Protein AF-A0A7V5VYX4-F1 (afdb_monomer)

Foldseek 3Di:
DVVVVVVVVVVVVVVVVVVVVVVVVVVVVVVVVVVVVVVVVVVVVVVPDDDPVNVCVVPVDPPPQCWDWAADPVGIDTHRPVVLDDPPVPVDDQQDDPDPVRSVVSVVVCCVVQQDDDQPCVQPNDRDHDDRPVRSVVLPPFADFDQQDWWQFPVGIDGLVVDDFQTFTWDADPVVRDIDTDGRHDRDDRDDDDWDWQAAPVRDITTGTQQHWAWADPDDPDPDTDTDGNVPFDRVDRVSRRGDDDPDDDDAADADVLCDLLNLLLLLLCLAAWADDDLWTKGWAPCCVVRNVVSCVVSVFDWDWDADPVRIIMITGDDDPSSVVSVVQAHGNVGGRHDPNLVNHDPSSVVSSNNSNCRNDNDDD

Sequence (365 aa):
MEFLKTIARSILKDEIETDKLTISNLNKTIDEMNNEIKNLNDVITNFNYQSEDEKYYETKYPKANITYKRSDKTGDFYIDVRTFIQPNDFMLPVITGANDDEIALNSLKWVMDNIKYTPDKTIIGLDEYWMYPHETYTLKKGDCVAEYEEIYTKDGIKKAKDIRVGDLVLSYDFDNKAFVFKPIVNVWDKGIKKIFRVHFRNGQSIDVTEEHNLLVRNGQSESNYIKQQVKDIDLSRWWKRKVPISVKIPYEIKDIPWLNEDLCLVLGHYLAEGWKWRSQVCSSGYELTDTIIPLLEKNGIPFSEYTNNSGVPCINFLKSEFKDFLKKQKENSFDIHLNEELFHLPENKLKKILEGIFIGDGNYA

pLDDT: mean 85.37, std 13.32, range [48.84, 98.62]

Secondary structure (DSSP, 8-state):
-HHHHHHHHHHHHHHHHHHHHHHHHHHHHHHHHHHHHHHHHHHHHHHT---HHHHHHHHHS-----EEEEE-SS-EEEEEGGGGS-TT-TTS-----SSHHHHHHHHHHHHHHH-----HHHHTS-S-----HHHHHHT-TT--B-TT-EEEETTEEEEGGG--TT-EEEEEETTTTEEEEEE--------S--EEEEE-TTS-EEEEETTPEEEEESSSS---EEEEEGGGS-TTSHHHH-----SS--------TTS-HHHHHHHHHHHHHEEEETTEEEEE-THIIIIIHHHHHHTT--EEEEE-TTS-EEEEE-SSHHHHHHTTTBSSTT-B---GGGGGS-HHHHHHHHHHHHHHH----

Radius of gyration: 41.76 Å; Cα contacts (8 Å, |Δi|>4): 435; chains: 1; bounding box: 84×59×152 Å

Structure (mmCIF, N/CA/C/O backbone):
data_AF-A0A7V5VYX4-F1
#
_entry.id   AF-A0A7V5VYX4-F1
#
loop_
_atom_site.group_PDB
_atom_site.id
_atom_site.type_symbol
_atom_site.label_atom_id
_atom_site.label_alt_id
_atom_site.label_comp_id
_atom_site.label_asym_id
_atom_site.label_entity_id
_atom_site.label_seq_id
_atom_site.pdbx_PDB_ins_code
_atom_site.Cartn_x
_atom_site.Cartn_y
_atom_site.Cartn_z
_atom_site.occupancy
_atom_site.B_iso_or_equiv
_atom_site.auth_seq_id
_atom_site.auth_comp_id
_atom_site.auth_asym_id
_atom_site.auth_atom_id
_atom_site.pdbx_PDB_model_num
ATOM 1 N N . MET A 1 1 ? 9.128 -36.195 -111.169 1.00 76.19 1 MET A N 1
ATOM 2 C CA . MET A 1 1 ? 10.250 -36.347 -110.213 1.00 76.19 1 MET A CA 1
ATOM 3 C C . MET A 1 1 ? 11.019 -35.038 -110.016 1.00 76.19 1 MET A C 1
ATOM 5 O O . MET A 1 1 ? 11.234 -34.679 -108.868 1.00 76.19 1 MET A O 1
ATOM 9 N N . GLU A 1 2 ? 11.367 -34.297 -111.078 1.00 87.94 2 GLU A N 1
ATOM 10 C CA . GLU A 1 2 ? 12.022 -32.969 -111.006 1.00 87.94 2 GLU A CA 1
ATOM 11 C C . GLU A 1 2 ? 11.363 -31.978 -110.031 1.00 87.94 2 GLU A C 1
ATOM 13 O O . GLU A 1 2 ? 12.042 -31.395 -109.193 1.00 87.94 2 GLU A O 1
ATOM 18 N N . PHE A 1 3 ? 10.036 -31.831 -110.089 1.00 87.00 3 PHE A N 1
ATOM 19 C CA . PHE A 1 3 ? 9.293 -30.873 -109.260 1.00 87.00 3 PHE A CA 1
ATOM 20 C C . PHE A 1 3 ? 9.460 -31.116 -107.747 1.00 87.00 3 PHE A C 1
ATOM 22 O O . PHE A 1 3 ? 9.706 -30.181 -106.990 1.00 87.00 3 PHE A O 1
ATOM 29 N N . LEU A 1 4 ? 9.423 -32.383 -107.314 1.00 87.06 4 LEU A N 1
ATOM 30 C CA . LEU A 1 4 ? 9.627 -32.760 -105.910 1.00 87.06 4 LEU A CA 1
ATOM 31 C C . LEU A 1 4 ? 11.065 -32.488 -105.442 1.00 87.06 4 LEU A C 1
ATOM 33 O O . LEU A 1 4 ? 11.265 -32.078 -104.303 1.00 87.06 4 LEU A O 1
ATOM 37 N N . LYS A 1 5 ? 12.066 -32.648 -106.323 1.00 91.00 5 LYS A N 1
ATOM 38 C CA . LYS A 1 5 ? 13.463 -32.295 -106.015 1.00 91.00 5 LYS A CA 1
ATOM 39 C C . LYS A 1 5 ? 13.638 -30.786 -105.832 1.00 91.00 5 LYS A C 1
ATOM 41 O O . LYS A 1 5 ? 14.415 -30.373 -104.976 1.00 91.00 5 LYS A O 1
ATOM 46 N N . THR A 1 6 ? 12.927 -29.969 -106.608 1.00 91.38 6 THR A N 1
ATOM 47 C CA . THR A 1 6 ? 12.959 -28.505 -106.472 1.00 91.38 6 THR A CA 1
ATOM 48 C C . THR A 1 6 ? 12.329 -28.049 -105.157 1.00 91.38 6 THR A C 1
ATOM 50 O O . THR A 1 6 ? 12.933 -27.241 -104.458 1.00 91.38 6 THR A O 1
ATOM 53 N N . ILE A 1 7 ? 11.177 -28.615 -104.777 1.00 91.50 7 ILE A N 1
ATOM 54 C CA . ILE A 1 7 ? 10.531 -28.315 -103.488 1.00 91.50 7 ILE A CA 1
ATOM 55 C C . ILE A 1 7 ? 11.431 -28.732 -102.321 1.00 91.50 7 ILE A C 1
ATOM 57 O O . ILE A 1 7 ? 11.685 -27.921 -101.436 1.00 91.50 7 ILE A O 1
ATOM 61 N N . ALA A 1 8 ? 11.986 -29.949 -102.351 1.00 91.06 8 ALA A N 1
ATOM 62 C CA . ALA A 1 8 ? 12.886 -30.427 -101.301 1.00 91.06 8 ALA A CA 1
ATOM 63 C C . ALA A 1 8 ? 14.140 -29.546 -101.155 1.00 91.06 8 ALA A C 1
ATOM 65 O O . ALA A 1 8 ? 14.563 -29.263 -100.040 1.00 91.06 8 ALA A O 1
ATOM 66 N N . ARG A 1 9 ? 14.713 -29.057 -102.266 1.00 92.94 9 ARG A N 1
ATOM 67 C CA . ARG A 1 9 ? 15.844 -28.111 -102.237 1.00 92.94 9 ARG A CA 1
ATOM 68 C C . ARG A 1 9 ? 15.466 -26.747 -101.661 1.00 92.94 9 ARG A C 1
ATOM 70 O O . ARG A 1 9 ? 16.311 -26.139 -101.017 1.00 92.94 9 ARG A O 1
ATOM 77 N N . SER A 1 10 ? 14.246 -26.267 -101.911 1.00 92.75 10 SER A N 1
ATOM 78 C CA . SER A 1 10 ? 13.762 -25.006 -101.335 1.00 92.75 10 SER A CA 1
ATOM 79 C C . SER A 1 10 ? 13.600 -25.129 -99.824 1.00 92.75 10 SER A C 1
ATOM 81 O O . SER A 1 10 ? 14.176 -24.328 -99.104 1.00 92.75 10 SER A O 1
ATOM 83 N N . ILE A 1 11 ? 12.916 -26.180 -99.357 1.00 93.81 11 ILE A N 1
ATOM 84 C CA . ILE A 1 11 ? 12.711 -26.440 -97.923 1.00 93.81 11 ILE A CA 1
ATOM 85 C C . ILE A 1 11 ? 14.058 -26.570 -97.209 1.00 93.81 11 ILE A C 1
ATOM 87 O O . ILE A 1 11 ? 14.291 -25.887 -96.221 1.00 93.81 11 ILE A O 1
ATOM 91 N N . LEU A 1 12 ? 14.984 -27.362 -97.763 1.00 94.50 12 LEU A N 1
ATOM 92 C CA . LEU A 1 12 ? 16.314 -27.536 -97.177 1.00 94.50 12 LEU A CA 1
ATOM 93 C C . LEU A 1 12 ? 17.100 -26.216 -97.125 1.00 94.50 12 LEU A C 1
ATOM 95 O O . LEU A 1 12 ? 17.867 -25.981 -96.199 1.00 94.50 12 LEU A O 1
ATOM 99 N N . LYS A 1 13 ? 16.937 -25.341 -98.125 1.00 94.88 13 LYS A N 1
ATOM 100 C CA . LYS A 1 13 ? 17.596 -24.031 -98.142 1.00 94.88 13 LYS A CA 1
ATOM 101 C C . LYS A 1 13 ? 17.022 -23.107 -97.067 1.00 94.88 13 LYS A C 1
ATOM 103 O O . LYS A 1 13 ? 17.798 -22.424 -96.407 1.00 94.88 13 LYS A O 1
ATOM 108 N N . ASP A 1 14 ? 15.705 -23.112 -96.886 1.00 94.25 14 ASP A N 1
ATOM 109 C CA . ASP A 1 14 ? 15.029 -22.312 -95.863 1.00 94.25 14 ASP A CA 1
ATOM 110 C C . ASP A 1 14 ? 15.372 -22.814 -94.446 1.00 94.25 14 ASP A C 1
ATOM 112 O O . ASP A 1 14 ? 15.637 -22.005 -93.555 1.00 94.25 14 ASP A O 1
ATOM 116 N N . GLU A 1 15 ? 15.471 -24.135 -94.249 1.00 95.88 15 GLU A N 1
ATOM 117 C CA . GLU A 1 15 ? 15.973 -24.751 -93.010 1.00 95.88 15 GLU A CA 1
ATOM 118 C C . GLU A 1 15 ? 17.426 -24.340 -92.731 1.00 95.88 15 GLU A C 1
ATOM 120 O O . GLU A 1 15 ? 17.724 -23.850 -91.646 1.00 95.88 15 GLU A O 1
ATOM 125 N N . ILE A 1 16 ? 18.317 -24.424 -93.727 1.00 95.75 16 ILE A N 1
ATOM 126 C CA . ILE A 1 16 ? 19.723 -24.007 -93.584 1.00 95.75 16 ILE A CA 1
ATOM 127 C C . ILE A 1 16 ? 19.841 -22.519 -93.227 1.00 95.75 16 ILE A C 1
ATOM 129 O O . ILE A 1 16 ? 20.683 -22.151 -92.409 1.00 95.75 16 ILE A O 1
ATOM 133 N N . GLU A 1 17 ? 19.043 -21.643 -93.839 1.00 95.31 17 GLU A N 1
ATOM 134 C CA . GLU A 1 17 ? 19.064 -20.213 -93.504 1.00 95.31 17 GLU A CA 1
ATOM 135 C C . GLU A 1 17 ? 18.505 -19.943 -92.098 1.00 95.31 17 GLU A C 1
ATOM 137 O O . GLU A 1 17 ? 19.049 -19.110 -91.369 1.00 95.31 17 GLU A O 1
ATOM 142 N N . THR A 1 18 ? 17.492 -20.699 -91.671 1.00 95.44 18 THR A N 1
ATOM 143 C CA . THR A 1 18 ? 16.951 -20.633 -90.304 1.00 95.44 18 THR A CA 1
ATOM 144 C C . THR A 1 18 ? 17.981 -21.100 -89.272 1.00 95.44 18 THR A C 1
ATOM 146 O O . THR A 1 18 ? 18.182 -20.439 -88.248 1.00 95.44 18 THR A O 1
ATOM 149 N N . ASP A 1 19 ? 18.701 -22.184 -89.555 1.00 96.50 19 ASP A N 1
ATOM 150 C CA . ASP A 1 19 ? 19.765 -22.698 -88.692 1.00 96.50 19 ASP A CA 1
ATOM 151 C C . ASP A 1 19 ? 20.939 -21.722 -88.608 1.00 96.50 19 ASP A C 1
ATOM 153 O O . ASP A 1 19 ? 21.447 -21.457 -87.519 1.00 96.50 19 ASP A O 1
ATOM 157 N N . LYS A 1 20 ? 21.341 -21.106 -89.727 1.00 96.44 20 LYS A N 1
ATOM 158 C CA . LYS A 1 20 ? 22.377 -20.059 -89.728 1.00 96.44 20 LYS A CA 1
ATOM 159 C C . LYS A 1 20 ? 21.984 -18.864 -88.870 1.00 96.44 20 LYS A C 1
ATOM 161 O O . LYS A 1 20 ? 22.815 -18.366 -88.110 1.00 96.44 20 LYS A O 1
ATOM 166 N N . LEU A 1 21 ? 20.734 -18.411 -88.973 1.00 95.75 21 LEU A N 1
ATOM 167 C CA . LEU A 1 21 ? 20.222 -17.322 -88.146 1.00 95.75 21 LEU A CA 1
ATOM 168 C C . LEU A 1 21 ? 20.228 -17.712 -86.661 1.00 95.75 21 LEU A C 1
ATOM 170 O O . LEU A 1 21 ? 20.639 -16.922 -85.811 1.00 95.75 21 LEU A O 1
ATOM 174 N N . THR A 1 22 ? 19.841 -18.950 -86.355 1.00 96.00 22 THR A N 1
ATOM 175 C CA . THR A 1 22 ? 19.840 -19.493 -84.990 1.00 96.00 22 THR A CA 1
ATOM 176 C C . THR A 1 22 ? 21.256 -19.567 -84.419 1.00 96.00 22 THR A C 1
ATOM 178 O O . THR A 1 22 ? 21.493 -19.078 -83.316 1.00 96.00 22 THR A O 1
ATOM 181 N N . ILE A 1 23 ? 22.222 -20.085 -85.182 1.00 96.06 23 ILE A N 1
ATOM 182 C CA . ILE A 1 23 ? 23.643 -20.128 -84.803 1.00 96.06 23 ILE A CA 1
ATOM 183 C C . ILE A 1 23 ? 24.187 -18.713 -84.580 1.00 96.06 23 ILE A C 1
ATOM 185 O O . ILE A 1 23 ? 24.885 -18.468 -83.598 1.00 96.06 23 ILE A O 1
ATOM 189 N N . SER A 1 24 ? 23.841 -17.763 -85.453 1.00 96.38 24 SER A N 1
ATOM 190 C CA . SER A 1 24 ? 24.246 -16.364 -85.298 1.00 96.38 24 SER A CA 1
ATOM 191 C C . SER A 1 24 ? 23.711 -15.750 -84.001 1.00 96.38 24 SER A C 1
ATOM 193 O O . SER A 1 24 ? 24.445 -15.037 -83.317 1.00 96.38 24 SER A O 1
ATOM 195 N N . ASN A 1 25 ? 22.454 -16.027 -83.646 1.00 96.00 25 ASN A N 1
ATOM 196 C CA . ASN A 1 25 ? 21.855 -15.539 -82.405 1.00 96.00 25 ASN A CA 1
ATOM 197 C C . ASN A 1 25 ? 22.486 -16.197 -81.170 1.00 96.00 25 ASN A C 1
ATOM 199 O O . ASN A 1 25 ? 22.794 -15.499 -80.209 1.00 96.00 25 ASN A O 1
ATOM 203 N N . LEU A 1 26 ? 22.743 -17.509 -81.212 1.00 97.25 26 LEU A N 1
ATOM 204 C CA . LEU A 1 26 ? 23.404 -18.228 -80.119 1.00 97.25 26 LEU A CA 1
ATOM 205 C C . LEU A 1 26 ? 24.820 -17.705 -79.861 1.00 97.25 26 LEU A C 1
ATOM 207 O O . LEU A 1 26 ? 25.187 -17.500 -78.707 1.00 97.25 26 LEU A O 1
ATOM 211 N N . ASN A 1 27 ? 25.593 -17.427 -80.913 1.00 96.19 27 ASN A N 1
ATOM 212 C CA . ASN A 1 27 ? 26.928 -16.842 -80.766 1.00 96.19 27 ASN A CA 1
ATOM 213 C C . ASN A 1 27 ? 26.869 -15.461 -80.104 1.00 96.19 27 ASN A C 1
ATOM 215 O O . ASN A 1 27 ? 27.645 -15.188 -79.193 1.00 96.19 27 ASN A O 1
ATOM 219 N N . LYS A 1 28 ? 25.894 -14.627 -80.487 1.00 96.19 28 LYS A N 1
ATOM 220 C CA . LYS A 1 28 ? 25.674 -13.331 -79.838 1.00 96.19 28 LYS A CA 1
ATOM 221 C C . LYS A 1 28 ? 25.363 -13.486 -78.343 1.00 96.19 28 LYS A C 1
ATOM 223 O O . LYS A 1 28 ? 25.924 -12.757 -77.532 1.00 96.19 28 LYS A O 1
ATOM 228 N N . THR A 1 29 ? 24.520 -14.449 -77.967 1.00 95.12 29 THR A N 1
ATOM 229 C CA . THR A 1 29 ? 24.213 -14.730 -76.554 1.00 95.12 29 THR A CA 1
ATOM 230 C C . THR A 1 29 ? 25.438 -15.227 -75.782 1.00 95.12 29 THR A C 1
ATOM 232 O O . THR A 1 29 ? 25.652 -14.812 -74.646 1.00 95.12 29 THR A O 1
ATOM 235 N N . ILE A 1 30 ? 26.274 -16.074 -76.389 1.00 96.69 30 ILE A N 1
ATOM 236 C CA . ILE A 1 30 ? 27.529 -16.535 -75.774 1.00 96.69 30 ILE A CA 1
ATOM 237 C C . ILE A 1 30 ? 28.469 -15.352 -75.507 1.00 96.69 30 ILE A C 1
ATOM 239 O O . ILE A 1 30 ? 29.053 -15.264 -74.426 1.00 96.69 30 ILE A O 1
ATOM 243 N N . ASP A 1 31 ? 28.588 -14.419 -76.453 1.00 96.50 31 ASP A N 1
ATOM 244 C CA . ASP A 1 31 ? 29.416 -13.222 -76.285 1.00 96.50 31 ASP A CA 1
ATOM 245 C C . ASP A 1 31 ? 28.891 -12.307 -75.165 1.00 96.50 31 ASP A C 1
ATOM 247 O O . ASP A 1 31 ? 29.673 -11.782 -74.369 1.00 96.50 31 ASP A O 1
ATOM 251 N N . GLU A 1 32 ? 27.569 -12.147 -75.050 1.00 96.75 32 GLU A N 1
ATOM 252 C CA . GLU A 1 32 ? 26.926 -11.406 -73.956 1.00 96.75 32 GLU A CA 1
ATOM 253 C C . GLU A 1 32 ? 27.215 -12.054 -72.588 1.00 96.75 32 GLU A C 1
ATOM 255 O O . GLU A 1 32 ? 27.668 -11.366 -71.669 1.00 96.75 32 GLU A O 1
ATOM 260 N N . MET A 1 33 ? 27.064 -13.378 -72.471 1.00 96.25 33 MET A N 1
ATOM 261 C CA . MET A 1 33 ? 27.359 -14.118 -71.235 1.00 96.25 33 MET A CA 1
ATOM 262 C C . MET A 1 33 ? 28.840 -14.043 -70.840 1.00 96.25 33 MET A C 1
ATOM 264 O O . MET A 1 33 ? 29.165 -13.882 -69.664 1.00 96.25 33 MET A O 1
ATOM 268 N N . ASN A 1 34 ? 29.759 -14.128 -71.805 1.00 96.25 34 ASN A N 1
ATOM 269 C CA . ASN A 1 34 ? 31.195 -14.016 -71.533 1.00 96.25 34 ASN A CA 1
ATOM 270 C C . ASN A 1 34 ? 31.576 -12.622 -71.011 1.00 96.25 34 ASN A C 1
ATOM 272 O O . ASN A 1 34 ? 32.422 -12.504 -70.121 1.00 96.25 34 ASN A O 1
ATOM 276 N N . ASN A 1 35 ? 30.935 -11.569 -71.526 1.00 95.62 35 ASN A N 1
ATOM 277 C CA . ASN A 1 35 ? 31.118 -10.213 -71.013 1.00 95.62 35 ASN A CA 1
ATOM 278 C C . ASN A 1 35 ? 30.587 -10.068 -69.579 1.00 95.62 35 ASN A C 1
ATOM 280 O O . ASN A 1 35 ? 31.236 -9.431 -68.750 1.00 95.62 35 ASN A O 1
ATOM 284 N N . GLU A 1 36 ? 29.452 -10.689 -69.255 1.00 95.50 36 GLU A N 1
ATOM 285 C CA . GLU A 1 36 ? 28.905 -10.690 -67.895 1.00 95.50 36 GLU A CA 1
ATOM 286 C C . GLU A 1 36 ? 29.814 -11.432 -66.904 1.00 95.50 36 GLU A C 1
ATOM 288 O O . GLU A 1 36 ? 30.138 -10.894 -65.844 1.00 95.50 36 GLU A O 1
ATOM 293 N N . ILE A 1 37 ? 30.313 -12.617 -67.275 1.00 94.62 37 ILE A N 1
ATOM 294 C CA . ILE A 1 37 ? 31.279 -13.377 -66.465 1.00 94.62 37 ILE A CA 1
ATOM 295 C C . ILE A 1 37 ? 32.537 -12.546 -66.199 1.00 94.62 37 ILE A C 1
ATOM 297 O O . ILE A 1 37 ? 33.039 -12.521 -65.074 1.00 94.62 37 ILE A O 1
ATOM 301 N N . LYS A 1 38 ? 33.048 -11.841 -67.215 1.00 94.75 38 LYS A N 1
ATOM 302 C CA . LYS A 1 38 ? 34.204 -10.955 -67.056 1.00 94.75 38 LYS A CA 1
ATOM 303 C C . LYS A 1 38 ? 33.922 -9.838 -66.047 1.00 94.75 38 LYS A C 1
ATOM 305 O O . LYS A 1 38 ? 34.713 -9.652 -65.128 1.00 94.75 38 LYS A O 1
ATOM 310 N N . ASN A 1 39 ? 32.776 -9.166 -66.161 1.00 92.25 39 ASN A N 1
ATOM 311 C CA . ASN A 1 39 ? 32.379 -8.110 -65.227 1.00 92.25 39 ASN A CA 1
ATOM 312 C C . ASN A 1 39 ? 32.249 -8.630 -63.786 1.00 92.25 39 ASN A C 1
ATOM 314 O O . ASN A 1 39 ? 32.700 -7.972 -62.850 1.00 92.25 39 ASN A O 1
ATOM 318 N N . LEU A 1 40 ? 31.669 -9.818 -63.591 1.00 90.62 40 LEU A N 1
ATOM 319 C CA . LEU A 1 40 ? 31.554 -10.438 -62.267 1.00 90.62 40 LEU A CA 1
ATOM 320 C C . LEU A 1 40 ? 32.925 -10.780 -61.671 1.00 90.62 40 LEU A C 1
ATOM 322 O O . LEU A 1 40 ? 33.150 -10.544 -60.486 1.00 90.62 40 LEU A O 1
ATOM 326 N N . ASN A 1 41 ? 33.858 -11.282 -62.482 1.00 87.50 41 ASN A N 1
ATOM 327 C CA . ASN A 1 41 ? 35.224 -11.552 -62.031 1.00 87.50 41 ASN A CA 1
ATOM 328 C C . ASN A 1 41 ? 35.967 -10.270 -61.634 1.00 87.50 41 ASN A C 1
ATOM 330 O O . ASN A 1 41 ? 36.679 -10.272 -60.628 1.00 87.50 41 ASN A O 1
ATOM 334 N N . ASP A 1 42 ? 35.768 -9.172 -62.365 1.00 83.69 42 ASP A N 1
ATOM 335 C CA . ASP A 1 42 ? 36.336 -7.869 -62.009 1.00 83.69 42 ASP A CA 1
ATOM 336 C C . ASP A 1 42 ? 35.765 -7.372 -60.664 1.00 83.69 42 ASP A C 1
ATOM 338 O O . ASP A 1 42 ? 36.510 -6.900 -59.804 1.00 83.69 42 ASP A O 1
ATOM 342 N N . VAL A 1 43 ? 34.461 -7.562 -60.416 1.00 81.69 43 VAL A N 1
ATOM 343 C CA . VAL A 1 43 ? 33.822 -7.247 -59.123 1.00 81.69 43 VAL A CA 1
ATOM 344 C C . VAL A 1 43 ? 34.386 -8.104 -57.988 1.00 81.69 43 VAL A C 1
ATOM 346 O O . VAL A 1 43 ? 34.738 -7.562 -56.943 1.00 81.69 43 VAL A O 1
ATOM 349 N N . ILE A 1 44 ? 34.523 -9.419 -58.182 1.00 76.69 44 ILE A N 1
ATOM 350 C CA . ILE A 1 44 ? 35.102 -10.331 -57.178 1.00 76.69 44 ILE A CA 1
ATOM 351 C C . ILE A 1 44 ? 36.551 -9.945 -56.865 1.00 76.69 44 ILE A C 1
ATOM 353 O O . ILE A 1 44 ? 36.955 -9.936 -55.703 1.00 76.69 44 ILE A O 1
ATOM 357 N N . THR A 1 45 ? 37.331 -9.594 -57.888 1.00 76.06 45 THR A N 1
ATOM 358 C CA . THR A 1 45 ? 38.729 -9.174 -57.722 1.00 76.06 45 THR A CA 1
ATOM 359 C C . THR A 1 45 ? 38.823 -7.879 -56.916 1.00 76.06 45 THR A C 1
ATOM 361 O O . THR A 1 45 ? 39.674 -7.772 -56.036 1.00 76.06 45 THR A O 1
ATOM 364 N N . ASN A 1 46 ? 37.906 -6.934 -57.142 1.00 72.69 46 ASN A N 1
ATOM 365 C CA . ASN A 1 46 ? 37.823 -5.703 -56.357 1.00 72.69 46 ASN A CA 1
ATOM 366 C C . ASN A 1 46 ? 37.330 -5.940 -54.920 1.00 72.69 46 ASN A C 1
ATOM 368 O O . ASN A 1 46 ? 37.787 -5.259 -54.010 1.00 72.69 46 ASN A O 1
ATOM 372 N N . PHE A 1 47 ? 36.443 -6.913 -54.689 1.00 68.94 47 PHE A N 1
ATOM 373 C CA . PHE A 1 47 ? 35.994 -7.285 -53.340 1.00 68.94 47 PHE A CA 1
ATOM 374 C C . PHE A 1 47 ? 37.081 -7.986 -52.516 1.00 68.94 47 PHE A C 1
ATOM 376 O O . PHE A 1 47 ? 37.140 -7.806 -51.306 1.00 68.94 47 PHE A O 1
ATOM 383 N N . ASN A 1 48 ? 37.952 -8.760 -53.165 1.00 60.09 48 ASN A N 1
ATOM 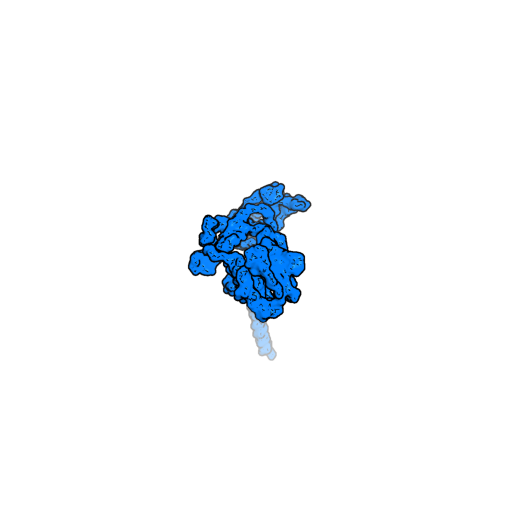384 C CA . ASN A 1 48 ? 39.094 -9.415 -52.519 1.00 60.09 48 ASN A CA 1
ATOM 385 C C . ASN A 1 48 ? 40.323 -8.502 -52.387 1.00 60.09 48 ASN A C 1
ATOM 387 O O . ASN A 1 48 ? 41.395 -8.961 -51.980 1.00 60.09 48 ASN A O 1
ATOM 391 N N . TYR A 1 49 ? 40.202 -7.220 -52.739 1.00 62.69 49 TYR A N 1
ATOM 392 C CA . TYR A 1 49 ? 41.259 -6.254 -52.499 1.00 62.69 49 TYR A CA 1
ATOM 393 C C . TYR A 1 49 ? 41.308 -5.913 -51.007 1.00 62.69 49 TYR A C 1
ATOM 395 O O . TYR A 1 49 ? 40.622 -5.011 -50.535 1.00 62.69 49 TYR A O 1
ATOM 403 N N . GLN A 1 50 ? 42.155 -6.628 -50.270 1.00 63.75 50 GLN A N 1
ATOM 404 C CA . GLN A 1 50 ? 42.582 -6.175 -48.951 1.00 63.75 50 GLN A CA 1
ATOM 405 C C . GLN A 1 50 ? 43.536 -4.998 -49.129 1.00 63.75 50 GLN A C 1
ATOM 407 O O . GLN A 1 50 ? 44.559 -5.120 -49.819 1.00 63.75 50 GLN A O 1
ATOM 412 N N . SER A 1 51 ? 43.211 -3.864 -48.513 1.00 74.88 51 SER A N 1
ATOM 413 C CA . SER A 1 51 ? 44.085 -2.694 -48.545 1.00 74.88 51 SER A CA 1
ATOM 414 C C . SER A 1 51 ? 45.436 -3.008 -47.885 1.00 74.88 51 SER A C 1
ATOM 416 O O . SER A 1 51 ? 45.554 -3.910 -47.051 1.00 74.88 51 SER A O 1
ATOM 418 N N . GLU A 1 52 ? 46.483 -2.267 -48.257 1.00 75.50 52 GLU A N 1
ATOM 419 C CA . GLU A 1 52 ? 47.787 -2.361 -47.579 1.00 75.50 52 GLU A CA 1
ATOM 420 C C . GLU A 1 52 ? 47.646 -2.108 -46.066 1.00 75.50 52 GLU A C 1
ATOM 422 O O . GLU A 1 52 ? 48.310 -2.769 -45.268 1.00 75.50 52 GLU A O 1
ATOM 427 N N . ASP A 1 53 ? 46.714 -1.235 -45.669 1.00 67.31 53 ASP A N 1
ATOM 428 C CA . ASP A 1 53 ? 46.382 -0.981 -44.268 1.00 67.31 53 ASP A CA 1
ATOM 429 C C . ASP A 1 53 ? 45.743 -2.206 -43.600 1.00 67.31 53 ASP A C 1
ATOM 431 O O . ASP A 1 53 ? 46.144 -2.580 -42.501 1.00 67.31 53 ASP A O 1
ATOM 435 N N . GLU A 1 54 ? 44.797 -2.885 -44.254 1.00 65.62 54 GLU A N 1
ATOM 436 C CA . GLU A 1 54 ? 44.160 -4.096 -43.718 1.00 65.62 54 GLU A CA 1
ATOM 437 C C . GLU A 1 54 ? 45.190 -5.211 -43.490 1.00 65.62 54 GLU A C 1
ATOM 439 O O . GLU A 1 54 ? 45.289 -5.753 -42.385 1.00 65.62 54 GLU A O 1
ATOM 444 N N . LYS A 1 55 ? 46.043 -5.476 -44.489 1.00 77.12 55 LYS A N 1
ATOM 445 C CA . LYS A 1 55 ? 47.150 -6.442 -44.365 1.00 77.12 55 LYS A CA 1
ATOM 446 C C . LYS A 1 55 ? 48.112 -6.062 -43.245 1.00 77.12 55 LYS A C 1
ATOM 448 O O . LYS A 1 55 ? 48.585 -6.928 -42.501 1.00 77.12 55 LYS A O 1
ATOM 453 N N . TYR A 1 56 ? 48.411 -4.771 -43.119 1.00 76.56 56 TYR A N 1
ATOM 454 C CA . TYR A 1 56 ? 49.236 -4.252 -42.042 1.00 76.56 56 TYR A CA 1
ATOM 455 C C . TYR A 1 56 ? 48.582 -4.521 -40.685 1.00 76.56 56 TYR A C 1
ATOM 457 O O . TYR A 1 56 ? 49.219 -5.131 -39.837 1.00 76.56 56 TYR A O 1
ATOM 465 N N . TYR A 1 57 ? 47.314 -4.171 -40.466 1.00 63.53 57 TYR A N 1
ATOM 466 C CA . TYR A 1 57 ? 46.653 -4.366 -39.170 1.00 63.53 57 TYR A CA 1
ATOM 467 C C . TYR A 1 57 ? 46.427 -5.840 -38.799 1.00 63.53 57 TYR A C 1
ATOM 469 O O . TYR A 1 57 ? 46.551 -6.178 -37.621 1.00 63.53 57 TYR A O 1
ATOM 477 N N . GLU A 1 58 ? 46.193 -6.732 -39.767 1.00 68.19 58 GLU A N 1
ATOM 478 C CA . GLU A 1 58 ? 46.083 -8.178 -39.511 1.00 68.19 58 GLU A CA 1
ATOM 479 C C . GLU A 1 58 ? 47.391 -8.822 -39.023 1.00 68.19 58 GLU A C 1
ATOM 481 O O . GLU A 1 58 ? 47.367 -9.884 -38.387 1.00 68.19 58 GLU A O 1
ATOM 486 N N . THR A 1 59 ? 48.532 -8.195 -39.323 1.00 75.19 59 THR A N 1
ATOM 487 C CA . THR A 1 59 ? 49.873 -8.735 -39.050 1.00 75.19 59 THR A CA 1
ATOM 488 C C . THR A 1 59 ? 50.691 -7.896 -38.063 1.00 75.19 59 THR A C 1
ATOM 490 O O . THR A 1 59 ? 51.651 -8.401 -37.482 1.00 75.19 59 THR A O 1
ATOM 493 N N . LYS A 1 60 ? 50.304 -6.634 -37.831 1.00 69.88 60 LYS A N 1
ATOM 494 C CA . LYS A 1 60 ? 51.019 -5.638 -37.012 1.00 69.88 60 LYS A CA 1
ATOM 495 C C . LYS A 1 60 ? 51.189 -6.061 -35.562 1.00 69.88 60 LYS A C 1
ATOM 497 O O . LYS A 1 60 ? 52.203 -5.740 -34.945 1.00 69.88 60 LYS A O 1
ATOM 502 N N . TYR A 1 61 ? 50.196 -6.743 -35.009 1.00 54.69 61 TYR A N 1
ATOM 503 C CA . TYR A 1 61 ? 50.241 -7.239 -33.644 1.00 54.69 61 TYR A CA 1
ATOM 504 C C . TYR A 1 61 ? 50.234 -8.765 -33.676 1.00 54.69 61 TYR A C 1
ATOM 506 O O . TYR A 1 61 ? 49.499 -9.344 -34.481 1.00 54.69 61 TYR A O 1
ATOM 514 N N . PRO A 1 62 ? 51.017 -9.451 -32.816 1.00 58.03 62 PRO A N 1
ATOM 515 C CA . PRO A 1 62 ? 50.807 -10.877 -32.625 1.00 58.03 62 PRO A CA 1
ATOM 516 C C . PRO A 1 62 ? 49.323 -11.077 -32.325 1.00 58.03 62 PRO A C 1
ATOM 518 O O . PRO A 1 62 ? 48.749 -10.291 -31.565 1.00 58.03 62 PRO A O 1
ATOM 521 N N . LYS A 1 63 ? 48.705 -12.106 -32.919 1.00 61.91 63 LYS A N 1
ATOM 522 C CA . LYS A 1 63 ? 47.342 -12.541 -32.577 1.00 61.91 63 LYS A CA 1
ATOM 523 C C . LYS A 1 63 ? 47.360 -13.123 -31.159 1.00 61.91 63 LYS A C 1
ATOM 525 O O . LYS A 1 63 ? 47.155 -14.312 -30.948 1.00 61.91 63 LYS A O 1
ATOM 530 N N . ALA A 1 64 ? 47.727 -12.293 -30.189 1.00 54.41 64 ALA A N 1
ATOM 531 C CA . ALA A 1 64 ? 47.616 -12.575 -28.785 1.00 54.41 64 ALA A CA 1
ATOM 532 C C . ALA A 1 64 ? 46.133 -12.786 -28.523 1.00 54.41 64 ALA A C 1
ATOM 534 O O . ALA A 1 64 ? 45.290 -12.064 -29.060 1.00 54.41 64 ALA A O 1
ATOM 535 N N . ASN A 1 65 ? 45.815 -13.792 -27.718 1.00 56.12 65 ASN A N 1
ATOM 536 C CA . ASN A 1 65 ? 44.478 -13.902 -27.176 1.00 56.12 65 ASN A CA 1
ATOM 537 C C . ASN A 1 65 ? 44.226 -12.597 -26.416 1.00 56.12 65 ASN A C 1
ATOM 539 O O . ASN A 1 65 ? 44.861 -12.353 -25.389 1.00 56.12 65 ASN A O 1
ATOM 543 N N . ILE A 1 66 ? 43.379 -11.725 -26.970 1.00 64.06 66 ILE A N 1
ATOM 544 C CA . ILE A 1 66 ? 42.995 -10.460 -26.346 1.00 64.06 66 ILE A CA 1
ATOM 545 C C . ILE A 1 66 ? 41.996 -10.826 -25.250 1.00 64.06 66 ILE A C 1
ATOM 547 O O . ILE A 1 66 ? 40.785 -10.653 -25.369 1.00 64.06 66 ILE A O 1
ATOM 551 N N . THR A 1 67 ? 42.519 -11.472 -24.217 1.00 62.94 67 THR A N 1
ATOM 552 C CA . THR A 1 67 ? 41.767 -11.929 -23.065 1.00 62.94 67 THR A CA 1
ATOM 553 C C . THR A 1 67 ? 42.126 -11.044 -21.890 1.00 62.94 67 THR A C 1
ATOM 555 O O . THR A 1 67 ? 43.308 -10.899 -21.574 1.00 62.94 67 THR A O 1
ATOM 558 N N . TYR A 1 68 ? 41.126 -10.475 -21.231 1.00 67.81 68 TYR A N 1
ATOM 559 C CA . TYR A 1 68 ? 41.324 -9.664 -20.036 1.00 67.81 68 TYR A CA 1
ATOM 560 C C . TYR A 1 68 ? 40.952 -10.457 -18.800 1.00 67.81 68 TYR A C 1
ATOM 562 O O . TYR A 1 68 ? 40.052 -11.298 -18.826 1.00 67.81 68 TYR A O 1
ATOM 570 N N . LYS A 1 69 ? 41.663 -10.174 -17.714 1.00 73.75 69 LYS A N 1
ATOM 571 C CA . LYS A 1 69 ? 41.370 -10.740 -16.409 1.00 73.75 69 LYS A CA 1
ATOM 572 C C . LYS A 1 69 ? 40.093 -10.086 -15.869 1.00 73.75 69 LYS A C 1
ATOM 574 O O . LYS A 1 69 ? 40.039 -8.870 -15.725 1.00 73.75 69 LYS A O 1
ATOM 579 N N . ARG A 1 70 ? 39.076 -10.892 -15.577 1.00 72.38 70 ARG A N 1
ATOM 580 C CA . ARG A 1 70 ? 37.891 -10.514 -14.803 1.00 72.38 70 ARG A CA 1
ATOM 581 C C . ARG A 1 70 ? 37.948 -11.234 -13.465 1.00 72.38 70 ARG A C 1
ATOM 583 O O . ARG A 1 70 ? 38.284 -12.415 -13.417 1.00 72.38 70 ARG A O 1
ATOM 590 N N . SER A 1 71 ? 37.570 -10.528 -12.412 1.00 73.06 71 SER A N 1
ATOM 591 C CA . SER A 1 71 ? 37.358 -11.095 -11.085 1.00 73.06 71 SER A CA 1
ATOM 592 C C . SER A 1 71 ? 35.872 -11.024 -10.746 1.00 73.06 71 SER A C 1
ATOM 594 O O . SER A 1 71 ? 35.236 -9.995 -10.969 1.00 73.06 71 SER A O 1
ATOM 596 N N . ASP A 1 72 ? 35.302 -12.100 -10.210 1.00 71.12 72 ASP A N 1
ATOM 597 C CA . ASP A 1 72 ? 33.978 -12.091 -9.580 1.00 71.12 72 ASP A CA 1
ATOM 598 C C . ASP A 1 72 ? 34.019 -12.757 -8.189 1.00 71.12 72 ASP A C 1
ATOM 600 O O . ASP A 1 72 ? 35.089 -12.988 -7.626 1.00 71.12 72 ASP A O 1
ATOM 604 N N . LYS A 1 73 ? 32.854 -13.050 -7.592 1.00 69.50 73 LYS A N 1
ATOM 605 C CA . LYS A 1 73 ? 32.774 -13.689 -6.261 1.00 69.50 73 LYS A CA 1
ATOM 606 C C . LYS A 1 73 ? 33.299 -15.133 -6.231 1.00 69.50 73 LYS A C 1
ATOM 608 O O . LYS A 1 73 ? 33.480 -15.678 -5.146 1.00 69.50 73 LYS A O 1
ATOM 613 N N . THR A 1 74 ? 33.476 -15.764 -7.387 1.00 72.88 74 THR A N 1
ATOM 614 C CA . THR A 1 74 ? 33.895 -17.162 -7.548 1.00 72.88 74 THR A CA 1
ATOM 615 C C . THR A 1 74 ? 35.367 -17.302 -7.930 1.00 72.88 74 THR A C 1
ATOM 617 O O . THR A 1 74 ? 35.948 -18.362 -7.698 1.00 72.88 74 THR A O 1
ATOM 620 N N . GLY A 1 75 ? 35.994 -16.235 -8.434 1.00 79.25 75 GLY A N 1
ATOM 621 C CA . GLY A 1 75 ? 37.433 -16.169 -8.665 1.00 79.25 75 GLY A CA 1
ATOM 622 C C . GLY A 1 75 ? 37.818 -15.318 -9.870 1.00 79.25 75 GLY A C 1
ATOM 623 O O . GLY A 1 75 ? 37.031 -14.521 -10.381 1.00 79.25 75 GLY A O 1
ATOM 624 N N . ASP A 1 76 ? 39.057 -15.513 -10.315 1.00 79.81 76 ASP A N 1
ATOM 625 C CA . ASP A 1 76 ? 39.632 -14.830 -11.469 1.00 79.81 76 ASP A CA 1
ATOM 626 C C . ASP A 1 76 ? 39.530 -15.709 -12.719 1.00 79.81 76 ASP A C 1
ATOM 628 O O . ASP A 1 76 ? 39.902 -16.884 -12.698 1.00 79.81 76 ASP A O 1
ATOM 632 N N . PHE A 1 77 ? 39.096 -15.132 -13.835 1.00 80.75 77 PHE A N 1
ATOM 633 C CA . PHE A 1 77 ? 39.052 -15.810 -15.126 1.00 80.75 77 PHE A CA 1
ATOM 634 C C . PHE A 1 77 ? 39.350 -14.844 -16.272 1.00 80.75 77 PHE A C 1
ATOM 636 O O . PHE A 1 77 ? 39.174 -13.634 -16.162 1.00 80.75 77 PHE A O 1
ATOM 643 N N . TYR A 1 78 ? 39.849 -15.383 -17.382 1.00 79.00 78 TYR A N 1
ATOM 644 C CA . TYR A 1 78 ? 40.229 -14.601 -18.554 1.00 79.00 78 TYR A CA 1
ATOM 645 C C . TYR A 1 78 ? 39.115 -14.655 -19.598 1.00 79.00 78 TYR A C 1
ATOM 647 O O . TYR A 1 78 ? 38.755 -15.733 -20.066 1.00 79.00 78 TYR A O 1
ATOM 655 N N . ILE A 1 79 ? 38.575 -13.493 -19.960 1.00 68.00 79 ILE A N 1
ATOM 656 C CA . ILE A 1 79 ? 37.509 -13.357 -20.954 1.00 68.00 79 ILE A CA 1
ATOM 657 C C . ILE A 1 79 ? 38.082 -12.761 -22.231 1.00 68.00 79 ILE A C 1
ATOM 659 O O . ILE A 1 79 ? 38.727 -11.717 -22.197 1.00 68.00 79 ILE A O 1
ATOM 663 N N . ASP A 1 80 ? 37.794 -13.394 -23.364 1.00 72.56 80 ASP A N 1
ATOM 664 C CA . ASP A 1 80 ? 38.051 -12.845 -24.694 1.00 72.56 80 ASP A CA 1
ATOM 665 C C . ASP A 1 80 ? 37.184 -11.601 -24.938 1.00 72.56 80 ASP A C 1
ATOM 667 O O . ASP A 1 80 ? 35.956 -11.687 -24.868 1.00 72.56 80 ASP A O 1
ATOM 671 N N . VAL A 1 81 ? 37.794 -10.453 -25.254 1.00 63.00 81 VAL A N 1
ATOM 672 C CA . VAL A 1 81 ? 37.063 -9.187 -25.476 1.00 63.00 81 VAL A CA 1
ATOM 673 C C . VAL A 1 81 ? 35.950 -9.289 -26.505 1.00 63.00 81 VAL A C 1
ATOM 675 O O . VAL A 1 81 ? 34.953 -8.581 -26.407 1.00 63.00 81 VAL A O 1
ATOM 678 N N . ARG A 1 82 ? 36.083 -10.196 -27.474 1.00 62.62 82 ARG A N 1
ATOM 679 C CA .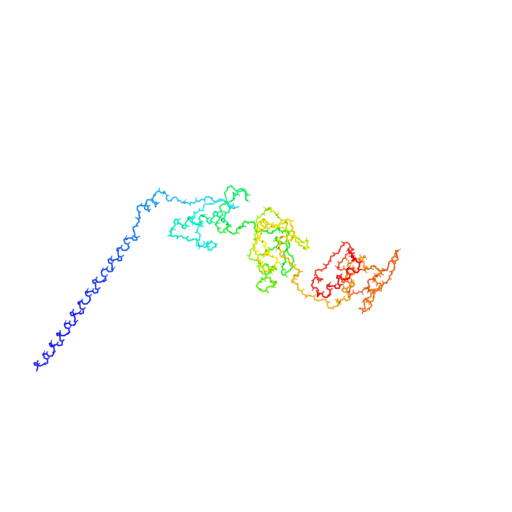 ARG A 1 82 ? 35.080 -10.403 -28.522 1.00 62.62 82 ARG A CA 1
ATOM 680 C C . ARG A 1 82 ? 33.773 -10.958 -27.961 1.00 62.62 82 ARG A C 1
ATOM 682 O O . ARG A 1 82 ? 32.727 -10.772 -28.564 1.00 62.62 82 ARG A O 1
ATOM 689 N N . THR A 1 83 ? 33.811 -11.588 -26.788 1.00 62.62 83 THR A N 1
ATOM 690 C CA . THR A 1 83 ? 32.617 -12.107 -26.105 1.00 62.62 83 THR A CA 1
ATOM 691 C C . THR A 1 83 ? 31.813 -11.035 -25.366 1.00 62.62 83 THR A C 1
ATOM 693 O O . THR A 1 83 ? 30.692 -11.323 -24.948 1.00 62.62 83 THR A O 1
ATOM 696 N N . PHE A 1 84 ? 32.341 -9.809 -25.220 1.00 59.62 84 PHE A N 1
ATOM 697 C CA . PHE A 1 84 ? 31.575 -8.670 -24.694 1.00 59.62 84 PHE A CA 1
ATOM 698 C C . PHE A 1 84 ? 30.559 -8.120 -25.696 1.00 59.62 84 PHE A C 1
ATOM 700 O O . PHE A 1 84 ? 29.652 -7.406 -25.284 1.00 59.62 84 PHE A O 1
ATOM 707 N N . ILE A 1 85 ? 30.707 -8.443 -26.983 1.00 56.78 85 ILE A N 1
ATOM 708 C CA . ILE A 1 85 ? 29.751 -8.094 -28.032 1.00 56.78 85 ILE A CA 1
ATOM 709 C C . ILE A 1 85 ? 28.952 -9.359 -28.328 1.00 56.78 85 ILE A C 1
ATOM 711 O O . ILE A 1 85 ? 29.364 -10.190 -29.139 1.00 56.78 85 ILE A O 1
ATOM 715 N N . GLN A 1 86 ? 27.835 -9.555 -27.627 1.00 57.06 86 GLN A N 1
ATOM 716 C CA . GLN A 1 86 ? 26.979 -10.703 -27.900 1.00 57.06 86 GLN A CA 1
ATOM 717 C C . GLN A 1 86 ? 25.926 -10.337 -28.951 1.00 57.06 86 GLN A C 1
ATOM 719 O O . GLN A 1 86 ? 25.311 -9.275 -28.856 1.00 57.06 86 GLN A O 1
ATOM 724 N N . PRO A 1 87 ? 25.609 -11.239 -29.901 1.00 50.25 87 PRO A N 1
ATOM 725 C CA . PRO A 1 87 ? 24.465 -11.069 -30.805 1.00 50.25 87 PRO A CA 1
ATOM 726 C C . PRO A 1 87 ? 23.129 -10.843 -30.069 1.00 50.25 87 PRO A C 1
ATOM 728 O O . PRO A 1 87 ? 22.168 -10.362 -30.659 1.00 50.25 87 PRO A O 1
ATOM 731 N N . ASN A 1 88 ? 23.082 -11.184 -28.774 1.00 48.84 88 ASN A N 1
ATOM 732 C CA . ASN A 1 88 ? 21.933 -11.040 -27.886 1.00 48.84 88 ASN A CA 1
ATOM 733 C C . ASN A 1 88 ? 21.913 -9.731 -27.068 1.00 48.84 88 ASN A C 1
ATOM 735 O O . ASN A 1 88 ? 21.015 -9.570 -26.246 1.00 48.84 88 ASN A O 1
ATOM 739 N N . ASP A 1 89 ? 22.819 -8.769 -27.277 1.00 58.47 89 ASP A N 1
ATOM 740 C CA . ASP A 1 89 ? 22.746 -7.442 -26.631 1.00 58.47 89 ASP A CA 1
ATOM 741 C C . ASP A 1 89 ? 21.691 -6.517 -27.296 1.00 58.47 89 ASP A C 1
ATOM 743 O O . ASP A 1 89 ? 21.871 -5.307 -27.416 1.00 58.47 89 ASP A O 1
ATOM 747 N N . PHE A 1 90 ? 20.531 -7.064 -27.689 1.00 55.53 90 PHE A N 1
ATOM 748 C CA . PHE A 1 90 ? 19.401 -6.335 -28.301 1.00 55.53 90 PHE A CA 1
ATOM 749 C C . PHE A 1 90 ? 18.778 -5.260 -27.386 1.00 55.53 90 PHE A C 1
ATOM 751 O O . PHE A 1 90 ? 17.875 -4.531 -27.791 1.00 55.53 90 PHE A O 1
ATOM 758 N N . MET A 1 91 ? 19.227 -5.186 -26.131 1.00 56.81 91 MET A N 1
ATOM 759 C CA . MET A 1 91 ? 18.824 -4.184 -25.142 1.00 56.81 91 MET A CA 1
ATOM 760 C C . MET A 1 91 ? 19.539 -2.837 -25.339 1.00 56.81 91 MET A C 1
ATOM 762 O O . MET A 1 91 ? 19.123 -1.839 -24.748 1.00 56.81 91 MET A O 1
ATOM 766 N N . LEU A 1 92 ? 20.611 -2.796 -26.139 1.00 65.00 92 LEU A N 1
ATOM 767 C CA . LEU A 1 92 ? 21.305 -1.561 -26.492 1.00 65.00 92 LEU A CA 1
ATOM 768 C C . LEU A 1 92 ? 20.605 -0.873 -27.677 1.00 65.00 92 LEU A C 1
ATOM 770 O O . LEU A 1 92 ? 20.107 -1.550 -28.578 1.00 65.00 92 LEU A O 1
ATOM 774 N N . PRO A 1 93 ? 20.538 0.470 -27.702 1.00 73.06 93 PRO A N 1
ATOM 775 C CA . PRO A 1 93 ? 19.971 1.179 -28.841 1.00 73.06 93 PRO A CA 1
ATOM 776 C C . PRO A 1 93 ? 20.820 0.951 -30.095 1.00 73.06 93 PRO A C 1
ATOM 778 O O . PRO A 1 93 ? 22.047 0.896 -30.026 1.00 73.06 93 PRO A O 1
ATOM 781 N N . VAL A 1 94 ? 20.163 0.873 -31.254 1.00 81.12 94 VAL A N 1
ATOM 782 C CA . VAL A 1 94 ? 20.859 0.871 -32.545 1.00 81.12 94 VAL A CA 1
ATOM 783 C C . VAL A 1 94 ? 21.461 2.258 -32.759 1.00 81.12 94 VAL A C 1
ATOM 785 O O . VAL A 1 94 ? 20.734 3.233 -32.951 1.00 81.12 94 VAL A O 1
ATOM 788 N N . ILE A 1 95 ? 22.787 2.350 -32.700 1.00 81.00 95 ILE A N 1
ATOM 789 C CA . ILE A 1 95 ? 23.529 3.576 -32.991 1.00 81.00 95 ILE A CA 1
ATOM 790 C C . ILE A 1 95 ? 23.852 3.602 -34.488 1.00 81.00 95 ILE A C 1
ATOM 792 O O . ILE A 1 95 ? 24.406 2.645 -35.022 1.00 81.00 95 ILE A O 1
ATOM 796 N N . THR A 1 96 ? 23.515 4.695 -35.169 1.00 88.94 96 THR A N 1
ATOM 797 C CA . THR A 1 96 ? 23.742 4.868 -36.614 1.00 88.94 96 THR A CA 1
ATOM 798 C C . THR A 1 96 ? 24.815 5.927 -36.901 1.00 88.94 96 THR A C 1
ATOM 800 O O . THR A 1 96 ? 25.022 6.842 -36.101 1.00 88.94 96 THR A O 1
ATOM 803 N N . GLY A 1 97 ? 25.459 5.839 -38.067 1.00 90.38 97 GLY A N 1
ATOM 804 C CA . GLY A 1 97 ? 26.453 6.791 -38.580 1.00 90.38 97 GLY A CA 1
ATOM 805 C C . GLY A 1 97 ? 26.676 6.580 -40.082 1.00 90.38 97 GLY A C 1
ATOM 806 O O . GLY A 1 97 ? 26.242 5.562 -40.622 1.00 90.38 97 GLY A O 1
ATOM 807 N N . ALA A 1 98 ? 27.300 7.538 -40.773 1.00 88.50 98 ALA A N 1
ATOM 808 C CA . ALA A 1 98 ? 27.561 7.448 -42.212 1.00 88.50 98 ALA A CA 1
ATOM 809 C C . ALA A 1 98 ? 28.665 6.433 -42.561 1.00 88.50 98 ALA A C 1
ATOM 811 O O . ALA A 1 98 ? 28.737 5.976 -43.700 1.00 88.50 98 ALA A O 1
ATOM 812 N N . ASN A 1 99 ? 29.522 6.092 -41.595 1.00 82.06 99 ASN A N 1
ATOM 813 C CA . ASN A 1 99 ? 30.565 5.071 -41.687 1.00 82.06 99 ASN A CA 1
ATOM 814 C C . ASN A 1 99 ? 30.860 4.468 -40.299 1.00 82.06 99 ASN A C 1
ATOM 816 O O . ASN A 1 99 ? 30.339 4.944 -39.286 1.00 82.06 99 ASN A O 1
ATOM 820 N N . ASP A 1 100 ? 31.703 3.436 -40.260 1.00 63.53 100 ASP A N 1
ATOM 821 C CA . ASP A 1 100 ? 32.028 2.693 -39.036 1.00 63.53 100 ASP A CA 1
ATOM 822 C C . ASP A 1 100 ? 32.674 3.570 -37.952 1.00 63.53 100 ASP A C 1
ATOM 824 O O . ASP A 1 100 ? 32.343 3.431 -36.773 1.00 63.53 100 ASP A O 1
ATOM 828 N N . ASP A 1 101 ? 33.522 4.528 -38.336 1.00 63.53 101 ASP A N 1
ATOM 829 C CA . ASP A 1 101 ? 34.154 5.465 -37.399 1.00 63.53 101 ASP A CA 1
ATOM 830 C C . ASP A 1 101 ? 33.120 6.382 -36.736 1.00 63.53 101 ASP A C 1
ATOM 832 O O . ASP A 1 101 ? 33.175 6.645 -35.531 1.00 63.53 101 ASP A O 1
ATOM 836 N N . GLU A 1 102 ? 32.137 6.854 -37.503 1.00 69.88 102 GLU A N 1
ATOM 837 C CA . GLU A 1 102 ? 31.048 7.669 -36.979 1.00 69.88 102 GLU A CA 1
ATOM 838 C C . GLU A 1 102 ? 30.110 6.847 -36.084 1.00 69.88 102 GLU A C 1
ATOM 840 O O . GLU A 1 102 ? 29.692 7.332 -35.031 1.00 69.88 102 GLU A O 1
ATOM 845 N N . ILE A 1 103 ? 29.831 5.586 -36.440 1.00 69.75 103 ILE A N 1
ATOM 846 C CA . ILE A 1 103 ? 29.072 4.654 -35.591 1.00 69.75 103 ILE A CA 1
ATOM 847 C C . ILE A 1 103 ? 29.806 4.432 -34.263 1.00 69.75 103 ILE A C 1
ATOM 849 O O . ILE A 1 103 ? 29.191 4.530 -33.197 1.00 69.75 103 ILE A O 1
ATOM 853 N N . ALA A 1 104 ? 31.118 4.187 -34.300 1.00 66.88 104 ALA A N 1
ATOM 854 C CA . ALA A 1 104 ? 31.939 3.992 -33.109 1.00 66.88 104 ALA A CA 1
ATOM 855 C C . ALA A 1 104 ? 31.974 5.251 -32.227 1.00 66.88 104 ALA A C 1
ATOM 857 O O . ALA A 1 104 ? 31.766 5.170 -31.012 1.00 66.88 104 ALA A O 1
ATOM 858 N N . LEU A 1 105 ? 32.158 6.430 -32.828 1.00 71.44 105 LEU A N 1
ATOM 859 C CA . LEU A 1 105 ? 32.160 7.706 -32.113 1.00 71.44 105 LEU A CA 1
ATOM 860 C C . LEU A 1 105 ? 30.799 8.014 -31.476 1.00 71.44 105 LEU A C 1
ATOM 862 O O . LEU A 1 105 ? 30.740 8.436 -30.319 1.00 71.44 105 LEU A O 1
ATOM 866 N N . ASN A 1 106 ? 29.703 7.802 -32.205 1.00 75.38 106 ASN A N 1
ATOM 867 C CA . ASN A 1 106 ? 28.351 7.996 -31.684 1.00 75.38 106 ASN A CA 1
ATOM 868 C C . ASN A 1 106 ? 28.040 6.997 -30.561 1.00 75.38 106 ASN A C 1
ATOM 870 O O . ASN A 1 106 ? 27.409 7.368 -29.570 1.00 75.38 106 ASN A O 1
ATOM 874 N N . SER A 1 107 ? 28.550 5.767 -30.666 1.00 77.25 107 SER A N 1
ATOM 875 C CA . SER A 1 107 ? 28.407 4.743 -29.626 1.00 77.25 107 SER A CA 1
ATOM 876 C C . SER A 1 107 ? 29.142 5.154 -28.352 1.00 77.25 107 SER A C 1
ATOM 878 O O . SER A 1 107 ? 28.577 5.080 -27.262 1.00 77.25 107 SER A O 1
ATOM 880 N N . LEU A 1 108 ? 30.370 5.670 -28.479 1.00 73.12 108 LEU A N 1
ATOM 881 C CA . LEU A 1 108 ? 31.144 6.182 -27.349 1.00 73.12 108 LEU A CA 1
ATOM 882 C C . LEU A 1 108 ? 30.450 7.366 -26.665 1.00 73.12 108 LEU A C 1
ATOM 884 O O . LEU A 1 108 ? 30.329 7.371 -25.442 1.00 73.12 108 LEU A O 1
ATOM 888 N N . LYS A 1 109 ? 29.965 8.348 -27.437 1.00 77.69 109 LYS A N 1
ATOM 889 C CA . LYS A 1 109 ? 29.209 9.488 -26.890 1.00 77.69 109 LYS A CA 1
ATOM 890 C C . LYS A 1 109 ? 27.986 9.014 -26.113 1.00 77.69 109 LYS A C 1
ATOM 892 O O . LYS A 1 109 ? 27.796 9.416 -24.971 1.00 77.69 109 LYS A O 1
ATOM 897 N N . TRP A 1 110 ? 27.215 8.090 -26.690 1.00 84.31 110 TRP A N 1
ATOM 898 C CA . TRP A 1 110 ? 26.063 7.509 -26.011 1.00 84.31 110 TRP A CA 1
ATOM 899 C C . TRP A 1 110 ? 26.456 6.843 -24.687 1.00 84.31 110 TRP A C 1
ATOM 901 O O . TRP A 1 110 ? 25.808 7.091 -23.670 1.00 84.31 110 TRP A O 1
ATOM 911 N N . VAL A 1 111 ? 27.535 6.051 -24.668 1.00 74.44 111 VAL A N 1
ATOM 912 C CA . VAL A 1 111 ? 28.055 5.431 -23.438 1.00 74.44 111 VAL A CA 1
ATOM 913 C C . VAL A 1 111 ? 28.432 6.495 -22.408 1.00 74.44 111 VAL A C 1
ATOM 915 O O . VAL A 1 111 ? 28.018 6.383 -21.259 1.00 74.44 111 VAL A O 1
ATOM 918 N N . MET A 1 112 ? 29.167 7.537 -22.795 1.00 71.44 112 MET A N 1
ATOM 919 C CA . MET A 1 112 ? 29.579 8.607 -21.879 1.00 71.44 112 MET A CA 1
ATOM 920 C C . MET A 1 112 ? 28.387 9.360 -21.275 1.00 71.44 112 MET A C 1
ATOM 922 O O . MET A 1 112 ? 28.404 9.676 -20.084 1.00 71.44 112 MET A O 1
ATOM 926 N N . ASP A 1 113 ? 27.348 9.601 -22.072 1.00 76.81 113 ASP A N 1
ATOM 927 C CA . ASP A 1 113 ? 26.160 10.341 -21.645 1.00 76.81 113 ASP A CA 1
ATOM 928 C C . ASP A 1 113 ? 25.208 9.492 -20.783 1.00 76.81 113 ASP A C 1
ATOM 930 O O . ASP A 1 113 ? 24.525 10.019 -19.903 1.00 76.81 113 ASP A O 1
ATOM 934 N N . ASN A 1 114 ? 25.156 8.173 -21.008 1.00 72.12 114 ASN A N 1
ATOM 935 C CA . ASN A 1 114 ? 24.161 7.283 -20.391 1.00 72.12 114 ASN A CA 1
ATOM 936 C C . ASN A 1 114 ? 24.741 6.339 -19.326 1.00 72.12 114 ASN A C 1
ATOM 938 O O . ASN A 1 114 ? 23.994 5.801 -18.504 1.00 72.12 114 ASN A O 1
ATOM 942 N N . ILE A 1 115 ? 26.060 6.133 -19.302 1.00 68.62 115 ILE A N 1
ATOM 943 C CA . ILE A 1 115 ? 26.744 5.212 -18.390 1.00 68.62 115 ILE A CA 1
ATOM 944 C C . ILE A 1 115 ? 27.763 5.987 -17.554 1.00 68.62 115 ILE A C 1
ATOM 946 O O . ILE A 1 115 ? 28.903 6.228 -17.941 1.00 68.62 115 ILE A O 1
ATOM 950 N N . LYS A 1 116 ? 27.372 6.344 -16.328 1.00 65.25 116 LYS A N 1
ATOM 951 C CA . LYS A 1 116 ? 28.291 6.967 -15.367 1.00 65.25 116 LYS A CA 1
ATOM 952 C C . LYS A 1 116 ? 29.274 5.915 -14.844 1.00 65.25 116 LYS A C 1
ATOM 954 O O . LYS A 1 116 ? 28.870 5.052 -14.064 1.00 65.25 116 LYS A O 1
ATOM 959 N N . TYR A 1 117 ? 30.556 6.024 -15.181 1.00 60.19 117 TYR A N 1
ATOM 960 C CA . TYR A 1 117 ? 31.601 5.179 -14.593 1.00 60.19 117 TYR A CA 1
ATOM 961 C C . TYR A 1 117 ? 31.635 5.332 -13.061 1.00 60.19 117 TYR A C 1
ATOM 963 O O . TYR A 1 117 ? 31.422 6.418 -12.510 1.00 60.19 117 TYR A O 1
ATOM 971 N N . THR A 1 118 ? 31.836 4.243 -12.328 1.00 57.44 118 THR A N 1
ATOM 972 C CA . THR A 1 118 ? 32.107 4.281 -10.885 1.00 57.44 118 THR A CA 1
ATOM 973 C C . THR A 1 118 ? 33.133 3.207 -10.584 1.00 57.44 118 THR A C 1
ATOM 975 O O . THR A 1 118 ? 32.893 2.077 -10.987 1.00 57.44 118 THR A O 1
ATOM 978 N N . PRO A 1 119 ? 34.249 3.534 -9.908 1.00 61.94 119 PRO A N 1
ATOM 979 C CA . PRO A 1 119 ? 35.297 2.556 -9.657 1.00 61.94 119 PRO A CA 1
ATOM 980 C C . PRO A 1 119 ? 34.755 1.371 -8.857 1.00 61.94 119 PRO A C 1
ATOM 982 O O . PRO A 1 119 ? 34.091 1.572 -7.832 1.00 61.94 119 PRO A O 1
ATOM 985 N N . ASP A 1 120 ? 35.083 0.162 -9.293 1.00 59.19 120 ASP A N 1
ATOM 986 C CA . ASP A 1 120 ? 34.581 -1.103 -8.741 1.00 59.19 120 ASP A CA 1
ATOM 987 C C . ASP A 1 120 ? 34.881 -1.265 -7.248 1.00 59.19 120 ASP A C 1
ATOM 989 O O . ASP A 1 120 ? 34.035 -1.718 -6.466 1.00 59.19 120 ASP A O 1
ATOM 993 N N . LYS A 1 121 ? 36.026 -0.730 -6.814 1.00 67.19 121 LYS A N 1
ATOM 994 C CA . LYS A 1 121 ? 36.450 -0.688 -5.409 1.00 67.19 121 LYS A CA 1
ATOM 995 C C . LYS A 1 121 ? 35.418 -0.019 -4.506 1.00 67.19 121 LYS A C 1
ATOM 997 O O . LYS A 1 121 ? 35.273 -0.384 -3.344 1.00 67.19 121 LYS A O 1
ATOM 1002 N N . THR A 1 122 ? 34.683 0.947 -5.050 1.00 57.06 122 THR A N 1
ATOM 1003 C CA . THR A 1 122 ? 33.691 1.746 -4.325 1.00 57.06 122 THR A CA 1
ATOM 1004 C C . THR A 1 122 ? 32.337 1.047 -4.195 1.00 57.06 122 THR A C 1
ATOM 1006 O O . THR A 1 122 ? 31.600 1.349 -3.263 1.00 57.06 122 THR A O 1
ATOM 1009 N N . ILE A 1 123 ? 31.982 0.156 -5.129 1.00 54.06 123 ILE A N 1
ATOM 1010 C CA . ILE A 1 123 ? 30.663 -0.504 -5.174 1.00 54.06 123 ILE A CA 1
ATOM 1011 C C . ILE A 1 123 ? 30.708 -1.896 -4.525 1.00 54.06 123 ILE A C 1
ATOM 1013 O O . ILE A 1 123 ? 29.757 -2.288 -3.856 1.00 54.06 123 ILE A O 1
ATOM 1017 N N . ILE A 1 124 ? 31.806 -2.634 -4.693 1.00 62.22 124 ILE A N 1
ATOM 1018 C CA . ILE A 1 124 ? 31.892 -4.069 -4.350 1.00 62.22 124 ILE A CA 1
ATOM 1019 C C . ILE A 1 124 ? 33.220 -4.472 -3.699 1.00 62.22 124 ILE A C 1
ATOM 1021 O O . ILE A 1 124 ? 33.402 -5.641 -3.371 1.00 62.22 124 ILE A O 1
ATOM 1025 N N . GLY A 1 125 ? 34.135 -3.524 -3.470 1.00 67.00 125 GLY A N 1
ATOM 1026 C CA . GLY A 1 125 ? 35.397 -3.778 -2.767 1.00 67.00 125 GLY A CA 1
ATOM 1027 C C . GLY A 1 125 ? 36.445 -4.551 -3.576 1.00 67.00 125 GLY A C 1
ATOM 1028 O O . GLY A 1 125 ? 37.431 -4.998 -2.998 1.00 67.00 125 GLY A O 1
ATOM 1029 N N . LEU A 1 126 ? 36.248 -4.700 -4.889 1.00 64.69 126 LEU A N 1
ATOM 1030 C CA . LEU A 1 126 ? 37.207 -5.315 -5.811 1.00 64.69 126 LEU A CA 1
ATOM 1031 C C . LEU A 1 126 ? 37.934 -4.231 -6.605 1.00 64.69 126 LEU A C 1
ATOM 1033 O O . LEU A 1 126 ? 37.314 -3.252 -7.005 1.00 64.69 126 LEU A O 1
ATOM 1037 N N . ASP A 1 127 ? 39.237 -4.392 -6.833 1.00 61.56 127 ASP A N 1
ATOM 1038 C CA . ASP A 1 127 ? 40.018 -3.393 -7.573 1.00 61.56 127 ASP A CA 1
ATOM 1039 C C . ASP A 1 127 ? 39.626 -3.330 -9.067 1.00 61.56 127 ASP A C 1
ATOM 1041 O O . ASP A 1 127 ? 39.724 -2.256 -9.655 1.00 61.56 127 ASP A O 1
ATOM 1045 N N . GLU A 1 128 ? 39.105 -4.425 -9.648 1.00 58.97 128 GLU A N 1
ATOM 1046 C CA . GLU A 1 128 ? 38.620 -4.505 -11.038 1.00 58.97 128 GLU A CA 1
ATOM 1047 C C . GLU A 1 128 ? 37.432 -5.486 -11.156 1.00 58.97 128 GLU A C 1
ATOM 1049 O O . GLU A 1 128 ? 37.581 -6.692 -10.957 1.00 58.97 128 GLU A O 1
ATOM 1054 N N . TYR A 1 129 ? 36.243 -4.988 -11.497 1.00 61.81 129 TYR A N 1
ATOM 1055 C CA . TYR A 1 129 ? 35.034 -5.779 -11.747 1.00 61.81 129 TYR A CA 1
ATOM 1056 C C . TYR A 1 129 ? 34.394 -5.363 -13.067 1.00 61.81 129 TYR A C 1
ATOM 1058 O O . TYR A 1 129 ? 33.592 -4.437 -13.170 1.00 61.81 129 TYR A O 1
ATOM 1066 N N . TRP A 1 130 ? 34.731 -6.112 -14.106 1.00 61.22 130 TRP A N 1
ATOM 1067 C CA . TRP A 1 130 ? 34.203 -5.880 -15.439 1.00 61.22 130 TRP A CA 1
ATOM 1068 C C . TRP A 1 130 ? 32.812 -6.494 -15.572 1.00 61.22 130 TRP A C 1
ATOM 1070 O O . TRP A 1 130 ? 32.654 -7.716 -15.601 1.00 61.22 130 TRP A O 1
ATOM 1080 N N . MET A 1 131 ? 31.806 -5.628 -15.656 1.00 62.19 131 MET A N 1
ATOM 1081 C CA . MET A 1 131 ? 30.439 -6.000 -16.003 1.00 62.19 131 MET A CA 1
ATOM 1082 C C . MET A 1 131 ? 30.214 -5.954 -17.512 1.00 62.19 131 MET A C 1
ATOM 1084 O O . MET A 1 131 ? 30.710 -5.059 -18.199 1.00 62.19 131 MET A O 1
ATOM 1088 N N . TYR A 1 132 ? 29.391 -6.863 -18.026 1.00 63.50 132 TYR A N 1
ATOM 1089 C CA . TYR A 1 132 ? 28.887 -6.772 -19.389 1.00 63.50 132 TYR A CA 1
ATOM 1090 C C . TYR A 1 132 ? 28.030 -5.503 -19.580 1.00 63.50 132 TYR A C 1
ATOM 1092 O O . TYR A 1 132 ? 27.394 -5.024 -18.630 1.00 63.50 132 TYR A O 1
ATOM 1100 N N . PRO A 1 133 ? 27.954 -4.950 -20.806 1.00 58.69 133 PRO A N 1
ATOM 1101 C CA . PRO A 1 133 ? 27.101 -3.802 -21.111 1.00 58.69 133 PRO A CA 1
ATOM 1102 C C . PRO A 1 133 ? 25.639 -4.015 -20.710 1.00 58.69 133 PRO A C 1
ATOM 1104 O O . PRO A 1 133 ? 25.044 -3.120 -20.110 1.00 58.69 133 PRO A O 1
ATOM 1107 N N . HIS A 1 134 ? 25.070 -5.204 -20.944 1.00 60.62 134 HIS A N 1
ATOM 1108 C CA . HIS A 1 134 ? 23.715 -5.514 -20.488 1.00 60.62 134 HIS A CA 1
ATOM 1109 C C . HIS A 1 134 ? 23.617 -5.583 -18.964 1.00 60.62 134 HIS A C 1
ATOM 1111 O O . HIS A 1 134 ? 22.631 -5.094 -18.429 1.00 60.62 134 HIS A O 1
ATOM 1117 N N . GLU A 1 135 ? 24.608 -6.117 -18.240 1.00 61.25 135 GLU A N 1
ATOM 1118 C CA . GLU A 1 135 ? 24.620 -6.102 -16.768 1.00 61.25 135 GLU A CA 1
ATOM 1119 C C . GLU A 1 135 ? 24.647 -4.652 -16.263 1.00 61.25 135 GLU A C 1
ATOM 1121 O O . GLU A 1 135 ? 23.891 -4.286 -15.366 1.00 61.25 135 GLU A O 1
ATOM 1126 N N . THR A 1 136 ? 25.461 -3.795 -16.886 1.00 61.97 136 THR A N 1
ATOM 1127 C CA . THR A 1 136 ? 25.598 -2.370 -16.546 1.00 61.97 136 THR A CA 1
ATOM 1128 C C . THR A 1 136 ? 24.304 -1.606 -16.817 1.00 61.97 136 THR A C 1
ATOM 1130 O O . THR A 1 136 ? 23.814 -0.865 -15.962 1.00 61.97 136 THR A O 1
ATOM 1133 N N . TYR A 1 137 ? 23.710 -1.838 -17.989 1.00 56.56 137 TYR A N 1
ATOM 1134 C CA . TYR A 1 137 ? 22.408 -1.306 -18.375 1.00 56.56 137 TYR A CA 1
ATOM 1135 C C . TYR A 1 137 ? 21.295 -1.804 -17.451 1.00 56.56 137 TYR A C 1
ATOM 1137 O O . TYR A 1 137 ? 20.364 -1.068 -17.148 1.00 56.56 137 TYR A O 1
ATOM 1145 N N . THR A 1 138 ? 21.390 -3.043 -16.984 1.00 54.09 138 THR A N 1
ATOM 1146 C CA . THR A 1 138 ? 20.393 -3.696 -16.138 1.00 54.09 138 THR A CA 1
ATOM 1147 C C . THR A 1 138 ? 20.484 -3.232 -14.683 1.00 54.09 138 THR A C 1
ATOM 1149 O O . THR A 1 138 ? 19.459 -2.982 -14.047 1.00 54.09 138 THR A O 1
ATOM 1152 N N . LEU A 1 139 ? 21.692 -2.993 -14.164 1.00 58.34 139 LEU A N 1
ATOM 1153 C CA . LEU A 1 139 ? 21.909 -2.493 -12.805 1.00 58.34 139 LEU A CA 1
ATOM 1154 C C . LEU A 1 139 ? 21.470 -1.034 -12.582 1.00 58.34 139 LEU A C 1
ATOM 1156 O O . LEU A 1 139 ? 21.594 -0.577 -11.442 1.00 58.34 139 LEU A O 1
ATOM 1160 N N . LYS A 1 140 ? 20.963 -0.323 -13.616 1.00 54.78 140 LYS A N 1
ATOM 1161 C CA . LYS A 1 140 ? 20.461 1.078 -13.631 1.00 54.78 140 LYS A CA 1
ATOM 1162 C C . LYS A 1 140 ? 20.617 1.810 -12.298 1.00 54.78 140 LYS A C 1
ATOM 1164 O O . LYS A 1 140 ? 19.926 1.510 -11.309 1.00 54.78 140 LYS A O 1
ATOM 1169 N N . LYS A 1 141 ? 21.515 2.799 -12.269 1.00 52.81 141 LYS A N 1
ATOM 1170 C CA . LYS A 1 141 ? 21.841 3.557 -11.056 1.00 52.81 141 LYS A CA 1
ATOM 1171 C C . LYS A 1 141 ? 20.589 4.128 -10.389 1.00 52.81 141 LYS A C 1
ATOM 1173 O O . LYS A 1 141 ? 19.857 4.910 -10.971 1.00 52.81 141 LYS A O 1
ATOM 1178 N N . GLY A 1 142 ? 20.409 3.728 -9.131 1.00 57.44 142 GLY A N 1
ATOM 1179 C CA . GLY A 1 142 ? 19.677 4.490 -8.120 1.00 57.44 142 GLY A CA 1
ATOM 1180 C C . GLY A 1 142 ? 18.155 4.533 -8.251 1.00 57.44 142 GLY A C 1
ATOM 1181 O O . GLY A 1 142 ? 17.550 5.393 -7.627 1.00 57.44 142 GLY A O 1
ATOM 1182 N N . ASP A 1 143 ? 17.535 3.624 -8.997 1.00 78.00 143 ASP A N 1
ATOM 1183 C CA . ASP A 1 143 ? 16.079 3.451 -8.961 1.00 78.00 143 ASP A CA 1
ATOM 1184 C C . ASP A 1 143 ? 15.716 2.312 -7.993 1.00 78.00 143 ASP A C 1
ATOM 1186 O O . ASP A 1 143 ? 15.704 1.147 -8.399 1.00 78.00 143 ASP A O 1
ATOM 1190 N N . CYS A 1 144 ? 15.571 2.623 -6.698 1.00 88.19 144 CYS A N 1
ATOM 1191 C CA . CYS A 1 144 ? 15.265 1.674 -5.622 1.00 88.19 144 CYS A CA 1
ATOM 1192 C C . CYS A 1 144 ? 14.363 2.297 -4.547 1.00 88.19 144 CYS A C 1
ATOM 1194 O O . CYS A 1 144 ? 14.476 3.481 -4.225 1.00 88.19 144 CYS A O 1
ATOM 1196 N N . VAL A 1 145 ? 13.546 1.438 -3.942 1.00 93.44 145 VAL A N 1
ATOM 1197 C CA . VAL A 1 145 ? 12.767 1.697 -2.725 1.00 93.44 145 VAL A CA 1
ATOM 1198 C C . VAL A 1 145 ? 13.462 0.998 -1.551 1.00 93.44 145 VAL A C 1
ATOM 1200 O O . VAL A 1 145 ? 14.100 -0.038 -1.756 1.00 93.44 145 VAL A O 1
ATOM 1203 N N . ALA A 1 146 ? 13.398 1.565 -0.344 1.00 95.56 146 ALA A N 1
ATOM 1204 C CA . ALA A 1 146 ? 14.007 0.961 0.837 1.00 95.56 146 ALA A CA 1
ATOM 1205 C C . ALA A 1 146 ? 13.378 -0.403 1.179 1.00 95.56 146 ALA A C 1
ATOM 1207 O O . ALA A 1 146 ? 12.190 -0.641 0.981 1.00 95.56 146 ALA A O 1
ATOM 1208 N N . GLU A 1 147 ? 14.190 -1.313 1.717 1.00 95.31 147 GLU A N 1
ATOM 1209 C 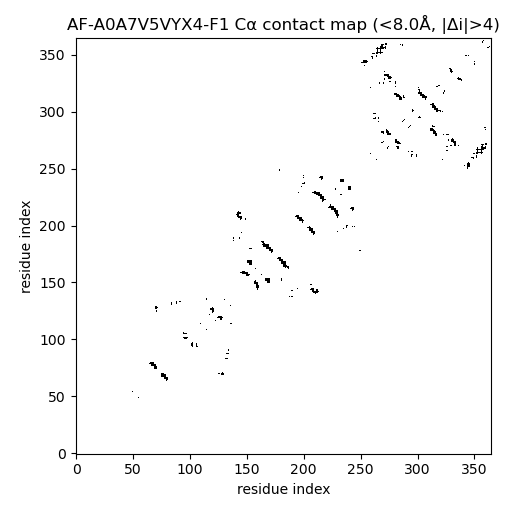CA . GLU A 1 147 ? 13.832 -2.728 1.887 1.00 95.31 147 GLU A CA 1
ATOM 1210 C C . GLU A 1 147 ? 12.642 -2.991 2.831 1.00 95.31 147 GLU A C 1
ATOM 1212 O O . GLU A 1 147 ? 11.988 -4.032 2.742 1.00 95.31 147 GLU A O 1
ATOM 1217 N N . TYR A 1 148 ? 12.378 -2.055 3.746 1.00 95.62 148 TYR A N 1
ATOM 1218 C CA . TYR A 1 148 ? 11.321 -2.131 4.753 1.00 95.62 148 TYR A CA 1
ATOM 1219 C C . TYR A 1 148 ? 10.013 -1.479 4.309 1.00 95.62 148 TYR A C 1
ATOM 1221 O O . TYR A 1 148 ? 9.031 -1.591 5.038 1.00 95.62 148 TYR A O 1
ATOM 1229 N N . GLU A 1 149 ? 10.003 -0.795 3.165 1.00 96.56 149 GLU A N 1
ATOM 1230 C CA . GLU A 1 149 ? 8.800 -0.162 2.637 1.00 96.56 149 GLU A CA 1
ATOM 1231 C C . GLU A 1 149 ? 7.749 -1.211 2.293 1.00 96.56 149 GLU A C 1
ATOM 1233 O O . GLU A 1 149 ? 8.057 -2.322 1.851 1.00 96.56 149 GLU A O 1
ATOM 1238 N N . GLU A 1 150 ? 6.497 -0.841 2.516 1.00 95.25 150 GLU A N 1
ATOM 1239 C CA . GLU A 1 150 ? 5.348 -1.718 2.362 1.00 95.25 150 GLU A CA 1
ATOM 1240 C C . GLU A 1 150 ? 4.801 -1.660 0.935 1.00 95.25 150 GLU A C 1
ATOM 1242 O O . GLU A 1 150 ? 4.548 -0.595 0.370 1.00 95.25 150 GLU A O 1
ATOM 1247 N N . ILE A 1 151 ? 4.598 -2.834 0.345 1.00 94.69 151 ILE A N 1
ATOM 1248 C CA . ILE A 1 151 ? 4.098 -3.018 -1.011 1.00 94.69 151 ILE 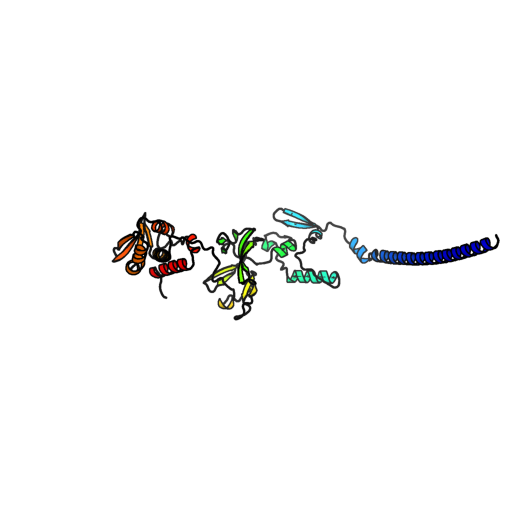A CA 1
ATOM 1249 C C . ILE A 1 151 ? 2.786 -3.791 -0.937 1.00 94.69 151 ILE A C 1
ATOM 1251 O O . ILE A 1 151 ? 2.711 -4.891 -0.387 1.00 94.69 151 ILE A O 1
ATOM 1255 N N . TYR A 1 152 ? 1.745 -3.211 -1.530 1.00 93.75 152 TYR A N 1
ATOM 1256 C CA . TYR A 1 152 ? 0.441 -3.850 -1.651 1.00 93.75 152 TYR A CA 1
ATOM 1257 C C . TYR A 1 152 ? 0.508 -4.977 -2.678 1.00 93.75 152 TYR A C 1
ATOM 1259 O O . TYR A 1 152 ? 0.695 -4.735 -3.874 1.00 93.75 152 TYR A O 1
ATOM 1267 N N . THR A 1 153 ? 0.322 -6.207 -2.210 1.00 94.12 153 THR A N 1
ATOM 1268 C CA . THR A 1 153 ? 0.195 -7.395 -3.054 1.00 94.12 153 THR A CA 1
ATOM 1269 C C . THR A 1 153 ? -1.243 -7.902 -3.046 1.00 94.12 153 THR A C 1
ATOM 1271 O O . THR A 1 153 ? -2.062 -7.474 -2.232 1.00 94.12 153 THR A O 1
ATOM 1274 N N . LYS A 1 154 ? -1.574 -8.807 -3.968 1.00 91.25 154 LYS A N 1
ATOM 1275 C CA . LYS A 1 154 ? -2.901 -9.435 -4.020 1.00 91.25 154 LYS A CA 1
ATOM 1276 C C . LYS A 1 154 ? -3.239 -10.201 -2.733 1.00 91.25 154 LYS A C 1
ATOM 1278 O O . LYS A 1 154 ? -4.406 -10.265 -2.367 1.00 91.25 154 LYS A O 1
ATOM 1283 N N . ASP A 1 155 ? -2.221 -10.727 -2.056 1.00 88.88 155 ASP A N 1
ATOM 1284 C CA . ASP A 1 155 ? -2.355 -11.555 -0.853 1.00 88.88 155 ASP A CA 1
ATOM 1285 C C . ASP A 1 155 ? -2.112 -10.761 0.445 1.00 88.88 155 ASP A C 1
ATOM 1287 O O . ASP A 1 155 ? -1.898 -11.355 1.498 1.00 88.88 155 ASP A O 1
ATOM 1291 N N . GLY A 1 156 ? -2.096 -9.424 0.372 1.00 88.31 156 GLY A N 1
ATOM 1292 C CA . GLY A 1 156 ? -1.850 -8.536 1.512 1.00 88.31 156 GLY A CA 1
ATOM 1293 C C . GLY A 1 156 ? -0.583 -7.692 1.368 1.00 88.31 156 GLY A C 1
ATOM 1294 O O . GLY A 1 156 ? 0.031 -7.612 0.299 1.00 88.31 156 GLY A O 1
ATOM 1295 N N . ILE A 1 157 ? -0.195 -7.012 2.443 1.00 91.56 157 ILE A N 1
ATOM 1296 C CA . ILE A 1 157 ? 0.982 -6.134 2.459 1.00 91.56 157 ILE A CA 1
ATOM 1297 C C . ILE A 1 157 ? 2.249 -6.968 2.692 1.00 91.56 157 ILE A C 1
ATOM 1299 O O . ILE A 1 157 ? 2.317 -7.766 3.624 1.00 91.56 157 ILE A O 1
ATOM 1303 N N . LYS A 1 158 ? 3.277 -6.762 1.861 1.00 95.12 158 LYS A N 1
ATOM 1304 C CA . LYS A 1 158 ? 4.619 -7.341 2.040 1.00 95.12 158 LYS A CA 1
ATOM 1305 C C . LYS A 1 158 ? 5.668 -6.238 2.081 1.00 95.12 158 LYS A C 1
ATOM 1307 O O . LYS A 1 158 ? 5.504 -5.211 1.430 1.00 95.12 158 LYS A O 1
ATOM 1312 N N . LYS A 1 159 ? 6.776 -6.456 2.790 1.00 96.94 159 LYS A N 1
ATOM 1313 C CA . LYS A 1 159 ? 7.929 -5.549 2.703 1.00 96.94 159 LYS A CA 1
ATOM 1314 C C . LYS A 1 159 ? 8.641 -5.732 1.369 1.00 96.94 159 LYS A C 1
ATOM 1316 O O . LYS A 1 159 ? 8.656 -6.837 0.830 1.00 96.94 159 LYS A O 1
ATOM 1321 N N . ALA A 1 160 ? 9.290 -4.683 0.872 1.00 95.75 160 ALA A N 1
ATOM 1322 C CA . ALA A 1 160 ? 10.013 -4.719 -0.396 1.00 95.75 160 ALA A CA 1
ATOM 1323 C C . ALA A 1 160 ? 11.050 -5.856 -0.475 1.00 95.75 160 ALA A C 1
ATOM 1325 O O . ALA A 1 160 ? 11.164 -6.497 -1.516 1.00 95.75 160 ALA A O 1
ATOM 1326 N N . LYS A 1 161 ? 11.743 -6.174 0.628 1.00 94.75 161 LYS A N 1
ATOM 1327 C CA . LYS A 1 161 ? 12.681 -7.314 0.695 1.00 94.75 161 LYS A CA 1
ATOM 1328 C C . LYS A 1 161 ? 12.046 -8.699 0.590 1.00 94.75 161 LYS A C 1
ATOM 1330 O O . LYS A 1 161 ? 12.735 -9.658 0.259 1.00 94.75 161 LYS A O 1
ATOM 1335 N N . ASP A 1 162 ? 10.761 -8.808 0.908 1.00 96.31 162 ASP A N 1
ATOM 1336 C CA . ASP A 1 162 ? 10.035 -10.078 0.934 1.00 96.31 162 ASP A CA 1
ATOM 1337 C C . ASP A 1 162 ? 9.305 -10.346 -0.397 1.00 96.31 162 ASP A C 1
ATOM 1339 O O . ASP A 1 162 ? 8.739 -11.427 -0.583 1.00 96.31 162 ASP A O 1
ATOM 1343 N N . ILE A 1 163 ? 9.333 -9.383 -1.330 1.00 96.38 163 ILE A N 1
ATOM 1344 C CA . ILE A 1 163 ? 8.767 -9.507 -2.676 1.00 96.38 163 ILE A CA 1
ATOM 1345 C C . ILE A 1 163 ? 9.584 -10.476 -3.525 1.00 96.38 163 ILE A C 1
ATOM 1347 O O . ILE A 1 163 ? 10.816 -10.454 -3.540 1.00 96.38 163 ILE A O 1
ATOM 1351 N N . ARG A 1 164 ? 8.879 -11.308 -4.291 1.00 94.56 164 ARG A N 1
ATOM 1352 C CA . ARG A 1 164 ? 9.474 -12.295 -5.195 1.00 94.56 164 ARG A CA 1
ATOM 1353 C C . ARG A 1 164 ? 8.968 -12.116 -6.620 1.00 94.56 164 ARG A C 1
ATOM 1355 O O . ARG A 1 164 ? 7.878 -11.599 -6.855 1.00 94.56 164 ARG A O 1
ATOM 1362 N N . VAL A 1 165 ? 9.755 -12.585 -7.588 1.00 93.75 165 VAL A N 1
ATOM 1363 C CA . VAL A 1 165 ? 9.311 -12.681 -8.986 1.00 93.75 165 VAL A CA 1
ATOM 1364 C C . VAL A 1 165 ? 8.037 -13.526 -9.053 1.00 93.75 165 VAL A C 1
ATOM 1366 O O . VAL A 1 165 ? 7.973 -14.605 -8.470 1.00 93.75 165 VAL A O 1
ATOM 1369 N N . GLY A 1 166 ? 7.024 -13.013 -9.750 1.00 94.25 166 GLY A N 1
ATOM 1370 C CA . GLY A 1 166 ? 5.693 -13.609 -9.848 1.00 94.25 166 GLY A CA 1
ATOM 1371 C C . GLY A 1 166 ? 4.669 -13.076 -8.842 1.00 94.25 166 GLY A C 1
ATOM 1372 O O . GLY A 1 166 ? 3.476 -13.220 -9.105 1.00 94.25 166 GLY A O 1
ATOM 1373 N N . ASP A 1 167 ? 5.086 -12.411 -7.754 1.00 96.00 167 ASP A N 1
ATOM 1374 C CA . ASP A 1 167 ? 4.143 -11.757 -6.838 1.00 96.00 167 ASP A CA 1
ATOM 1375 C C . ASP A 1 167 ? 3.304 -10.720 -7.599 1.00 96.00 167 ASP A C 1
ATOM 1377 O O . ASP A 1 167 ? 3.823 -9.928 -8.390 1.00 96.00 167 ASP A O 1
ATOM 1381 N N . LEU A 1 168 ? 1.994 -10.720 -7.356 1.00 96.94 168 LEU A N 1
ATOM 1382 C CA . LEU A 1 168 ? 1.063 -9.781 -7.971 1.00 96.94 168 LEU A CA 1
ATOM 1383 C C . LEU A 1 168 ? 0.974 -8.514 -7.120 1.00 96.94 168 LEU A C 1
ATOM 1385 O O . LEU A 1 168 ? 0.392 -8.541 -6.037 1.00 96.94 168 LEU A O 1
ATOM 1389 N N . VAL A 1 169 ? 1.516 -7.403 -7.620 1.00 96.50 169 VAL A N 1
ATOM 1390 C CA . VAL A 1 169 ? 1.545 -6.111 -6.918 1.00 96.50 169 VAL A CA 1
ATOM 1391 C C . VAL A 1 169 ? 0.537 -5.127 -7.488 1.00 96.50 169 VAL A C 1
ATOM 1393 O O . VAL A 1 169 ? 0.262 -5.108 -8.693 1.00 96.50 169 VAL A O 1
ATOM 1396 N N . LEU A 1 170 ? -0.016 -4.293 -6.613 1.00 95.56 170 LEU A N 1
ATOM 1397 C CA . LEU A 1 170 ? -0.968 -3.263 -6.988 1.00 95.56 170 LEU A CA 1
ATOM 1398 C C . LEU A 1 170 ? -0.271 -2.176 -7.813 1.00 95.56 170 LEU A C 1
ATOM 1400 O O . LEU A 1 170 ? 0.640 -1.496 -7.351 1.00 95.56 170 LEU A O 1
ATOM 1404 N N . SER A 1 171 ? -0.726 -2.005 -9.046 1.00 93.75 171 SER A N 1
ATOM 1405 C CA . SER A 1 171 ? -0.276 -0.978 -9.981 1.00 93.75 171 SER A CA 1
ATOM 1406 C C . SER A 1 171 ? -1.450 -0.094 -10.391 1.00 93.75 171 SER A C 1
ATOM 1408 O O . SER A 1 171 ? -2.613 -0.468 -10.233 1.00 93.75 171 SER A O 1
ATOM 1410 N N . TYR A 1 172 ? -1.154 1.075 -10.952 1.00 91.06 172 TYR A N 1
ATOM 1411 C CA . TYR A 1 172 ? -2.166 1.952 -11.533 1.00 91.06 172 TYR A CA 1
ATOM 1412 C C . TYR A 1 172 ? -2.024 1.982 -13.056 1.00 91.06 172 TYR A C 1
ATOM 1414 O O . TYR A 1 172 ? -0.947 2.271 -13.582 1.00 91.06 172 TYR A O 1
ATOM 1422 N N . ASP A 1 173 ? -3.105 1.654 -13.755 1.00 90.50 173 ASP A N 1
ATOM 1423 C CA . ASP A 1 173 ? -3.233 1.780 -15.200 1.00 90.50 173 ASP A CA 1
ATOM 1424 C C . ASP A 1 173 ? -3.789 3.172 -15.527 1.00 90.50 173 ASP A C 1
ATOM 1426 O O . ASP A 1 173 ? -4.933 3.491 -15.196 1.00 90.50 173 ASP A O 1
ATOM 1430 N N . PHE A 1 174 ? -2.960 4.019 -16.141 1.00 84.56 174 PHE A N 1
ATOM 1431 C CA . PHE A 1 174 ? -3.327 5.397 -16.469 1.00 84.56 174 PHE A CA 1
ATOM 1432 C C . PHE A 1 174 ? -4.299 5.499 -17.645 1.00 84.56 174 PHE A C 1
ATOM 1434 O O . PHE A 1 174 ? -5.103 6.434 -17.659 1.00 84.56 174 PHE A O 1
ATOM 1441 N N . ASP A 1 175 ? -4.270 4.542 -18.574 1.00 88.00 175 ASP A N 1
ATOM 1442 C CA . ASP A 1 175 ? -5.136 4.539 -19.754 1.00 88.00 175 ASP A CA 1
ATOM 1443 C C . ASP A 1 175 ? -6.563 4.170 -19.344 1.00 88.00 175 ASP A C 1
ATOM 1445 O O . ASP A 1 175 ? -7.525 4.874 -19.658 1.00 88.00 175 ASP A O 1
ATOM 1449 N N . ASN A 1 176 ? -6.685 3.115 -18.535 1.00 90.19 176 ASN A N 1
ATOM 1450 C CA . ASN A 1 176 ? -7.968 2.631 -18.022 1.00 90.19 176 ASN A CA 1
ATOM 1451 C C . ASN A 1 176 ? -8.416 3.329 -16.727 1.00 90.19 176 ASN A C 1
ATOM 1453 O O . ASN A 1 176 ? -9.528 3.097 -16.254 1.00 90.19 176 ASN A O 1
ATOM 1457 N N . LYS A 1 177 ? -7.562 4.182 -16.146 1.00 88.88 177 LYS A N 1
ATOM 1458 C CA . LYS A 1 177 ? -7.781 4.892 -14.871 1.00 88.88 177 LYS A CA 1
ATOM 1459 C C . LYS A 1 177 ? -8.224 3.958 -13.741 1.00 88.88 177 LYS A C 1
ATOM 1461 O O . LYS A 1 177 ? -9.129 4.277 -12.969 1.00 88.88 177 LYS A O 1
ATOM 1466 N N . ALA A 1 178 ? -7.588 2.794 -13.661 1.00 91.44 178 ALA A N 1
ATOM 1467 C CA . ALA A 1 178 ? -7.971 1.726 -12.752 1.00 91.44 178 ALA A CA 1
ATOM 1468 C C . ALA A 1 178 ? -6.750 1.112 -12.070 1.00 91.44 178 ALA A C 1
ATOM 1470 O O . ALA A 1 178 ? -5.653 1.048 -12.625 1.00 91.44 178 ALA A O 1
ATOM 1471 N N . PHE A 1 179 ? -6.957 0.623 -10.852 1.00 94.12 179 PHE A N 1
ATOM 1472 C CA . PHE A 1 179 ? -5.967 -0.207 -10.188 1.00 94.12 179 PHE A CA 1
ATOM 1473 C C . PHE A 1 179 ? -5.985 -1.616 -10.776 1.00 94.12 179 PHE A C 1
ATOM 1475 O O . PHE A 1 179 ? -7.047 -2.213 -10.950 1.00 94.12 179 PHE A O 1
ATOM 1482 N N . VAL A 1 180 ? -4.801 -2.150 -11.055 1.00 95.50 180 VAL A N 1
ATOM 1483 C CA . VAL A 1 180 ? -4.609 -3.477 -11.643 1.00 95.50 180 VAL A CA 1
ATOM 1484 C C . VAL A 1 180 ? -3.470 -4.193 -10.933 1.00 95.50 180 VAL A C 1
ATOM 1486 O O . VAL A 1 180 ? -2.469 -3.577 -10.573 1.00 95.50 180 VAL A O 1
ATOM 1489 N N . PHE A 1 181 ? -3.596 -5.502 -10.748 1.00 95.56 181 PHE A N 1
ATOM 1490 C CA . PHE A 1 181 ? -2.500 -6.314 -10.231 1.00 95.56 181 PHE A CA 1
ATOM 1491 C C . PHE A 1 181 ? -1.587 -6.751 -11.376 1.00 95.56 181 PHE A C 1
ATOM 1493 O O . PHE A 1 181 ? -2.057 -7.335 -12.353 1.00 95.56 181 PHE A O 1
ATOM 1500 N N . LYS A 1 182 ? -0.284 -6.474 -11.258 1.00 95.81 182 LYS A N 1
ATOM 1501 C CA . LYS A 1 182 ? 0.734 -6.880 -12.239 1.00 95.81 182 LYS A CA 1
ATOM 1502 C C . LYS A 1 182 ? 1.791 -7.770 -11.582 1.00 95.81 182 LYS A C 1
ATOM 1504 O O . LYS A 1 182 ? 2.142 -7.514 -10.431 1.00 95.81 182 LYS A O 1
ATOM 1509 N N . PRO A 1 183 ? 2.301 -8.797 -12.282 1.00 96.25 183 PRO A N 1
ATOM 1510 C CA . PRO A 1 183 ? 3.351 -9.647 -11.742 1.00 96.25 183 PRO A CA 1
ATOM 1511 C C . PRO A 1 183 ? 4.681 -8.896 -11.685 1.00 96.25 183 PRO A C 1
ATOM 1513 O O . PRO A 1 183 ? 5.057 -8.192 -12.627 1.00 96.25 183 PRO A O 1
ATOM 1516 N N . ILE A 1 184 ? 5.421 -9.089 -10.599 1.00 92.06 184 ILE A N 1
ATOM 1517 C CA . ILE A 1 184 ? 6.817 -8.674 -10.508 1.00 92.06 184 ILE A CA 1
ATOM 1518 C C . ILE A 1 184 ? 7.643 -9.530 -11.464 1.00 92.06 184 ILE A C 1
ATOM 1520 O O . ILE A 1 184 ? 7.700 -10.750 -11.331 1.00 92.06 184 ILE A O 1
ATOM 1524 N N . VAL A 1 185 ? 8.293 -8.882 -12.427 1.00 87.38 185 VAL A N 1
ATOM 1525 C CA . VAL A 1 185 ? 9.133 -9.558 -13.430 1.00 87.38 185 VAL A CA 1
ATOM 1526 C C . VAL A 1 185 ? 10.578 -9.734 -12.970 1.00 87.38 185 VAL A C 1
ATOM 1528 O O . VAL A 1 185 ? 11.270 -10.616 -13.465 1.00 87.38 185 VAL A O 1
ATOM 1531 N N . ASN A 1 186 ? 11.050 -8.890 -12.048 1.00 81.44 186 ASN A N 1
ATOM 1532 C CA . ASN A 1 186 ? 12.417 -8.938 -11.545 1.00 81.44 186 ASN A CA 1
ATOM 1533 C C . ASN A 1 186 ? 12.543 -8.251 -10.175 1.00 81.44 186 ASN A C 1
ATOM 1535 O O . ASN A 1 186 ? 11.780 -7.329 -9.881 1.00 81.44 186 ASN A O 1
ATOM 1539 N N . VAL A 1 187 ? 13.519 -8.674 -9.370 1.00 85.81 187 VAL A N 1
ATOM 1540 C CA . VAL A 1 187 ? 13.838 -8.115 -8.047 1.00 85.81 187 VAL A CA 1
ATOM 1541 C C . VAL A 1 187 ? 15.335 -7.826 -7.991 1.00 85.81 187 VAL A C 1
ATOM 1543 O O . VAL A 1 187 ? 16.152 -8.690 -8.296 1.00 85.81 187 VAL A O 1
ATOM 1546 N N . TRP A 1 188 ? 15.692 -6.603 -7.598 1.00 82.88 188 TRP A N 1
ATOM 1547 C CA . TRP A 1 188 ? 17.074 -6.126 -7.588 1.00 82.88 188 TRP A CA 1
ATOM 1548 C C . TRP A 1 188 ? 17.518 -5.790 -6.170 1.00 82.88 188 TRP A C 1
ATOM 1550 O O . TRP A 1 188 ? 17.000 -4.842 -5.580 1.00 82.88 188 TRP A O 1
ATOM 1560 N N . ASP A 1 189 ? 18.533 -6.489 -5.670 1.00 84.00 189 ASP A N 1
ATOM 1561 C CA . ASP A 1 189 ? 19.295 -6.041 -4.506 1.00 84.00 189 ASP A CA 1
ATOM 1562 C C . ASP A 1 189 ? 20.477 -5.193 -4.990 1.00 84.00 189 ASP A C 1
ATOM 1564 O O . ASP A 1 189 ? 21.370 -5.677 -5.689 1.00 84.00 189 ASP A O 1
ATOM 1568 N N . LYS A 1 190 ? 20.454 -3.897 -4.662 1.00 80.25 190 LYS A N 1
ATOM 1569 C CA . LYS A 1 190 ? 21.516 -2.949 -5.031 1.00 80.25 190 LYS A CA 1
ATOM 1570 C C . LYS A 1 190 ? 22.395 -2.552 -3.839 1.00 80.25 190 LYS A C 1
ATOM 1572 O O . LYS A 1 190 ? 23.113 -1.554 -3.943 1.00 80.25 190 LYS A O 1
ATOM 1577 N N . GLY A 1 191 ? 22.338 -3.305 -2.740 1.00 84.12 191 GLY A N 1
ATOM 1578 C CA . GLY A 1 191 ? 23.101 -3.061 -1.523 1.00 84.12 191 GLY A CA 1
ATOM 1579 C C . GLY A 1 191 ? 22.727 -1.759 -0.812 1.00 84.12 191 GLY A C 1
ATOM 1580 O O . GLY A 1 191 ? 21.664 -1.172 -1.019 1.00 84.12 191 GLY A O 1
ATOM 1581 N N . ILE A 1 192 ? 23.634 -1.289 0.044 1.00 84.94 192 ILE A N 1
ATOM 1582 C CA . ILE A 1 192 ? 23.415 -0.108 0.883 1.00 84.94 192 ILE A CA 1
ATOM 1583 C C . ILE A 1 192 ? 23.598 1.165 0.050 1.00 84.94 192 ILE A C 1
ATOM 1585 O O . ILE A 1 192 ? 24.662 1.410 -0.519 1.00 84.94 192 ILE A O 1
ATOM 1589 N N . LYS A 1 193 ? 22.561 2.007 0.010 1.00 86.81 193 LYS A N 1
ATOM 1590 C CA . LYS A 1 193 ? 22.563 3.302 -0.683 1.00 86.81 193 LYS A CA 1
ATOM 1591 C C . LYS A 1 193 ? 22.001 4.400 0.205 1.00 86.81 193 LYS A C 1
ATOM 1593 O O . LYS A 1 193 ? 21.245 4.144 1.137 1.00 86.81 193 LYS A O 1
ATOM 1598 N N . LYS A 1 194 ? 22.346 5.647 -0.116 1.00 90.25 194 LYS A N 1
ATOM 1599 C CA . LYS A 1 194 ? 21.731 6.818 0.512 1.00 90.25 194 LYS A CA 1
ATOM 1600 C C . LYS A 1 194 ? 20.254 6.905 0.112 1.00 90.25 194 LYS A C 1
ATOM 1602 O O . LYS A 1 194 ? 19.942 6.909 -1.078 1.00 90.25 194 LYS A O 1
ATOM 1607 N N . ILE A 1 195 ? 19.381 7.014 1.109 1.00 93.38 195 ILE A N 1
ATOM 1608 C CA . ILE A 1 195 ? 17.931 7.163 0.943 1.00 93.38 195 ILE A CA 1
ATOM 1609 C C . ILE A 1 195 ? 17.481 8.601 1.212 1.00 93.38 195 ILE A C 1
ATOM 1611 O O . ILE A 1 195 ? 18.121 9.349 1.954 1.00 93.38 195 ILE A O 1
ATOM 1615 N N . PHE A 1 196 ? 16.363 8.971 0.602 1.00 93.50 196 PHE A N 1
ATOM 1616 C CA . PHE A 1 196 ? 15.682 10.249 0.724 1.00 93.50 196 PHE A CA 1
ATOM 1617 C C . PHE A 1 196 ? 14.232 9.980 1.105 1.00 93.50 196 PHE A C 1
ATOM 1619 O O . PHE A 1 196 ? 13.525 9.251 0.409 1.00 93.50 196 PHE A O 1
ATOM 1626 N N . ARG A 1 197 ? 13.794 10.601 2.201 1.00 93.62 197 ARG A N 1
ATOM 1627 C CA . ARG A 1 197 ? 12.417 10.499 2.673 1.00 93.62 197 ARG A CA 1
ATOM 1628 C C . ARG A 1 197 ? 11.530 11.506 1.959 1.00 93.62 197 ARG A C 1
ATOM 1630 O O . ARG A 1 197 ? 11.668 12.718 2.144 1.00 93.62 197 ARG A O 1
ATOM 1637 N N . VAL A 1 198 ? 10.581 11.010 1.177 1.00 92.25 198 VAL A N 1
ATOM 1638 C CA . VAL A 1 198 ? 9.583 11.831 0.491 1.00 92.25 198 VAL A CA 1
ATOM 1639 C C . VAL A 1 198 ? 8.291 11.788 1.289 1.00 92.25 198 VAL A C 1
ATOM 1641 O O . VAL A 1 198 ? 7.599 10.780 1.313 1.00 92.25 198 VAL A O 1
ATOM 1644 N N . HIS A 1 199 ? 7.955 12.893 1.953 1.00 90.94 199 HIS A N 1
ATOM 1645 C CA . HIS A 1 199 ? 6.686 13.017 2.672 1.00 90.94 199 HIS A CA 1
ATOM 1646 C C . HIS A 1 199 ? 5.531 13.358 1.714 1.00 90.94 199 HIS A C 1
ATOM 1648 O O . HIS A 1 199 ? 5.698 14.109 0.747 1.00 90.94 199 HIS A O 1
ATOM 1654 N N . PHE A 1 200 ? 4.327 12.897 2.024 1.00 88.62 200 PHE A N 1
ATOM 1655 C CA . PHE A 1 200 ? 3.112 13.149 1.256 1.00 88.62 200 PHE A CA 1
ATOM 1656 C C . PHE A 1 200 ? 2.102 13.991 2.040 1.00 88.62 200 PHE A C 1
ATOM 1658 O O . PHE A 1 200 ? 2.234 14.211 3.242 1.00 88.62 200 PHE A O 1
ATOM 1665 N N . ARG A 1 201 ? 1.078 14.503 1.344 1.00 84.69 201 ARG A N 1
ATOM 1666 C CA . ARG A 1 201 ? 0.050 15.372 1.947 1.00 84.69 201 ARG A CA 1
ATOM 1667 C C . ARG A 1 201 ? -0.781 14.653 3.018 1.00 84.69 201 ARG A C 1
ATOM 1669 O O . ARG A 1 201 ? -1.251 15.301 3.941 1.00 84.69 201 ARG A O 1
ATOM 1676 N N . ASN A 1 202 ? -0.960 13.341 2.890 1.00 82.88 202 ASN A N 1
ATOM 1677 C CA . ASN A 1 202 ? -1.698 12.509 3.842 1.00 82.88 202 ASN A CA 1
ATOM 1678 C C . ASN A 1 202 ? -0.856 12.076 5.059 1.00 82.88 202 ASN A C 1
ATOM 1680 O O . ASN A 1 202 ? -1.285 11.202 5.801 1.00 82.88 202 ASN A O 1
ATOM 1684 N N . GLY A 1 203 ? 0.345 12.634 5.245 1.00 85.94 203 GLY A N 1
ATOM 1685 C CA . GLY A 1 203 ? 1.238 12.285 6.354 1.00 85.94 203 GLY A CA 1
ATOM 1686 C C . GLY A 1 203 ? 2.086 11.033 6.120 1.00 85.94 203 GLY A C 1
ATOM 1687 O O . GLY A 1 203 ? 3.046 10.825 6.857 1.00 85.94 203 GLY A O 1
ATOM 1688 N N . GLN A 1 204 ? 1.805 10.247 5.076 1.00 89.81 204 GLN A N 1
ATOM 1689 C CA . GLN A 1 204 ? 2.649 9.115 4.695 1.00 89.81 204 GLN A CA 1
ATOM 1690 C C . GLN A 1 204 ? 4.006 9.591 4.171 1.00 89.81 204 GLN A C 1
ATOM 1692 O O . GLN A 1 204 ? 4.186 10.750 3.779 1.00 89.81 204 GLN A O 1
ATOM 1697 N N . SER A 1 205 ? 4.963 8.676 4.120 1.00 92.94 205 SER A N 1
ATOM 1698 C CA . SER A 1 205 ? 6.249 8.895 3.473 1.00 92.94 205 SER A CA 1
ATOM 1699 C C . SER A 1 205 ? 6.722 7.636 2.773 1.00 92.94 205 SER A C 1
ATOM 1701 O O . SER A 1 205 ? 6.272 6.552 3.119 1.00 92.94 205 SER A O 1
ATOM 1703 N N . ILE A 1 206 ? 7.639 7.803 1.828 1.00 94.88 206 ILE A N 1
ATOM 1704 C CA . ILE A 1 206 ? 8.389 6.705 1.223 1.00 94.88 206 ILE A CA 1
ATOM 1705 C C . ILE A 1 206 ? 9.880 7.040 1.250 1.00 94.88 206 ILE A C 1
ATOM 1707 O O . ILE A 1 206 ? 10.267 8.183 0.974 1.00 94.88 206 ILE A O 1
ATOM 1711 N N . ASP A 1 207 ? 10.706 6.053 1.570 1.00 96.12 207 ASP A N 1
ATOM 1712 C CA . ASP A 1 207 ? 12.158 6.148 1.535 1.00 96.12 207 ASP A CA 1
ATOM 1713 C C . ASP A 1 207 ? 12.703 5.517 0.248 1.00 96.12 207 ASP A C 1
ATOM 1715 O O . ASP A 1 207 ? 12.577 4.317 -0.008 1.00 96.12 207 ASP A O 1
ATOM 1719 N N . VAL A 1 208 ? 13.318 6.351 -0.589 1.00 95.56 208 VAL A N 1
ATOM 1720 C CA . VAL A 1 208 ? 13.776 5.980 -1.936 1.00 95.56 208 VAL A CA 1
ATOM 1721 C C . VAL A 1 208 ? 15.144 6.582 -2.238 1.00 95.56 208 VAL A C 1
ATOM 1723 O O . VAL A 1 208 ? 15.585 7.527 -1.589 1.00 95.56 208 VAL A O 1
ATOM 1726 N N . THR A 1 209 ? 15.854 6.050 -3.224 1.00 93.88 209 THR A N 1
ATOM 1727 C CA . THR A 1 209 ? 17.132 6.619 -3.680 1.00 93.88 209 THR A CA 1
ATOM 1728 C C . THR A 1 209 ? 16.932 7.876 -4.543 1.00 93.88 209 THR A C 1
ATOM 1730 O O . THR A 1 209 ? 15.873 8.077 -5.129 1.00 93.88 209 THR A O 1
ATOM 1733 N N . GLU A 1 210 ? 17.953 8.736 -4.657 1.00 93.00 210 GLU A N 1
ATOM 1734 C CA . GLU A 1 210 ? 17.841 10.044 -5.348 1.00 93.00 210 GLU A CA 1
ATOM 1735 C C . GLU A 1 210 ? 17.482 9.962 -6.840 1.00 93.00 210 GLU A C 1
ATOM 1737 O O . GLU A 1 210 ? 16.881 10.881 -7.392 1.00 93.00 210 GLU A O 1
ATOM 1742 N N . GLU A 1 211 ? 17.829 8.850 -7.487 1.00 89.94 211 GLU A N 1
ATOM 1743 C CA . GLU A 1 211 ? 17.557 8.603 -8.906 1.00 89.94 211 GLU A CA 1
ATOM 1744 C C . GLU A 1 211 ? 16.224 7.853 -9.123 1.00 89.94 211 GLU A C 1
ATOM 1746 O O . GLU A 1 211 ? 15.885 7.543 -10.267 1.00 89.94 211 GLU A O 1
ATOM 1751 N N . HIS A 1 212 ? 15.471 7.549 -8.051 1.00 92.06 212 HIS A N 1
ATOM 1752 C CA . HIS A 1 212 ? 14.196 6.835 -8.132 1.00 92.06 212 HIS A CA 1
ATOM 1753 C C . HIS A 1 212 ? 13.157 7.699 -8.836 1.00 92.06 212 HIS A C 1
ATOM 1755 O O . HIS A 1 212 ? 12.992 8.878 -8.512 1.00 92.06 212 HIS A O 1
ATOM 1761 N N . ASN A 1 213 ? 12.465 7.121 -9.814 1.00 91.31 213 ASN A N 1
ATOM 1762 C CA . ASN A 1 213 ? 11.472 7.855 -10.585 1.00 91.31 213 ASN A CA 1
ATOM 1763 C C . ASN A 1 213 ? 10.134 7.858 -9.855 1.00 91.31 213 ASN A C 1
ATOM 1765 O O . ASN A 1 213 ? 9.508 6.815 -9.682 1.00 91.31 213 ASN A O 1
ATOM 1769 N N . LEU A 1 214 ? 9.646 9.047 -9.519 1.00 92.19 214 LEU A N 1
ATOM 1770 C CA . LEU A 1 214 ? 8.275 9.243 -9.074 1.00 92.19 214 LEU A CA 1
ATOM 1771 C C . LEU A 1 214 ? 7.428 9.777 -10.225 1.00 92.19 214 LEU A C 1
ATOM 1773 O O . LEU A 1 214 ? 7.906 10.486 -11.113 1.00 92.19 214 LEU A O 1
ATOM 1777 N N . LEU A 1 215 ? 6.144 9.435 -10.201 1.00 90.88 215 LEU A N 1
ATOM 1778 C CA . LEU A 1 215 ? 5.165 10.048 -11.086 1.00 90.88 215 LEU A CA 1
ATOM 1779 C C . LEU A 1 215 ? 4.793 11.414 -10.515 1.00 90.88 215 LEU A C 1
ATOM 1781 O O . LEU A 1 215 ? 4.391 11.524 -9.362 1.00 90.88 215 LEU A O 1
ATOM 1785 N N . VAL A 1 216 ? 4.928 12.458 -11.321 1.00 91.12 216 VAL A N 1
ATOM 1786 C CA . VAL A 1 216 ? 4.711 13.851 -10.924 1.00 91.12 216 VAL A CA 1
ATOM 1787 C C . VAL A 1 216 ? 3.724 14.488 -11.892 1.00 91.12 216 VAL A C 1
ATOM 1789 O O . VAL A 1 216 ? 3.802 14.268 -13.100 1.00 91.12 216 VAL A O 1
ATOM 1792 N N . ARG A 1 217 ? 2.776 15.284 -11.386 1.00 89.19 217 ARG A N 1
ATOM 1793 C CA . ARG A 1 217 ? 1.853 16.030 -12.255 1.00 89.19 217 ARG A CA 1
ATOM 1794 C C . ARG A 1 217 ? 2.575 17.143 -13.016 1.00 89.19 217 ARG A C 1
ATOM 1796 O O . ARG A 1 217 ? 3.191 18.027 -12.411 1.00 89.19 217 ARG A O 1
ATOM 1803 N N . ASN A 1 218 ? 2.413 17.150 -14.336 1.00 86.38 218 ASN A N 1
ATOM 1804 C CA . ASN A 1 218 ? 2.898 18.193 -15.230 1.00 86.38 218 ASN A CA 1
ATOM 1805 C C . ASN A 1 218 ? 1.932 19.392 -15.230 1.00 86.38 218 ASN A C 1
ATOM 1807 O O . ASN A 1 218 ? 1.125 19.565 -16.133 1.00 86.38 218 ASN A O 1
ATOM 1811 N N . GLY A 1 219 ? 1.958 20.181 -14.152 1.00 78.06 219 GLY A N 1
ATOM 1812 C CA . GLY A 1 219 ? 1.077 21.344 -13.970 1.00 78.06 219 GLY A CA 1
ATOM 1813 C C . GLY A 1 219 ? 0.148 21.222 -12.760 1.00 78.06 219 GLY A C 1
ATOM 1814 O O . GLY A 1 219 ? 0.233 20.268 -11.990 1.00 78.06 219 GLY A O 1
ATOM 1815 N N . GLN A 1 220 ? -0.685 22.242 -12.532 1.00 68.56 220 GLN A N 1
ATOM 1816 C CA . GLN A 1 220 ? -1.675 22.247 -11.439 1.00 68.56 220 GLN A CA 1
ATOM 1817 C C . GLN A 1 220 ? -3.065 21.784 -11.895 1.00 68.56 220 GLN A C 1
ATOM 1819 O O . GLN A 1 220 ? -3.781 21.168 -11.110 1.00 68.56 220 GLN A O 1
ATOM 1824 N N . SER A 1 221 ? -3.433 22.068 -13.145 1.00 67.81 221 SER A N 1
ATOM 1825 C CA . SER A 1 221 ? -4.767 21.832 -13.711 1.00 67.81 221 SER A CA 1
ATOM 1826 C C . SER A 1 221 ? -4.877 20.555 -14.546 1.00 67.81 221 SER A C 1
ATOM 1828 O O . SER A 1 221 ? -5.979 20.046 -14.729 1.00 67.81 221 SER A O 1
ATOM 1830 N N . GLU A 1 222 ? -3.765 20.023 -15.054 1.00 63.78 222 GLU A N 1
ATOM 1831 C CA . GLU A 1 222 ? -3.777 18.887 -15.977 1.00 63.78 222 GLU A CA 1
ATOM 1832 C C . GLU A 1 222 ? -3.551 17.548 -15.266 1.00 63.78 222 GLU A C 1
ATOM 1834 O O . GLU A 1 222 ? -2.758 17.433 -14.329 1.00 63.78 222 GLU A O 1
ATOM 1839 N N . SER A 1 223 ? -4.229 16.503 -15.753 1.00 71.19 223 SER A N 1
ATOM 1840 C CA . SER A 1 223 ? -4.019 15.106 -15.332 1.00 71.19 223 SER A CA 1
ATOM 1841 C C . SER A 1 223 ? -2.907 14.425 -16.137 1.00 71.19 223 SER A C 1
ATOM 1843 O O . SER A 1 223 ? -2.975 13.230 -16.408 1.00 71.19 223 SER A O 1
ATOM 1845 N N . ASN A 1 224 ? -1.899 15.197 -16.539 1.00 84.75 224 ASN A N 1
ATOM 1846 C CA . ASN A 1 224 ? -0.733 14.699 -17.250 1.00 84.75 224 ASN A CA 1
ATOM 1847 C C . ASN A 1 224 ? 0.358 14.368 -16.232 1.00 84.75 224 ASN A C 1
ATOM 1849 O O . ASN A 1 224 ? 0.676 15.184 -15.365 1.00 84.75 224 ASN A O 1
ATOM 1853 N N . TYR A 1 225 ? 0.921 13.166 -16.328 1.00 88.25 225 TYR A N 1
ATOM 1854 C CA . TYR A 1 225 ? 1.934 12.669 -15.403 1.00 88.25 225 TYR A CA 1
ATOM 1855 C C . TYR A 1 225 ? 3.245 12.435 -16.143 1.00 88.25 225 TYR A C 1
ATOM 1857 O O . TYR A 1 225 ? 3.263 11.828 -17.211 1.00 88.25 225 TYR A O 1
ATOM 1865 N N . ILE A 1 226 ? 4.339 12.903 -15.556 1.00 90.12 226 ILE A N 1
ATOM 1866 C CA . ILE A 1 226 ? 5.699 12.673 -16.038 1.00 90.12 226 ILE A CA 1
ATOM 1867 C C . ILE A 1 226 ? 6.479 11.882 -14.995 1.00 90.12 226 ILE A C 1
ATOM 1869 O O . ILE A 1 226 ? 6.192 11.959 -13.800 1.00 90.12 226 ILE A O 1
ATOM 1873 N N . LYS A 1 227 ? 7.463 11.105 -15.445 1.00 90.44 227 LYS A N 1
ATOM 1874 C CA . LYS A 1 227 ? 8.442 10.489 -14.548 1.00 90.44 227 LYS A CA 1
ATOM 1875 C C . LYS A 1 227 ? 9.527 11.510 -14.254 1.00 90.44 227 LYS A C 1
ATOM 1877 O O . LYS A 1 227 ? 10.071 12.100 -15.183 1.00 90.44 227 LYS A O 1
ATOM 1882 N N . GLN A 1 228 ? 9.824 11.706 -12.980 1.00 92.12 228 GLN A N 1
ATOM 1883 C CA . GLN A 1 228 ? 10.867 12.615 -12.536 1.00 92.12 228 GLN A CA 1
ATOM 1884 C C . GLN A 1 228 ? 11.654 11.961 -11.406 1.00 92.12 228 GLN A C 1
ATOM 1886 O O . GLN A 1 228 ? 11.069 11.327 -10.524 1.00 92.12 228 GLN A O 1
ATOM 1891 N N . GLN A 1 229 ? 12.976 12.100 -11.440 1.00 92.75 229 GLN A N 1
ATOM 1892 C CA . GLN A 1 229 ? 13.830 11.567 -10.389 1.00 92.75 229 GLN A CA 1
ATOM 1893 C C . GLN A 1 229 ? 13.669 12.387 -9.112 1.00 92.75 229 GLN A C 1
ATOM 1895 O O . GLN A 1 229 ? 13.469 13.600 -9.165 1.00 92.75 229 GLN A O 1
ATOM 1900 N N . VAL A 1 230 ? 13.796 11.741 -7.955 1.00 93.56 230 VAL A N 1
ATOM 1901 C CA . VAL A 1 230 ? 13.654 12.391 -6.641 1.00 93.56 230 VAL A CA 1
ATOM 1902 C C . VAL A 1 230 ? 14.549 13.624 -6.503 1.00 93.56 230 VAL A C 1
ATOM 1904 O O . VAL A 1 230 ? 14.094 14.637 -5.975 1.00 93.56 230 VAL A O 1
ATOM 1907 N N . LYS A 1 231 ? 15.783 13.574 -7.018 1.00 92.50 231 LYS A N 1
ATOM 1908 C CA . LYS A 1 231 ? 16.732 14.699 -6.990 1.00 92.50 231 LYS A CA 1
ATOM 1909 C C . LYS A 1 231 ? 16.246 15.952 -7.732 1.00 92.50 231 LYS A C 1
ATOM 1911 O O . LYS A 1 231 ? 16.662 17.054 -7.388 1.00 92.50 231 LYS A O 1
ATOM 1916 N N . ASP A 1 232 ? 15.360 15.783 -8.713 1.00 93.12 232 ASP A N 1
ATOM 1917 C CA . ASP A 1 232 ? 14.834 16.874 -9.534 1.00 93.12 232 ASP A CA 1
ATOM 1918 C C . ASP A 1 232 ? 13.513 17.431 -8.974 1.00 93.12 232 ASP A C 1
ATOM 1920 O O . ASP A 1 232 ? 13.019 18.453 -9.452 1.00 93.12 232 ASP A O 1
ATOM 1924 N N . ILE A 1 233 ? 12.911 16.775 -7.975 1.00 91.50 233 ILE A N 1
ATOM 1925 C CA . ILE A 1 233 ? 11.647 17.197 -7.362 1.00 91.50 233 ILE A CA 1
ATOM 1926 C C . ILE A 1 233 ? 11.931 18.203 -6.240 1.00 91.50 233 ILE A C 1
ATOM 1928 O O . ILE A 1 233 ? 12.709 17.941 -5.326 1.00 91.50 233 ILE A O 1
ATOM 1932 N N . ASP A 1 234 ? 11.232 19.344 -6.237 1.00 90.69 234 ASP A N 1
ATOM 1933 C CA . ASP A 1 234 ? 11.300 20.293 -5.119 1.00 90.69 234 ASP A CA 1
ATOM 1934 C C . ASP A 1 234 ? 10.600 19.709 -3.874 1.00 90.69 234 ASP A C 1
ATOM 1936 O O . ASP A 1 234 ? 9.377 19.789 -3.703 1.00 90.69 234 ASP A O 1
ATOM 1940 N N . LEU A 1 235 ? 11.400 19.120 -2.982 1.00 88.88 235 LEU A N 1
ATOM 1941 C CA . LEU A 1 235 ? 10.941 18.520 -1.729 1.00 88.88 235 LEU A CA 1
ATOM 1942 C C . LEU A 1 235 ? 10.732 19.536 -0.592 1.00 88.88 235 LEU A C 1
ATOM 1944 O O . LEU A 1 235 ? 10.231 19.137 0.466 1.00 88.88 235 LEU A O 1
ATOM 1948 N N . SER A 1 236 ? 11.052 20.826 -0.786 1.00 88.12 236 SER A N 1
ATOM 1949 C CA . SER A 1 236 ? 11.021 21.854 0.274 1.00 88.12 236 SER A CA 1
ATOM 1950 C C . SER A 1 236 ? 9.630 22.068 0.869 1.00 88.12 236 SER A C 1
ATOM 1952 O O . SER A 1 236 ? 9.488 22.381 2.051 1.00 88.12 236 SER A O 1
ATOM 1954 N N . ARG A 1 237 ? 8.583 21.896 0.055 1.00 82.62 237 ARG A N 1
ATOM 1955 C CA . ARG A 1 237 ? 7.180 22.068 0.446 1.00 82.62 237 ARG A CA 1
ATOM 1956 C C . ARG A 1 237 ? 6.328 20.976 -0.189 1.00 82.62 237 ARG A C 1
ATOM 1958 O O . ARG A 1 237 ? 6.461 20.700 -1.377 1.00 82.62 237 ARG A O 1
ATOM 1965 N N . TRP A 1 238 ? 5.404 20.393 0.574 1.00 80.25 238 TRP A N 1
ATOM 1966 C CA . TRP A 1 238 ? 4.613 19.241 0.119 1.00 80.25 238 TRP A CA 1
ATOM 1967 C C . TRP A 1 238 ? 3.798 19.518 -1.155 1.00 80.25 238 TRP A C 1
ATOM 1969 O O . TRP A 1 238 ? 3.695 18.644 -2.011 1.00 80.25 238 TRP A O 1
ATOM 1979 N N . TRP A 1 239 ? 3.272 20.736 -1.332 1.00 78.88 239 TRP A N 1
ATOM 1980 C CA . TRP A 1 239 ? 2.469 21.099 -2.508 1.00 78.88 239 TRP A CA 1
ATOM 1981 C C . TRP A 1 239 ? 3.293 21.243 -3.792 1.00 78.88 239 TRP A C 1
ATOM 1983 O O . TRP A 1 239 ? 2.736 21.182 -4.887 1.00 78.88 239 TRP A O 1
ATOM 1993 N N . LYS A 1 240 ? 4.613 21.429 -3.680 1.00 85.00 240 LYS A N 1
ATOM 1994 C CA . LYS A 1 240 ? 5.510 21.527 -4.837 1.00 85.00 240 LYS A CA 1
ATOM 1995 C C . LYS A 1 240 ? 5.905 20.166 -5.401 1.00 85.00 240 LYS A C 1
ATOM 1997 O O . LYS A 1 240 ? 6.222 20.083 -6.581 1.00 85.00 240 LYS A O 1
ATOM 2002 N N . ARG A 1 241 ? 5.812 19.112 -4.583 1.00 85.38 241 ARG A N 1
ATOM 2003 C CA . ARG A 1 241 ? 6.182 17.737 -4.950 1.00 85.38 241 ARG A CA 1
ATOM 2004 C C . ARG A 1 241 ? 5.310 17.190 -6.075 1.00 85.38 241 ARG A C 1
ATOM 2006 O O . ARG A 1 241 ? 5.800 16.438 -6.902 1.00 85.38 241 ARG A O 1
ATOM 2013 N N . LYS A 1 242 ? 4.019 17.558 -6.096 1.00 87.06 242 LYS A N 1
ATOM 2014 C CA . LYS A 1 242 ? 3.033 17.151 -7.120 1.00 87.06 242 LYS A CA 1
ATOM 2015 C C . LYS A 1 242 ? 2.968 15.630 -7.378 1.00 87.06 242 LYS A C 1
ATOM 2017 O O . LYS A 1 242 ? 2.496 15.209 -8.434 1.00 87.06 242 LYS A O 1
ATOM 2022 N N . VAL A 1 243 ? 3.401 14.818 -6.413 1.00 89.31 243 VAL A N 1
ATOM 2023 C CA . VAL A 1 243 ? 3.323 13.354 -6.466 1.00 89.31 243 VAL A CA 1
ATOM 2024 C C . VAL A 1 243 ?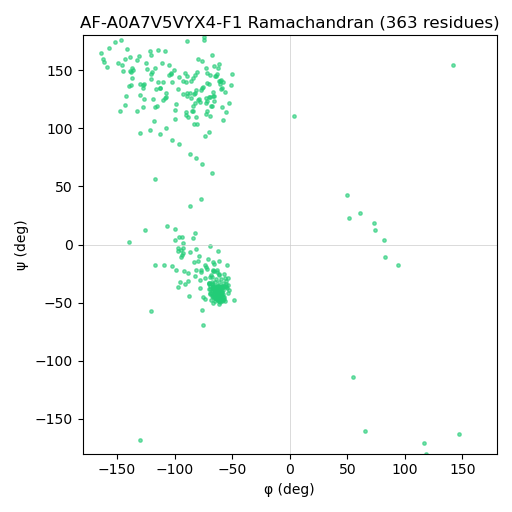 1.893 12.936 -6.101 1.00 89.31 243 VAL A C 1
ATOM 2026 O O . VAL A 1 243 ? 1.396 13.362 -5.052 1.00 89.31 243 VAL A O 1
ATOM 2029 N N . PRO A 1 244 ? 1.190 12.166 -6.950 1.00 87.38 244 PRO A N 1
ATOM 2030 C CA . PRO A 1 244 ? -0.129 11.659 -6.622 1.00 87.38 244 PRO A CA 1
ATOM 2031 C C . PRO A 1 244 ? -0.028 10.605 -5.519 1.00 87.38 244 PRO A C 1
ATOM 2033 O O . PRO A 1 244 ? 0.913 9.819 -5.470 1.00 87.38 244 PRO A O 1
ATOM 2036 N N . ILE A 1 245 ? -1.046 10.568 -4.670 1.00 88.62 245 ILE A N 1
ATOM 2037 C CA . ILE A 1 245 ? -1.248 9.515 -3.677 1.00 88.62 245 ILE A CA 1
ATOM 2038 C C . ILE A 1 245 ? -2.575 8.825 -3.956 1.00 88.62 245 ILE A C 1
ATOM 2040 O O . ILE A 1 245 ? -3.521 9.460 -4.433 1.00 88.62 245 ILE A O 1
ATOM 2044 N N . SER A 1 246 ? -2.650 7.533 -3.649 1.00 87.12 246 SER A N 1
ATOM 2045 C CA . SER A 1 246 ? -3.931 6.840 -3.657 1.00 87.12 246 SER A CA 1
ATOM 2046 C C . SER A 1 246 ? -4.779 7.340 -2.491 1.00 87.12 246 SER A C 1
ATOM 2048 O O . SER A 1 246 ? -4.330 7.347 -1.348 1.00 87.12 246 SER A O 1
ATOM 2050 N N . VAL A 1 247 ? -6.002 7.779 -2.786 1.00 84.00 247 VAL A N 1
ATOM 2051 C CA . VAL A 1 247 ? -6.994 8.143 -1.760 1.00 84.00 247 VAL A CA 1
ATOM 2052 C C . VAL A 1 247 ? -7.807 6.917 -1.342 1.00 84.00 247 VAL A C 1
ATOM 2054 O O . VAL A 1 247 ? -8.231 6.813 -0.197 1.00 84.00 247 VAL A O 1
ATOM 2057 N N . LYS A 1 248 ? -8.016 5.981 -2.274 1.00 85.50 248 LYS A N 1
ATOM 2058 C CA . LYS A 1 248 ? -8.759 4.739 -2.065 1.00 85.50 248 LYS A CA 1
ATOM 2059 C C . LYS A 1 248 ? -8.082 3.629 -2.857 1.00 85.50 248 LYS A C 1
ATOM 2061 O O . LYS A 1 248 ? -7.963 3.720 -4.076 1.00 85.50 248 LYS A O 1
ATOM 2066 N N . ILE A 1 249 ? -7.639 2.600 -2.150 1.00 88.12 249 ILE A N 1
ATOM 2067 C CA . ILE A 1 249 ? -7.068 1.377 -2.720 1.00 88.12 249 ILE A CA 1
ATOM 2068 C C . ILE A 1 249 ? -8.216 0.368 -2.881 1.00 88.12 249 ILE A C 1
ATOM 2070 O O . ILE A 1 249 ? -9.108 0.336 -2.026 1.00 88.12 249 ILE A O 1
ATOM 2074 N N . PRO A 1 250 ? -8.268 -0.417 -3.974 1.00 87.75 250 PRO A N 1
ATOM 2075 C CA . PRO A 1 250 ? -9.213 -1.520 -4.065 1.00 87.75 250 PRO A CA 1
ATOM 2076 C C . PRO A 1 250 ? -8.958 -2.532 -2.947 1.00 87.75 250 PRO A C 1
ATOM 2078 O O . PRO A 1 250 ? -7.814 -2.860 -2.642 1.00 87.75 250 PRO A O 1
ATOM 2081 N N . TYR A 1 251 ? -10.038 -3.055 -2.384 1.00 88.25 251 TYR A N 1
ATOM 2082 C CA . TYR A 1 251 ? -10.009 -4.156 -1.435 1.00 88.25 251 TYR A CA 1
ATOM 2083 C C . TYR A 1 251 ? -11.121 -5.142 -1.780 1.00 88.25 251 TYR A C 1
ATOM 2085 O O . TYR A 1 251 ? -12.135 -4.782 -2.384 1.00 88.25 251 TYR A O 1
ATOM 2093 N N . GLU A 1 252 ? -10.906 -6.404 -1.432 1.00 89.94 252 GLU A N 1
ATOM 2094 C CA . GLU A 1 252 ? -11.936 -7.428 -1.550 1.00 89.94 252 GLU A CA 1
ATOM 2095 C C . GLU A 1 252 ? -12.987 -7.206 -0.460 1.00 89.94 252 GLU A C 1
ATOM 2097 O O . GLU A 1 252 ? -12.633 -7.130 0.717 1.00 89.94 252 GLU A O 1
ATOM 2102 N N . ILE A 1 253 ? -14.261 -7.108 -0.844 1.00 94.06 253 ILE A N 1
ATOM 2103 C CA . ILE A 1 253 ? -15.361 -6.963 0.112 1.00 94.06 253 ILE A CA 1
ATOM 2104 C C . ILE A 1 253 ? -15.770 -8.355 0.603 1.00 94.06 253 ILE A C 1
ATOM 2106 O O . ILE A 1 253 ? -16.289 -9.161 -0.170 1.00 94.06 253 ILE A O 1
ATOM 2110 N N . LYS A 1 254 ? -15.570 -8.618 1.895 1.00 95.50 254 LYS A N 1
ATOM 2111 C CA . LYS A 1 254 ? -16.016 -9.818 2.610 1.00 95.50 254 LYS A CA 1
ATOM 2112 C C . LYS A 1 254 ? -16.986 -9.395 3.694 1.00 95.50 254 LYS A C 1
ATOM 2114 O O . LYS A 1 254 ? -16.588 -8.820 4.703 1.00 95.50 254 LYS A O 1
ATOM 2119 N N . ASP A 1 255 ? -18.267 -9.658 3.467 1.00 96.31 255 ASP A N 1
ATOM 2120 C CA . ASP A 1 255 ? -19.279 -9.319 4.454 1.00 96.31 255 ASP A CA 1
ATOM 2121 C C . ASP A 1 255 ? -19.384 -10.382 5.556 1.00 96.31 255 ASP A C 1
ATOM 2123 O O . ASP A 1 255 ? -19.246 -11.578 5.300 1.00 96.31 255 ASP A O 1
ATOM 2127 N N . ILE A 1 256 ? -19.680 -9.934 6.776 1.00 96.25 256 ILE A N 1
ATOM 2128 C CA . ILE A 1 256 ? -20.038 -10.783 7.916 1.00 96.25 256 ILE A CA 1
ATOM 2129 C C . ILE A 1 256 ? -21.544 -10.583 8.145 1.00 96.25 256 ILE A C 1
ATOM 2131 O O . ILE A 1 256 ? -21.931 -9.563 8.724 1.00 96.25 256 ILE A O 1
ATOM 2135 N N . PRO A 1 257 ? -22.416 -11.502 7.677 1.00 96.69 257 PRO A N 1
ATOM 2136 C CA . PRO A 1 257 ? -23.852 -11.234 7.577 1.00 96.69 257 PRO A CA 1
ATOM 2137 C C . PRO A 1 257 ? -24.529 -10.868 8.901 1.00 96.69 257 PRO A C 1
ATOM 2139 O O . PRO A 1 257 ? -25.396 -9.998 8.925 1.00 96.69 257 PRO A O 1
ATOM 2142 N N . TRP A 1 258 ? -24.123 -11.495 10.008 1.00 97.44 258 TRP A N 1
ATOM 2143 C CA . TRP A 1 258 ? -24.706 -11.236 11.327 1.00 97.44 258 TRP A CA 1
ATOM 2144 C C . TRP A 1 258 ? -24.209 -9.923 11.957 1.00 97.44 258 TRP A C 1
ATOM 2146 O O . TRP A 1 258 ? -24.896 -9.356 12.804 1.00 97.44 258 TRP A O 1
ATOM 2156 N N . LEU A 1 259 ? -23.046 -9.410 11.538 1.00 97.62 259 LEU A N 1
ATOM 2157 C CA . LEU A 1 259 ? -22.461 -8.167 12.042 1.00 97.62 259 LEU A CA 1
ATOM 2158 C C . LEU A 1 259 ? -23.016 -6.985 11.244 1.00 97.62 259 LEU A C 1
ATOM 2160 O O . LEU A 1 259 ? -22.386 -6.505 10.306 1.00 97.62 259 LEU A O 1
ATOM 2164 N N . ASN A 1 260 ? -24.241 -6.567 11.545 1.00 98.06 260 ASN A N 1
ATOM 2165 C CA . ASN A 1 260 ? -24.900 -5.460 10.849 1.00 98.06 260 ASN A CA 1
ATOM 2166 C C . ASN A 1 260 ? -24.344 -4.076 11.254 1.00 98.06 260 ASN A C 1
ATOM 2168 O O . ASN A 1 260 ? -23.460 -3.962 12.097 1.00 98.06 260 ASN A O 1
ATOM 2172 N N . GLU A 1 261 ? -24.869 -3.015 10.639 1.00 98.62 261 GLU A N 1
ATOM 2173 C CA . GLU A 1 261 ? -24.439 -1.630 10.882 1.00 98.62 261 GLU A CA 1
ATOM 2174 C C . GLU A 1 261 ? -24.564 -1.181 12.348 1.00 98.62 261 GLU A C 1
ATOM 2176 O O . GLU A 1 261 ? -23.681 -0.473 12.833 1.00 98.62 261 GLU A O 1
ATOM 2181 N N . ASP A 1 262 ? -25.602 -1.625 13.064 1.00 98.62 262 ASP A N 1
ATOM 2182 C CA . ASP A 1 262 ? -25.786 -1.308 14.485 1.00 98.62 262 ASP A CA 1
ATOM 2183 C C . ASP A 1 262 ? -24.660 -1.937 15.317 1.00 98.62 262 ASP A C 1
ATOM 2185 O O . ASP A 1 262 ? -24.006 -1.264 16.111 1.00 98.62 262 ASP A O 1
ATOM 2189 N N . LEU A 1 263 ? -24.384 -3.227 15.096 1.00 98.44 263 LEU A N 1
ATOM 2190 C CA . LEU A 1 263 ? -23.319 -3.940 15.803 1.00 98.44 263 LEU A CA 1
ATOM 2191 C C . LEU A 1 263 ? -21.923 -3.455 15.400 1.00 98.44 263 LEU A C 1
ATOM 2193 O O . LEU A 1 263 ? -21.010 -3.491 16.221 1.00 98.44 263 LEU A O 1
ATOM 2197 N N . CYS A 1 264 ? -21.749 -2.954 14.176 1.00 98.31 264 CYS A N 1
ATOM 2198 C CA . CYS A 1 264 ? -20.537 -2.259 13.751 1.00 98.31 264 CYS A CA 1
ATOM 2199 C C . CYS A 1 264 ? -20.315 -0.956 14.529 1.00 98.31 264 CYS A C 1
ATOM 2201 O O . CYS A 1 264 ? -19.181 -0.679 14.914 1.00 98.31 264 CYS A O 1
ATOM 2203 N N . LEU A 1 265 ? -21.373 -0.189 14.813 1.00 98.50 265 LEU A N 1
ATOM 2204 C CA . LEU A 1 265 ? -21.280 0.997 15.669 1.00 98.50 265 LEU A CA 1
ATOM 2205 C C . LEU A 1 265 ? -20.905 0.608 17.102 1.00 98.50 265 LEU A C 1
ATOM 2207 O O . LEU A 1 265 ? -19.970 1.175 17.666 1.00 98.50 265 LEU A O 1
ATOM 2211 N N . VAL A 1 266 ? -21.548 -0.423 17.661 1.00 98.25 266 VAL A N 1
ATOM 2212 C CA . VAL A 1 266 ? -21.192 -0.930 18.997 1.00 98.25 266 VAL A CA 1
ATOM 2213 C C . VAL A 1 266 ? -19.751 -1.451 19.048 1.00 98.25 266 VAL A C 1
ATOM 2215 O O . VAL A 1 266 ? -19.043 -1.205 20.022 1.00 98.25 266 VAL A O 1
ATOM 2218 N N . LEU A 1 267 ? -19.288 -2.138 18.000 1.00 97.38 267 LEU A N 1
ATOM 2219 C CA . LEU A 1 267 ? -17.896 -2.570 17.865 1.00 97.38 267 LEU A CA 1
ATOM 2220 C C . LEU A 1 267 ? -16.945 -1.369 17.855 1.00 97.38 267 LEU A C 1
ATOM 2222 O O . LEU A 1 267 ? -15.945 -1.394 18.564 1.00 97.38 267 LEU A O 1
ATOM 2226 N N . GLY A 1 268 ? -17.260 -0.324 17.086 1.00 96.69 268 GLY A N 1
ATOM 2227 C CA . GLY A 1 268 ? -16.490 0.917 17.064 1.00 96.69 268 GLY A CA 1
ATOM 2228 C C . GLY A 1 268 ? -16.353 1.541 18.451 1.00 96.69 268 GLY A C 1
ATOM 2229 O O . GLY A 1 268 ? -15.245 1.827 18.897 1.00 96.69 268 GLY A O 1
ATOM 2230 N N . HIS A 1 269 ? -17.465 1.655 19.175 1.00 97.00 269 HIS A N 1
ATOM 2231 C CA . HIS A 1 269 ? -17.464 2.155 20.549 1.00 97.00 269 HIS A CA 1
ATOM 2232 C C . HIS A 1 269 ? -16.647 1.256 21.485 1.00 97.00 269 HIS A C 1
ATOM 2234 O O . HIS A 1 269 ? -15.851 1.744 22.279 1.00 97.00 269 HIS A O 1
ATOM 2240 N N . TYR A 1 270 ? -16.776 -0.070 21.372 1.00 96.31 270 TYR A N 1
ATOM 2241 C CA . TYR A 1 270 ? -15.942 -1.004 22.131 1.00 96.31 270 TYR A CA 1
ATOM 2242 C C . TYR A 1 270 ? -14.449 -0.834 21.807 1.00 96.31 270 TYR A C 1
ATOM 2244 O O . TYR A 1 270 ? -13.610 -0.943 22.697 1.00 96.31 270 TYR A O 1
ATOM 2252 N N . LEU A 1 271 ? -14.075 -0.551 20.559 1.00 95.25 271 LEU A N 1
ATOM 2253 C CA . LEU A 1 271 ? -12.679 -0.307 20.189 1.00 95.25 271 LEU A CA 1
ATOM 2254 C C . LEU A 1 271 ? -12.111 0.952 20.854 1.00 95.25 271 LEU A C 1
ATOM 2256 O O . LEU A 1 271 ? -10.943 0.922 21.234 1.00 95.25 271 LEU A O 1
ATOM 2260 N N . ALA A 1 272 ? -12.933 1.975 21.090 1.00 94.69 272 ALA A N 1
ATOM 2261 C CA . ALA A 1 272 ? -12.577 3.141 21.898 1.00 94.69 272 ALA A CA 1
ATOM 2262 C C . ALA A 1 272 ? -12.584 2.805 23.406 1.00 94.69 272 ALA A C 1
ATOM 2264 O O . ALA A 1 272 ? -11.535 2.614 24.018 1.00 94.69 272 ALA A O 1
ATOM 2265 N N . GLU A 1 273 ? -13.764 2.557 23.972 1.00 95.19 273 GLU A N 1
ATOM 2266 C CA . GLU A 1 273 ? -14.015 2.538 25.424 1.00 95.19 273 GLU A CA 1
ATOM 2267 C C . GLU A 1 273 ? -13.996 1.145 26.069 1.00 95.19 273 GLU A C 1
ATOM 2269 O O . GLU A 1 273 ? -14.155 0.972 27.279 1.00 95.19 273 GLU A O 1
ATOM 2274 N N . GLY A 1 274 ? -13.873 0.101 25.257 1.00 95.12 274 GLY A N 1
ATOM 2275 C CA . GLY A 1 274 ? -13.958 -1.279 25.715 1.00 95.12 274 GLY A CA 1
ATOM 2276 C C . GLY A 1 274 ? -12.689 -1.816 26.369 1.00 95.12 274 GLY A C 1
ATOM 2277 O O . GLY A 1 274 ? -11.573 -1.351 26.126 1.00 95.12 274 GLY A O 1
ATOM 2278 N N . TRP A 1 275 ? -12.842 -2.882 27.150 1.00 95.00 275 TRP A N 1
ATOM 2279 C CA . TRP A 1 275 ? -11.721 -3.667 27.664 1.00 95.00 275 TRP A CA 1
ATOM 2280 C C . TRP A 1 275 ? -12.090 -5.138 27.853 1.00 95.00 275 TRP A C 1
ATOM 2282 O O . TRP A 1 275 ? -13.255 -5.500 28.056 1.00 95.00 275 TRP A O 1
ATOM 2292 N N . LYS A 1 276 ? -11.066 -5.998 27.833 1.00 93.94 276 LYS A N 1
ATOM 2293 C CA . LYS A 1 276 ? -11.172 -7.414 28.184 1.00 93.94 276 LYS A CA 1
ATOM 2294 C C . LYS A 1 276 ? -10.486 -7.638 29.527 1.00 93.94 276 LYS A C 1
ATOM 2296 O O . LYS A 1 276 ? -9.309 -7.338 29.696 1.00 93.94 276 LYS A O 1
ATOM 2301 N N . TRP A 1 277 ? -11.196 -8.226 30.486 1.00 91.75 277 TRP A N 1
ATOM 2302 C CA . TRP A 1 277 ? -10.589 -8.669 31.741 1.00 91.75 277 TRP A CA 1
ATOM 2303 C C . TRP A 1 277 ? -11.037 -10.084 32.080 1.00 91.75 277 TRP A C 1
ATOM 2305 O O . TRP A 1 277 ? -12.212 -10.349 32.330 1.00 91.75 277 TRP A O 1
ATOM 2315 N N . ARG A 1 278 ? -10.087 -11.026 32.083 1.00 90.81 278 ARG A N 1
ATOM 2316 C CA . ARG A 1 278 ? -10.367 -12.465 32.221 1.00 90.81 278 ARG A CA 1
ATOM 2317 C C . ARG A 1 278 ? -11.366 -12.925 31.145 1.00 90.81 278 ARG A C 1
ATOM 2319 O O . ARG A 1 278 ? -11.047 -12.908 29.962 1.00 90.81 278 ARG A O 1
ATOM 2326 N N . SER A 1 279 ? -12.566 -13.342 31.543 1.00 91.31 279 SER A N 1
ATOM 2327 C CA . SER A 1 279 ? -13.660 -13.756 30.654 1.00 91.31 279 SER A CA 1
ATOM 2328 C C . SER A 1 279 ? -14.684 -12.644 30.386 1.00 91.31 279 SER A C 1
ATOM 2330 O O . SER A 1 279 ? -15.648 -12.853 29.635 1.00 91.31 279 SER A O 1
ATOM 2332 N N . GLN A 1 280 ? -14.506 -11.481 31.013 1.00 93.88 280 GLN A N 1
ATOM 2333 C CA . GLN A 1 280 ? -15.364 -10.318 30.851 1.00 93.88 280 GLN A CA 1
ATOM 2334 C C . GLN A 1 280 ? -14.908 -9.497 29.651 1.00 93.88 280 GLN A C 1
ATOM 2336 O O . GLN A 1 280 ? -13.716 -9.358 29.379 1.00 93.88 280 GLN A O 1
ATOM 2341 N N . VAL A 1 281 ? -15.900 -8.993 28.932 1.00 94.81 281 VAL A N 1
ATOM 2342 C CA . VAL A 1 281 ? -15.745 -8.053 27.829 1.00 94.81 281 VAL A CA 1
ATOM 2343 C C . VAL A 1 281 ? -16.690 -6.938 28.199 1.00 94.81 281 VAL A C 1
ATOM 2345 O O . VAL A 1 281 ? -17.882 -7.201 28.373 1.00 94.81 281 VAL A O 1
ATOM 2348 N N . CYS A 1 282 ? -16.158 -5.746 28.394 1.00 96.38 282 CYS A N 1
ATOM 2349 C CA . CYS A 1 282 ? -16.919 -4.629 28.920 1.00 96.38 282 CYS A CA 1
ATOM 2350 C C . CYS A 1 282 ? -16.706 -3.387 28.065 1.00 96.38 282 CYS A C 1
ATOM 2352 O O . CYS A 1 282 ? -15.747 -3.311 27.301 1.00 96.38 282 CYS A O 1
ATOM 2354 N N . SER A 1 283 ? -17.608 -2.427 28.217 1.00 96.38 283 SER A N 1
ATOM 2355 C CA . SER A 1 283 ? -17.468 -1.062 27.717 1.00 96.38 283 SER A CA 1
ATOM 2356 C C . SER A 1 283 ? -17.986 -0.110 28.786 1.00 96.38 283 SER A C 1
ATOM 2358 O O . SER A 1 283 ? -18.886 -0.477 29.545 1.00 96.38 283 SER A O 1
ATOM 2360 N N . SER A 1 284 ? -17.427 1.091 28.847 1.00 96.56 284 SER A N 1
ATOM 2361 C CA . SER A 1 284 ? -17.904 2.199 29.682 1.00 96.56 284 SER A CA 1
ATOM 2362 C C . SER A 1 284 ? -18.230 3.402 28.809 1.00 96.56 284 SER A C 1
ATOM 2364 O O . SER A 1 284 ? -17.865 3.402 27.641 1.00 96.56 284 SER A O 1
ATOM 2366 N N . GLY A 1 285 ? -18.931 4.387 29.355 1.00 96.38 285 GLY A N 1
ATOM 2367 C CA . GLY A 1 285 ? -19.240 5.634 28.652 1.00 96.38 285 GLY A CA 1
ATOM 2368 C C . GLY A 1 285 ? -20.645 6.120 28.974 1.00 96.38 285 GLY A C 1
ATOM 2369 O O . GLY A 1 285 ? -21.516 5.329 29.341 1.00 96.38 285 GLY A O 1
ATOM 2370 N N . TYR A 1 286 ? -20.876 7.424 28.855 1.00 96.06 286 TYR A N 1
ATOM 2371 C CA . TYR A 1 286 ? -22.216 7.996 29.040 1.00 96.06 286 TYR A CA 1
ATOM 2372 C C . TYR A 1 286 ? -23.104 7.754 27.813 1.00 96.06 286 TYR A C 1
ATOM 2374 O O . TYR A 1 286 ? -24.322 7.650 27.922 1.00 96.06 286 TYR A O 1
ATOM 2382 N N . GLU A 1 287 ? -22.471 7.545 26.665 1.00 96.50 287 GLU A N 1
ATOM 2383 C CA . GLU A 1 287 ? -23.042 7.201 25.369 1.00 96.50 287 GLU A CA 1
ATOM 2384 C C . GLU A 1 287 ? -23.694 5.809 25.392 1.00 96.50 287 GLU A C 1
ATOM 2386 O O . GLU A 1 287 ? -24.510 5.477 24.524 1.00 96.50 287 GLU A O 1
ATOM 2391 N N . LEU A 1 288 ? -23.375 4.990 26.405 1.00 96.00 288 LEU A N 1
ATOM 2392 C CA . LEU A 1 288 ? -23.944 3.660 26.564 1.00 96.00 288 LEU A CA 1
ATOM 2393 C C . LEU A 1 288 ? -25.465 3.690 26.679 1.00 96.00 288 LEU A C 1
ATOM 2395 O O . LEU A 1 288 ? -26.131 2.932 25.979 1.00 96.00 288 LEU A O 1
ATOM 2399 N N . THR A 1 289 ? -25.998 4.559 27.536 1.00 96.00 289 THR A N 1
ATOM 2400 C CA . THR A 1 289 ? -27.428 4.597 27.867 1.00 96.00 289 THR A CA 1
ATOM 2401 C C . THR A 1 289 ? -28.274 5.011 26.669 1.00 96.00 289 THR A C 1
ATOM 2403 O O . THR A 1 289 ? -29.275 4.367 26.365 1.00 96.00 289 THR A O 1
ATOM 2406 N N . ASP A 1 290 ? -27.844 6.054 25.960 1.00 96.94 290 ASP A N 1
ATOM 2407 C CA . ASP A 1 290 ? -28.661 6.679 24.918 1.00 96.94 290 ASP A CA 1
ATOM 2408 C C . ASP A 1 290 ? -28.413 6.082 23.527 1.00 96.94 290 ASP A C 1
ATOM 2410 O O . ASP A 1 290 ? -29.274 6.175 22.652 1.00 96.94 290 ASP A O 1
ATOM 2414 N N . THR A 1 291 ? -27.245 5.464 23.306 1.00 97.62 291 THR A N 1
ATOM 2415 C CA . THR A 1 291 ? -26.845 4.958 21.983 1.00 97.62 291 THR A CA 1
ATOM 2416 C C . THR A 1 291 ? -26.584 3.456 21.984 1.00 97.62 291 THR A C 1
ATOM 2418 O O . THR A 1 291 ? -27.206 2.728 21.216 1.00 97.62 291 THR A O 1
ATOM 2421 N N . ILE A 1 292 ? -25.676 2.954 22.824 1.00 98.38 292 ILE A N 1
ATOM 2422 C CA . ILE A 1 292 ? -25.178 1.572 22.684 1.00 98.38 292 ILE A CA 1
ATOM 2423 C C . ILE A 1 292 ? -26.188 0.528 23.170 1.00 98.38 292 ILE A C 1
ATOM 2425 O O . ILE A 1 292 ? -26.417 -0.466 22.480 1.00 98.38 292 ILE A O 1
ATOM 2429 N N . ILE A 1 293 ? -26.811 0.741 24.329 1.00 98.44 293 ILE A N 1
ATOM 2430 C CA . ILE A 1 293 ? -27.791 -0.181 24.918 1.00 98.44 293 ILE A CA 1
ATOM 2431 C C . ILE A 1 293 ? -29.007 -0.383 23.999 1.00 98.44 293 ILE A C 1
ATOM 2433 O O . ILE A 1 293 ? -29.287 -1.540 23.674 1.00 98.44 293 ILE A O 1
ATOM 2437 N N . PRO A 1 294 ? -29.666 0.671 23.471 1.00 98.62 294 PRO A N 1
ATOM 2438 C CA . PRO A 1 294 ? -30.781 0.499 22.538 1.00 98.62 294 PRO A CA 1
ATOM 2439 C C . PRO A 1 294 ? -30.422 -0.341 21.304 1.00 98.62 294 PRO A C 1
ATOM 2441 O O . PRO A 1 294 ? -31.235 -1.134 20.824 1.00 98.62 294 PRO A O 1
ATOM 2444 N N . LEU A 1 295 ? -29.192 -0.209 20.791 1.00 98.56 295 LEU A N 1
ATOM 2445 C CA . LEU A 1 295 ? -28.712 -1.008 19.660 1.00 98.56 295 LEU A CA 1
ATOM 2446 C C . LEU A 1 295 ? -28.491 -2.474 20.045 1.00 98.56 295 LEU A C 1
ATOM 2448 O O . LEU A 1 295 ? -28.807 -3.363 19.252 1.00 98.56 295 LEU A O 1
ATOM 2452 N N . LEU A 1 296 ? -27.990 -2.748 21.251 1.00 98.50 296 LEU A N 1
ATOM 2453 C CA . LEU A 1 296 ? -27.846 -4.112 21.764 1.00 98.50 296 LEU A CA 1
ATOM 2454 C C . LEU A 1 296 ? -29.205 -4.788 21.962 1.00 98.50 296 LEU A C 1
ATOM 2456 O O . LEU A 1 296 ? -29.384 -5.919 21.509 1.00 98.50 296 LEU A O 1
ATOM 2460 N N . GLU A 1 297 ? -30.169 -4.087 22.559 1.00 98.38 297 GLU A N 1
ATOM 2461 C CA . GLU A 1 297 ? -31.537 -4.577 22.759 1.00 98.38 297 GLU A CA 1
ATOM 2462 C C . GLU A 1 297 ? -32.233 -4.871 21.429 1.00 98.38 297 GLU A C 1
ATOM 2464 O O . GLU A 1 297 ? -32.758 -5.968 21.229 1.00 98.38 297 GLU A O 1
ATOM 2469 N N . LYS A 1 298 ? -32.161 -3.929 20.479 1.00 98.31 298 LYS A N 1
ATOM 2470 C CA . LYS A 1 298 ? -32.705 -4.082 19.121 1.00 98.31 298 LYS A CA 1
ATOM 2471 C C . LYS A 1 298 ? -32.164 -5.326 18.413 1.00 98.31 298 LYS A C 1
ATOM 2473 O O . LYS A 1 298 ? -32.893 -5.966 17.659 1.00 98.31 298 LYS A O 1
ATOM 2478 N N . ASN A 1 299 ? -30.900 -5.668 18.655 1.00 98.19 299 ASN A N 1
ATOM 2479 C CA . ASN A 1 299 ? -30.224 -6.809 18.039 1.00 98.19 299 ASN A CA 1
ATOM 2480 C C . ASN A 1 299 ? -30.242 -8.077 18.907 1.00 98.19 299 ASN A C 1
ATOM 2482 O O . ASN A 1 299 ? -29.609 -9.069 18.548 1.00 98.19 299 ASN A O 1
ATOM 2486 N N . GLY A 1 300 ? -30.954 -8.068 20.039 1.00 98.12 300 GLY A N 1
ATOM 2487 C CA . GLY A 1 300 ? -31.051 -9.219 20.936 1.00 98.12 300 GLY A CA 1
ATOM 2488 C C . GLY A 1 300 ? -29.705 -9.662 21.518 1.00 98.12 300 GLY A C 1
ATOM 2489 O O . GLY A 1 300 ? -29.529 -10.841 21.829 1.00 98.12 300 GLY A O 1
ATOM 2490 N N . ILE A 1 301 ? -28.736 -8.750 21.642 1.00 98.38 301 ILE A N 1
ATOM 2491 C CA . ILE A 1 301 ? -27.429 -9.054 22.223 1.00 98.38 301 ILE A CA 1
ATOM 2492 C C . ILE A 1 301 ? -27.536 -8.981 23.748 1.00 98.38 301 ILE A C 1
ATOM 2494 O O . ILE A 1 301 ? -27.880 -7.929 24.279 1.00 98.38 301 ILE A O 1
ATOM 2498 N N . PRO A 1 302 ? -27.216 -10.056 24.486 1.00 98.31 302 PRO A N 1
ATOM 2499 C CA . PRO A 1 302 ? -27.336 -10.059 25.936 1.00 98.31 302 PRO A CA 1
ATOM 2500 C C . PRO A 1 302 ? -26.177 -9.287 26.590 1.00 98.31 302 PRO A C 1
ATOM 2502 O O . PRO A 1 302 ? -25.000 -9.522 26.296 1.00 98.31 302 PRO A O 1
ATOM 2505 N N . PHE A 1 303 ? -26.506 -8.409 27.535 1.00 98.50 303 PHE A N 1
ATOM 2506 C CA . PHE A 1 303 ? -25.557 -7.641 28.344 1.00 98.50 303 PHE A CA 1
ATOM 2507 C C . PHE A 1 303 ? -26.049 -7.524 29.797 1.00 98.50 303 PHE A C 1
ATOM 2509 O O . PHE A 1 303 ? -27.183 -7.876 30.115 1.00 98.50 303 PHE A O 1
ATOM 2516 N N . SER A 1 304 ? -25.174 -7.072 30.693 1.00 98.25 304 SER A N 1
ATOM 2517 C CA . SER A 1 304 ? -25.533 -6.653 32.051 1.00 98.25 304 SER A CA 1
ATOM 2518 C C . SER A 1 304 ? -24.990 -5.258 32.321 1.00 98.25 304 SER A C 1
ATOM 2520 O O . SER A 1 304 ? -23.812 -5.012 32.052 1.00 98.25 304 SER A O 1
ATOM 2522 N N . GLU A 1 305 ? -25.813 -4.391 32.894 1.00 98.31 305 GLU A N 1
ATOM 2523 C CA . GLU A 1 305 ? -25.445 -3.024 33.261 1.00 98.31 305 GLU A CA 1
ATOM 2524 C C . GLU A 1 305 ? -24.906 -2.948 34.688 1.00 98.31 305 GLU A C 1
ATOM 2526 O O . GLU A 1 305 ? -25.313 -3.701 35.576 1.00 98.31 305 GLU A O 1
ATOM 2531 N N . TYR A 1 306 ? -23.983 -2.021 34.910 1.00 97.69 306 TYR A N 1
ATOM 2532 C CA . TYR A 1 306 ? -23.536 -1.615 36.235 1.00 97.69 306 TYR A CA 1
ATOM 2533 C C . TYR A 1 306 ? -22.943 -0.206 36.171 1.00 97.69 306 TYR A C 1
ATOM 2535 O O . TYR A 1 306 ? -22.683 0.332 35.099 1.00 97.69 306 TYR A O 1
ATOM 2543 N N . THR A 1 307 ? -22.692 0.390 37.328 1.00 97.75 307 THR A N 1
ATOM 2544 C CA . THR A 1 307 ? -21.998 1.676 37.433 1.00 97.75 307 THR A CA 1
ATOM 2545 C C . THR A 1 307 ? -20.648 1.444 38.092 1.00 97.75 307 THR A C 1
ATOM 2547 O O . THR A 1 307 ? -20.556 0.700 39.073 1.00 97.75 307 THR A O 1
ATOM 2550 N N . ASN A 1 308 ? -19.581 2.033 37.553 1.00 95.88 308 ASN A N 1
ATOM 2551 C CA . ASN A 1 308 ? -18.272 1.940 38.196 1.00 95.88 308 ASN A CA 1
ATOM 2552 C C . ASN A 1 308 ? -18.189 2.840 39.448 1.00 95.88 308 ASN A C 1
ATOM 2554 O O . ASN A 1 308 ? -19.093 3.619 39.749 1.00 95.88 308 ASN A O 1
ATOM 2558 N N . ASN A 1 309 ? -17.068 2.769 40.172 1.00 96.56 309 ASN A N 1
ATOM 2559 C CA . ASN A 1 309 ? -16.850 3.566 41.389 1.00 96.56 309 ASN A CA 1
ATOM 2560 C C . ASN A 1 309 ? -16.860 5.091 41.151 1.00 96.56 309 ASN A C 1
ATOM 2562 O O . ASN A 1 309 ? -16.931 5.854 42.110 1.00 96.56 309 ASN A O 1
ATOM 2566 N N . SER A 1 310 ? -16.775 5.530 39.895 1.00 96.19 310 SER A N 1
ATOM 2567 C CA . SER A 1 310 ? -16.789 6.934 39.480 1.00 96.19 310 SER A CA 1
ATOM 2568 C C . SER A 1 310 ? -18.161 7.399 38.983 1.00 96.19 310 SER A C 1
ATOM 2570 O O . SER A 1 310 ? -18.275 8.531 38.528 1.00 96.19 310 SER A O 1
ATOM 2572 N N . GLY A 1 311 ? -19.197 6.557 39.050 1.00 96.81 311 GLY A N 1
ATOM 2573 C CA . GLY A 1 311 ? -20.533 6.915 38.571 1.00 96.81 311 GLY A CA 1
ATOM 2574 C C . GLY A 1 311 ? -20.731 6.755 37.059 1.00 96.81 311 GLY A C 1
ATOM 2575 O O . GLY A 1 311 ? -21.804 7.081 36.560 1.00 96.81 311 GLY A O 1
ATOM 2576 N N . VAL A 1 312 ? -19.735 6.247 36.325 1.00 97.12 312 VAL A N 1
ATOM 2577 C CA . VAL A 1 312 ? -19.826 6.079 34.867 1.00 97.12 312 VAL A CA 1
ATOM 2578 C C . VAL A 1 312 ? -20.600 4.794 34.552 1.00 97.12 312 VAL A C 1
ATOM 2580 O O . VAL A 1 312 ? -20.297 3.752 35.156 1.00 97.12 312 VAL A O 1
ATOM 2583 N N . PRO A 1 313 ? -21.580 4.834 33.629 1.00 97.88 313 PRO A N 1
ATOM 2584 C CA . PRO A 1 313 ? -22.261 3.639 33.156 1.00 97.88 313 PRO A CA 1
ATOM 2585 C C . PRO A 1 313 ? -21.279 2.658 32.516 1.00 97.88 313 PRO A C 1
ATOM 2587 O O . PRO A 1 313 ? -20.347 3.047 31.808 1.00 97.88 313 PRO A O 1
ATOM 2590 N N . CYS A 1 314 ? -21.510 1.375 32.761 1.00 98.00 314 CYS A N 1
ATOM 2591 C CA . CYS A 1 314 ? -20.747 0.282 32.192 1.00 98.00 314 CYS A CA 1
ATOM 2592 C C . CYS A 1 314 ? -21.679 -0.852 31.769 1.00 98.00 314 CYS A C 1
ATOM 2594 O O . CYS A 1 314 ? -22.678 -1.146 32.426 1.00 98.00 314 CYS A O 1
ATOM 2596 N N . ILE A 1 315 ? -21.281 -1.564 30.720 1.00 98.19 315 ILE A N 1
ATOM 2597 C CA . ILE A 1 315 ? -21.898 -2.824 30.311 1.00 98.19 315 ILE A CA 1
ATOM 2598 C C . ILE A 1 315 ? -20.866 -3.944 30.325 1.00 98.19 315 ILE A C 1
ATOM 2600 O O . ILE A 1 315 ? -19.696 -3.741 30.009 1.00 98.19 315 ILE A O 1
ATOM 2604 N N . ASN A 1 316 ? -21.313 -5.151 30.654 1.00 98.19 316 ASN A N 1
ATOM 2605 C CA . ASN A 1 316 ? -20.574 -6.389 30.428 1.00 98.19 316 ASN A CA 1
ATOM 2606 C C . ASN A 1 316 ? -21.348 -7.234 29.416 1.00 98.19 316 ASN A C 1
ATOM 2608 O O . ASN A 1 316 ? -22.487 -7.636 29.666 1.00 98.19 316 ASN A O 1
ATOM 2612 N N . PHE A 1 317 ? -20.720 -7.522 28.279 1.00 98.19 317 PHE A N 1
ATOM 2613 C CA . PHE A 1 317 ? -21.297 -8.382 27.256 1.00 98.19 317 PHE A CA 1
ATOM 2614 C C . PHE A 1 317 ? -21.427 -9.802 27.820 1.00 98.19 317 PHE A C 1
ATOM 2616 O O . PHE A 1 317 ? -20.465 -10.386 28.344 1.00 98.19 317 PHE A O 1
ATOM 2623 N N . LEU A 1 318 ? -22.621 -10.382 27.721 1.00 98.00 318 LEU A N 1
ATOM 2624 C CA . LEU A 1 318 ? -22.889 -11.756 28.136 1.00 98.00 318 LEU A CA 1
ATOM 2625 C C . LEU A 1 318 ? -22.634 -12.721 26.972 1.00 98.00 318 LEU A C 1
ATOM 2627 O O . LEU A 1 318 ? -22.261 -12.324 25.867 1.00 98.00 318 LEU A O 1
ATOM 2631 N N . LYS A 1 319 ? -22.742 -14.025 27.245 1.00 97.69 319 LYS A N 1
ATOM 2632 C CA . LYS A 1 319 ? -22.411 -15.079 26.279 1.00 97.69 319 LYS A CA 1
ATOM 2633 C C . LYS A 1 319 ? -23.213 -14.894 24.982 1.00 97.69 319 LYS A C 1
ATOM 2635 O O . LYS A 1 319 ? -24.429 -15.038 24.987 1.00 97.69 319 LYS A O 1
ATOM 2640 N N . SER A 1 320 ? -22.510 -14.597 23.895 1.00 97.56 320 SER A N 1
ATOM 2641 C CA . SER A 1 320 ? -23.055 -14.360 22.558 1.00 97.56 320 SER A CA 1
ATOM 2642 C C . SER A 1 320 ? -21.942 -14.498 21.517 1.00 97.56 320 SER A C 1
ATOM 2644 O O . SER A 1 320 ? -20.764 -14.364 21.857 1.00 97.56 320 SER A O 1
ATOM 2646 N N . GL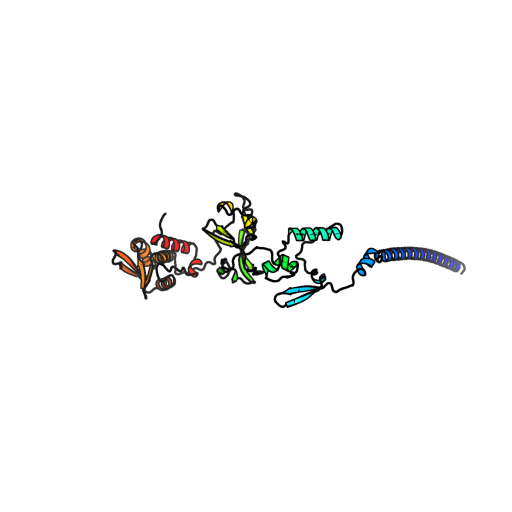U A 1 321 ? -22.311 -14.722 20.254 1.00 97.31 321 GLU A N 1
ATOM 2647 C CA . GLU A 1 321 ? -21.361 -14.703 19.131 1.00 97.31 321 GLU A CA 1
ATOM 2648 C C . GLU A 1 321 ? -20.637 -13.351 19.042 1.00 97.31 321 GLU A C 1
ATOM 2650 O O . GLU A 1 321 ? -19.418 -13.306 18.876 1.00 97.31 321 GLU A O 1
ATOM 2655 N N . PHE A 1 322 ? -21.357 -12.249 19.280 1.00 97.69 322 PHE A N 1
ATOM 2656 C CA . PHE A 1 322 ? -20.774 -10.910 19.280 1.00 97.69 322 PHE A CA 1
ATOM 2657 C C . PHE A 1 322 ? -19.720 -10.730 20.377 1.00 97.69 322 PHE A C 1
ATOM 2659 O O . PHE A 1 322 ? -18.631 -10.236 20.098 1.00 97.69 322 PHE A O 1
ATOM 2666 N N . LYS A 1 323 ? -19.964 -11.207 21.608 1.00 97.25 323 LYS A N 1
ATOM 2667 C CA . LYS A 1 323 ? -18.943 -11.187 22.670 1.00 97.25 323 LYS A CA 1
ATOM 2668 C C . LYS A 1 323 ? -17.674 -11.923 22.245 1.00 97.25 323 LYS A C 1
ATOM 2670 O O . LYS A 1 323 ? -16.571 -11.437 22.492 1.00 97.25 323 LYS A O 1
ATOM 2675 N N . ASP A 1 324 ? -17.817 -13.107 21.655 1.00 96.00 324 ASP A N 1
ATOM 2676 C CA . ASP A 1 324 ? -16.669 -13.904 21.223 1.00 96.00 324 ASP A CA 1
ATOM 2677 C C . ASP A 1 324 ? -15.919 -13.247 20.056 1.00 96.00 324 ASP A C 1
ATOM 2679 O O . ASP A 1 324 ? -14.699 -13.384 19.966 1.00 96.00 324 ASP A O 1
ATOM 2683 N N . PHE A 1 325 ? -16.614 -12.462 19.230 1.00 95.44 325 PHE A N 1
ATOM 2684 C CA . PHE A 1 325 ? -16.005 -11.602 18.220 1.00 95.44 325 PHE A CA 1
ATOM 2685 C C . PHE A 1 325 ? -15.222 -10.430 18.835 1.00 95.44 325 PHE A C 1
ATOM 2687 O O . PHE A 1 325 ? -14.059 -10.231 18.485 1.00 95.44 325 PHE A O 1
ATOM 2694 N N . LEU A 1 326 ? -15.802 -9.705 19.801 1.00 94.88 326 LEU A N 1
ATOM 2695 C CA . LEU A 1 326 ? -15.150 -8.578 20.489 1.00 94.88 326 LEU A CA 1
ATOM 2696 C C . LEU A 1 326 ? -13.855 -8.993 21.207 1.00 94.88 326 LEU A C 1
ATOM 2698 O O . LEU A 1 326 ? -12.870 -8.255 21.187 1.00 94.88 326 LEU A O 1
ATOM 2702 N N . LYS A 1 327 ? -13.814 -10.204 21.787 1.00 93.31 327 LYS A N 1
ATOM 2703 C CA . LYS A 1 327 ? -12.611 -10.750 22.451 1.00 93.31 327 LYS A CA 1
ATOM 2704 C C . LYS A 1 327 ? -11.379 -10.817 21.548 1.00 93.31 327 LYS A C 1
ATOM 2706 O O . LYS A 1 327 ? -10.271 -10.850 22.079 1.00 93.31 327 LYS A O 1
ATOM 2711 N N . LYS A 1 328 ? -11.571 -10.904 20.228 1.00 92.44 328 LYS A N 1
ATOM 2712 C CA . LYS A 1 328 ? -10.488 -11.026 19.244 1.00 92.44 328 LYS A CA 1
ATOM 2713 C C . LYS A 1 328 ? -9.870 -9.679 18.863 1.00 92.44 328 LYS A C 1
ATOM 2715 O O . LYS A 1 328 ? -8.808 -9.680 18.262 1.00 92.44 328 LYS A O 1
ATOM 2720 N N . GLN A 1 329 ? -10.526 -8.563 19.190 1.00 91.38 329 GLN A N 1
ATOM 2721 C CA . GLN A 1 329 ? -10.170 -7.248 18.643 1.00 91.38 329 GLN A CA 1
ATOM 2722 C C . GLN A 1 329 ? -9.157 -6.476 19.496 1.00 91.38 329 GLN A C 1
ATOM 2724 O O . GLN A 1 329 ? -8.346 -5.728 18.970 1.00 91.38 329 GLN A O 1
ATOM 2729 N N . LYS A 1 330 ? -9.203 -6.612 20.824 1.00 88.25 330 LYS A N 1
ATOM 2730 C CA . LYS A 1 330 ? -8.198 -6.016 21.716 1.00 88.25 330 LYS A CA 1
ATOM 2731 C C . LYS A 1 330 ? -8.202 -6.672 23.084 1.00 88.25 330 LYS A C 1
ATOM 2733 O O . LYS A 1 330 ? -9.213 -7.234 23.520 1.00 88.25 330 LYS A O 1
ATOM 2738 N N . GLU A 1 331 ? -7.077 -6.565 23.781 1.00 83.56 331 GLU A N 1
ATOM 2739 C CA . GLU A 1 331 ? -6.993 -6.936 25.194 1.00 83.56 331 GLU A CA 1
ATOM 2740 C C . GLU A 1 331 ? -7.368 -5.769 26.109 1.00 83.56 331 GLU A C 1
ATOM 2742 O O . GLU A 1 331 ? -8.138 -5.936 27.055 1.00 83.56 331 GLU A O 1
ATOM 2747 N N . ASN A 1 332 ? -6.861 -4.575 25.810 1.00 82.00 332 ASN A N 1
ATOM 2748 C CA . ASN A 1 332 ? -7.086 -3.363 26.591 1.00 82.00 332 ASN A CA 1
ATOM 2749 C C . ASN A 1 332 ? -7.138 -2.127 25.676 1.00 82.00 332 ASN A C 1
ATOM 2751 O O . ASN A 1 332 ? -6.936 -2.237 24.470 1.00 82.00 332 ASN A O 1
ATOM 2755 N N . SER A 1 333 ? -7.422 -0.958 26.250 1.00 75.38 333 SER A N 1
ATOM 2756 C CA . SER A 1 333 ? -7.570 0.313 25.526 1.00 75.38 333 SER A CA 1
ATOM 2757 C C . SER A 1 333 ? -6.304 0.794 24.806 1.00 75.38 333 SER A C 1
ATOM 2759 O O . SER A 1 333 ? -6.413 1.571 23.869 1.00 75.38 333 SER A O 1
ATOM 2761 N N . PHE A 1 334 ? -5.117 0.335 25.207 1.00 78.94 334 PHE A N 1
ATOM 2762 C CA . PHE A 1 334 ? -3.840 0.729 24.601 1.00 78.94 334 PHE A CA 1
ATOM 2763 C C . PHE A 1 334 ? -3.362 -0.237 23.511 1.00 78.94 334 PHE A C 1
ATOM 2765 O O . PHE A 1 334 ? -2.424 0.085 22.788 1.00 78.94 334 PHE A O 1
ATOM 2772 N N . ASP A 1 335 ? -4.001 -1.402 23.391 1.00 81.88 335 ASP A N 1
ATOM 2773 C CA . ASP A 1 335 ? -3.601 -2.486 22.492 1.00 81.88 335 ASP A CA 1
ATOM 2774 C C . ASP A 1 335 ? -4.682 -2.749 21.437 1.00 81.88 335 ASP A C 1
ATOM 2776 O O . ASP A 1 335 ? -5.276 -3.827 21.352 1.00 81.88 335 ASP A O 1
ATOM 2780 N N . ILE A 1 336 ? -5.024 -1.697 20.689 1.00 79.38 336 ILE A N 1
ATOM 2781 C CA . ILE A 1 336 ? -6.062 -1.754 19.660 1.00 79.38 336 ILE A CA 1
ATOM 2782 C C . ILE A 1 336 ? -5.463 -2.377 18.397 1.00 79.38 336 ILE A C 1
ATOM 2784 O O . ILE A 1 336 ? -4.756 -1.720 17.632 1.00 79.38 336 ILE A O 1
ATOM 2788 N N . HIS A 1 337 ? -5.797 -3.640 18.152 1.00 77.56 337 HIS A N 1
ATOM 2789 C CA . HIS A 1 337 ? -5.439 -4.350 16.933 1.00 77.56 337 HIS A CA 1
ATOM 2790 C C . HIS A 1 337 ? -6.699 -4.648 16.127 1.00 77.56 337 HIS A C 1
ATOM 2792 O O . HIS A 1 337 ? -7.380 -5.646 16.346 1.00 77.56 337 HIS A O 1
ATOM 2798 N N . LEU A 1 338 ? -7.017 -3.778 15.167 1.00 83.56 338 LEU A N 1
ATOM 2799 C CA . LEU A 1 338 ? -8.082 -4.077 14.214 1.00 83.56 338 LEU A CA 1
ATOM 2800 C C . LEU A 1 338 ? -7.728 -5.363 13.468 1.00 83.56 338 LEU A C 1
ATOM 2802 O O . LEU A 1 338 ? -6.708 -5.421 12.779 1.00 83.56 338 LEU A O 1
ATOM 2806 N N . ASN A 1 339 ? -8.567 -6.388 13.616 1.00 87.88 339 ASN A N 1
ATOM 2807 C CA . ASN A 1 339 ? -8.377 -7.628 12.884 1.00 87.88 339 ASN A CA 1
ATOM 2808 C C . ASN A 1 339 ? -8.468 -7.350 11.375 1.00 87.88 339 ASN A C 1
ATOM 2810 O O . ASN A 1 339 ? -9.318 -6.572 10.935 1.00 87.88 339 ASN A O 1
ATOM 2814 N N . GLU A 1 340 ? -7.618 -8.006 10.584 1.00 85.75 340 GLU A N 1
ATOM 2815 C CA . GLU A 1 340 ? -7.540 -7.828 9.131 1.00 85.75 340 GLU A CA 1
ATOM 2816 C C . GLU A 1 340 ? -8.911 -8.029 8.460 1.00 85.75 340 GLU A C 1
ATOM 2818 O O . GLU A 1 340 ? -9.285 -7.290 7.550 1.00 85.75 340 GLU A O 1
ATOM 2823 N N . GLU A 1 341 ? -9.720 -8.956 8.989 1.00 90.88 341 GLU A N 1
ATOM 2824 C CA . GLU A 1 341 ? -11.083 -9.231 8.518 1.00 90.88 341 GLU A CA 1
ATOM 2825 C C . GLU A 1 341 ? -12.005 -7.997 8.528 1.00 90.88 341 GLU A C 1
ATOM 2827 O O . GLU A 1 341 ? -12.896 -7.898 7.686 1.00 90.88 341 GLU A O 1
ATOM 2832 N N . LEU A 1 342 ? -11.778 -7.030 9.428 1.00 93.25 342 LEU A N 1
ATOM 2833 C CA . LEU A 1 342 ? -12.586 -5.812 9.506 1.00 93.25 342 LEU A CA 1
ATOM 2834 C C . LEU A 1 342 ? -12.348 -4.887 8.315 1.00 93.25 342 LEU A C 1
ATOM 2836 O O . LEU A 1 342 ? -13.294 -4.253 7.856 1.00 93.25 342 LEU A O 1
ATOM 2840 N N . PHE A 1 343 ? -11.127 -4.832 7.778 1.00 90.81 343 PHE A N 1
ATOM 2841 C CA . PHE A 1 343 ? -10.789 -3.966 6.641 1.00 90.81 343 PHE A CA 1
ATOM 2842 C C . PHE A 1 343 ? -11.416 -4.432 5.322 1.00 90.81 343 PHE A C 1
ATOM 2844 O O . PHE A 1 343 ? -11.440 -3.676 4.353 1.00 90.81 343 PHE A O 1
ATOM 2851 N N . HIS A 1 344 ? -11.957 -5.651 5.296 1.00 93.06 344 HIS A N 1
ATOM 2852 C CA . HIS A 1 344 ? -12.687 -6.204 4.162 1.00 93.06 344 HIS A CA 1
ATOM 2853 C C . HIS A 1 344 ? -14.201 -5.973 4.238 1.00 93.06 344 HIS A C 1
ATOM 2855 O O . HIS A 1 344 ? -14.915 -6.329 3.302 1.00 93.06 344 HIS A O 1
ATOM 2861 N N . LEU A 1 345 ? -14.724 -5.375 5.312 1.00 96.06 345 LEU A N 1
ATOM 2862 C CA . LEU A 1 345 ? -16.160 -5.140 5.436 1.00 96.06 345 LEU A CA 1
ATOM 2863 C C . LEU A 1 345 ? -16.680 -4.135 4.388 1.00 96.06 345 LEU A C 1
ATOM 2865 O O . LEU A 1 345 ? -15.947 -3.247 3.947 1.00 96.06 345 LEU A O 1
ATOM 2869 N N . PRO A 1 346 ? -17.971 -4.218 4.017 1.00 97.06 346 PRO A N 1
ATOM 2870 C CA . PRO A 1 346 ? -18.636 -3.194 3.219 1.00 97.06 346 PRO A CA 1
ATOM 2871 C C . PRO A 1 346 ? -18.452 -1.768 3.769 1.00 97.06 346 PRO A C 1
ATOM 2873 O O . PRO A 1 346 ? -18.428 -1.540 4.980 1.00 97.06 346 PRO A O 1
ATOM 2876 N N . GLU A 1 347 ? -18.389 -0.779 2.872 1.00 95.75 347 GLU A N 1
ATOM 2877 C CA . GLU A 1 347 ? -18.089 0.618 3.224 1.00 95.75 347 GLU A CA 1
ATOM 2878 C C . GLU A 1 347 ? -19.057 1.21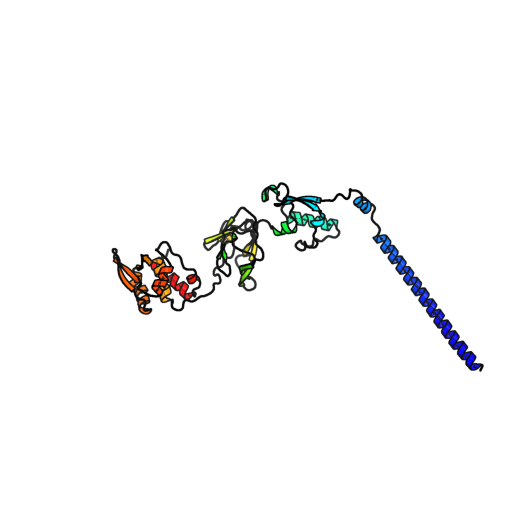7 4.266 1.00 95.75 347 GLU A C 1
ATOM 2880 O O . GLU A 1 347 ? -18.635 1.987 5.127 1.00 95.75 347 GLU A O 1
ATOM 2885 N N . ASN A 1 348 ? -20.344 0.862 4.225 1.00 97.75 348 ASN A N 1
ATOM 2886 C CA . ASN A 1 348 ? -21.337 1.282 5.222 1.00 97.75 348 ASN A CA 1
ATOM 2887 C C . ASN A 1 348 ? -21.007 0.757 6.630 1.00 97.75 348 ASN A C 1
ATOM 2889 O O . ASN A 1 348 ? -21.088 1.511 7.597 1.00 97.75 348 ASN A O 1
ATOM 2893 N N . LYS A 1 349 ? -20.550 -0.494 6.744 1.00 98.12 349 LYS A N 1
ATOM 2894 C CA . LYS A 1 349 ? -20.138 -1.100 8.019 1.00 98.12 349 LYS A CA 1
ATOM 2895 C C . LYS A 1 349 ? -18.850 -0.477 8.559 1.00 98.12 349 LYS A C 1
ATOM 2897 O O . LYS A 1 349 ? -18.786 -0.138 9.737 1.00 98.12 349 LYS A O 1
ATOM 2902 N N . LEU A 1 350 ? -17.864 -0.235 7.690 1.00 96.50 350 LEU A N 1
ATOM 2903 C CA . LEU A 1 350 ? -16.634 0.483 8.051 1.00 96.50 350 LEU A CA 1
ATOM 2904 C C . LEU A 1 350 ? -16.924 1.895 8.581 1.00 96.50 350 LEU A C 1
ATOM 2906 O O . LEU A 1 350 ? -16.372 2.297 9.604 1.00 96.50 350 LEU A O 1
ATOM 2910 N N . LYS A 1 351 ? -17.831 2.635 7.929 1.00 97.06 351 LYS A N 1
ATOM 2911 C CA . LYS A 1 351 ? -18.264 3.963 8.397 1.00 97.06 351 LYS A CA 1
ATOM 2912 C C . LYS A 1 351 ? -18.889 3.905 9.786 1.00 97.06 351 LYS A C 1
ATOM 2914 O O . LYS A 1 351 ? -18.582 4.761 10.606 1.00 97.06 351 LYS A O 1
ATOM 2919 N N . LYS A 1 352 ? -19.710 2.891 10.064 1.00 98.31 352 LYS A N 1
ATOM 2920 C CA . LYS A 1 352 ? -20.332 2.699 11.381 1.00 98.31 352 LYS A CA 1
ATOM 2921 C C . LYS A 1 352 ? -19.317 2.363 12.469 1.00 98.31 352 LYS A C 1
ATOM 2923 O O . LYS A 1 352 ? -19.434 2.888 13.569 1.00 98.31 352 LYS A O 1
ATOM 2928 N N . ILE A 1 353 ? -18.286 1.575 12.157 1.00 97.31 353 ILE A N 1
ATOM 2929 C CA . ILE A 1 353 ? -17.162 1.345 13.081 1.00 97.31 353 ILE A CA 1
ATOM 2930 C C . ILE A 1 353 ? -16.459 2.669 13.407 1.00 97.31 353 ILE A C 1
ATOM 2932 O O . ILE A 1 353 ? -16.236 2.966 14.576 1.00 97.31 353 ILE A O 1
ATOM 2936 N N . LEU A 1 354 ? -16.149 3.489 12.399 1.00 96.31 354 LEU A N 1
ATOM 2937 C CA . LEU A 1 354 ? -15.514 4.795 12.617 1.00 96.31 354 LEU A CA 1
ATOM 2938 C C . LEU A 1 354 ? -16.403 5.753 13.420 1.00 96.31 354 LEU A C 1
ATOM 2940 O O . LEU A 1 354 ? -15.902 6.446 14.298 1.00 96.31 354 LEU A O 1
ATOM 2944 N N . GLU A 1 355 ? -17.708 5.769 13.150 1.00 97.25 355 GLU A N 1
ATOM 2945 C CA . GLU A 1 355 ? -18.693 6.531 13.923 1.00 97.25 355 GLU A CA 1
ATOM 2946 C C . GLU A 1 355 ? -18.702 6.086 15.389 1.00 97.25 355 GLU A C 1
ATOM 2948 O O . GLU A 1 355 ? -18.618 6.926 16.275 1.00 97.25 355 GLU A O 1
ATOM 2953 N N . GLY A 1 356 ? -18.707 4.777 15.652 1.00 97.06 356 GLY A N 1
ATOM 2954 C CA . GLY A 1 356 ? -18.620 4.240 17.008 1.00 97.06 356 GLY A CA 1
ATOM 2955 C C . GLY A 1 356 ? -17.327 4.626 17.733 1.00 97.06 356 GLY A C 1
ATOM 2956 O O . GLY A 1 356 ? -17.382 5.014 18.896 1.00 97.06 356 GLY A O 1
ATOM 2957 N N . ILE A 1 357 ? -16.175 4.564 17.051 1.00 95.62 357 ILE A N 1
ATOM 2958 C CA . ILE A 1 357 ? -14.887 5.012 17.617 1.00 95.62 357 ILE A CA 1
ATOM 2959 C C . ILE A 1 357 ? -14.959 6.501 17.966 1.00 95.62 357 ILE A C 1
ATOM 2961 O O . ILE A 1 357 ? -14.528 6.903 19.042 1.00 95.62 357 ILE A O 1
ATOM 2965 N N . PHE A 1 358 ? -15.527 7.310 17.069 1.00 96.12 358 PHE A N 1
ATOM 2966 C CA . PHE A 1 358 ? -15.669 8.748 17.268 1.00 96.12 358 PHE A CA 1
ATOM 2967 C C . PHE A 1 358 ? -16.644 9.096 18.402 1.00 96.12 358 PHE A C 1
ATOM 2969 O O . PHE A 1 358 ? -16.427 10.071 19.106 1.00 96.12 358 PHE A O 1
ATOM 2976 N N . ILE A 1 359 ? -17.700 8.307 18.606 1.00 96.12 359 ILE A N 1
ATOM 2977 C CA . ILE A 1 359 ? -18.621 8.484 19.737 1.00 96.12 359 ILE A CA 1
ATOM 2978 C C . ILE A 1 359 ? -17.901 8.252 21.073 1.00 96.12 359 ILE A C 1
ATOM 2980 O O . ILE A 1 359 ? -18.172 8.978 22.019 1.00 96.12 359 ILE A O 1
ATOM 2984 N N . GLY A 1 360 ? -16.999 7.267 21.147 1.00 94.62 360 GLY A N 1
ATOM 2985 C CA . GLY A 1 360 ? -16.258 6.969 22.377 1.00 94.62 360 GLY A CA 1
ATOM 2986 C C . GLY A 1 360 ? -15.126 7.960 22.665 1.00 94.62 360 GLY A C 1
ATOM 2987 O O . GLY A 1 360 ? -15.117 8.602 23.705 1.00 94.62 360 GLY A O 1
ATOM 2988 N N . ASP A 1 361 ? -14.195 8.115 21.718 1.00 94.38 361 ASP A N 1
ATOM 2989 C CA . ASP A 1 361 ? -12.926 8.841 21.935 1.00 94.38 361 ASP A CA 1
ATOM 2990 C C . ASP A 1 361 ? -12.693 9.963 20.899 1.00 94.38 361 ASP A C 1
ATOM 2992 O O . ASP A 1 361 ? -11.599 10.507 20.736 1.00 94.38 361 ASP A O 1
ATOM 2996 N N . GLY A 1 362 ? -13.723 10.311 20.125 1.00 92.88 362 GLY A N 1
ATOM 2997 C CA . GLY A 1 362 ? -13.646 11.382 19.140 1.00 92.88 362 GLY A CA 1
ATOM 2998 C C . GLY A 1 362 ? -13.680 12.758 19.793 1.00 92.88 362 GLY A C 1
ATOM 2999 O O . GLY A 1 362 ? -14.518 13.056 20.639 1.00 92.88 362 GLY A O 1
ATOM 3000 N N . ASN A 1 363 ? -12.798 13.644 19.338 1.00 91.38 363 ASN A N 1
ATOM 3001 C CA .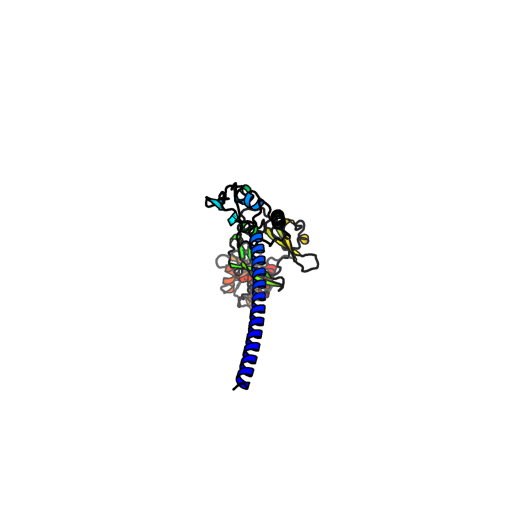 ASN A 1 363 ? -12.817 15.048 19.722 1.00 91.38 363 ASN A CA 1
ATOM 3002 C C . ASN A 1 363 ? -12.820 15.935 18.472 1.00 91.38 363 ASN A C 1
ATOM 3004 O O . ASN A 1 363 ? -12.079 15.688 17.516 1.00 91.38 363 ASN A O 1
ATOM 3008 N N . TYR A 1 364 ? -13.642 16.983 18.484 1.00 84.19 364 TYR A N 1
ATOM 3009 C CA . TYR A 1 364 ? -13.569 18.051 17.495 1.00 84.19 364 TYR A CA 1
ATOM 3010 C C . TYR A 1 364 ? -12.486 19.035 17.945 1.00 84.19 364 TYR A C 1
ATOM 3012 O O . TYR A 1 364 ? -12.692 19.805 18.881 1.00 84.19 364 TYR A O 1
ATOM 3020 N N . ALA A 1 365 ? -11.323 18.963 17.298 1.00 58.38 365 ALA A N 1
ATOM 3021 C CA . ALA A 1 365 ? -10.221 19.900 17.511 1.00 58.38 365 ALA A CA 1
ATOM 3022 C C . ALA A 1 365 ? -10.460 21.255 16.832 1.00 58.38 365 ALA A C 1
ATOM 3024 O O . ALA A 1 365 ? -11.023 21.267 15.709 1.00 58.38 365 ALA A O 1
#

Nearest PDB structures (foldseek):
  4qfq-assembly1_A  TM=8.118E-01  e=1.442E-03  Nostoc punctiforme PCC 73102
  4kl6-assembly2_C  TM=7.155E-01  e=8.237E-04  Nostoc punctiforme PCC 73102
  6zgq-assembly1_A  TM=4.451E-01  e=4.938E-03  metagenome
  2lwy-assembly1_A  TM=7.114E-01  e=1.419E-01  Acetivibrio thermocellus ATCC 27405
  3igd-assembly1_A-2  TM=8.274E-01  e=1.125E+00  Mycobacterium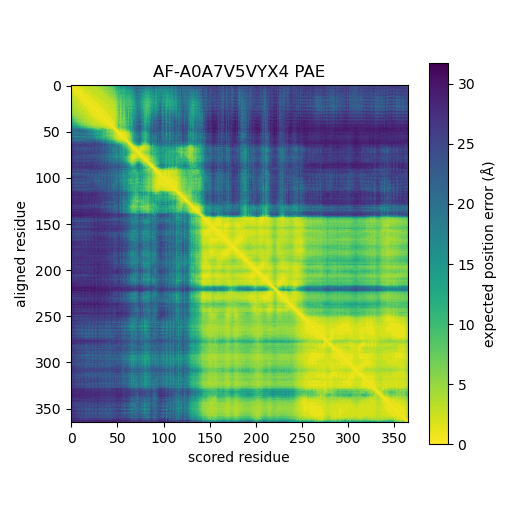 tuberculosis

Solvent-accessible surface area (backbone atoms only — not comparable to full-atom values): 21578 Å² total; per-residue (Å²): 112,70,68,61,55,53,52,53,52,50,53,53,49,55,49,52,53,50,49,50,52,49,53,54,52,52,53,53,51,51,54,53,51,52,52,50,54,49,54,51,51,53,50,52,54,60,70,68,57,70,48,74,64,53,57,42,64,72,61,71,48,80,90,61,81,64,49,45,83,34,46,59,100,88,46,78,47,73,44,52,59,71,69,67,65,49,97,79,56,75,87,57,80,90,68,72,53,98,46,72,69,46,22,52,50,49,44,51,52,50,42,64,77,74,48,81,87,71,66,33,46,80,80,74,69,37,90,59,56,79,69,49,66,65,55,56,64,67,63,48,82,46,63,47,69,43,56,77,44,78,40,54,34,82,94,44,78,41,35,51,68,72,61,50,68,63,44,38,31,72,41,77,39,81,89,78,71,39,80,42,73,44,61,35,86,71,80,84,88,81,74,92,72,74,69,44,80,47,67,47,92,87,73,49,70,49,48,25,21,51,49,19,70,42,57,24,44,64,61,91,88,48,97,44,73,42,79,42,34,46,73,78,45,52,75,92,43,68,84,63,44,41,56,80,74,86,90,74,78,91,72,70,75,48,76,58,86,87,65,39,51,61,54,25,23,47,48,13,25,35,62,39,44,16,40,46,54,94,91,46,37,34,35,51,40,79,59,36,73,82,51,45,47,58,46,31,58,76,68,72,52,55,64,47,79,50,64,49,101,83,70,45,41,31,40,35,51,36,96,46,73,64,44,63,54,53,63,70,36,34,55,39,66,87,47,73,44,81,51,73,71,60,78,19,36,48,70,70,37,48,50,24,23,52,50,15,27,39,72,55,70,51,75,90,129

Mean predicted aligned error: 14.99 Å